Protein AF-A0AAP2D8E0-F1 (afdb_monomer)

Structure (mmCIF, N/CA/C/O backbone):
data_AF-A0AAP2D8E0-F1
#
_entry.id   AF-A0AAP2D8E0-F1
#
loop_
_atom_site.group_PDB
_atom_site.id
_atom_site.type_symbol
_atom_site.label_atom_id
_atom_site.label_alt_id
_atom_site.label_comp_id
_atom_site.label_asym_id
_atom_site.label_entity_id
_atom_site.label_seq_id
_atom_site.pdbx_PDB_ins_code
_atom_site.Cartn_x
_atom_site.Cartn_y
_atom_site.Cartn_z
_atom_site.occupancy
_atom_site.B_iso_or_equiv
_atom_site.auth_seq_id
_atom_site.auth_comp_id
_atom_site.auth_asym_id
_atom_site.auth_atom_id
_atom_site.pdbx_PDB_model_num
ATOM 1 N N . MET A 1 1 ? -10.758 -84.840 29.015 1.00 45.84 1 MET A N 1
ATOM 2 C CA . MET A 1 1 ? -9.457 -84.901 28.307 1.00 45.84 1 MET A CA 1
ATOM 3 C C . MET A 1 1 ? -9.687 -84.865 26.803 1.00 45.84 1 MET A C 1
ATOM 5 O O . MET A 1 1 ? -10.240 -85.826 26.292 1.00 45.84 1 MET A O 1
ATOM 9 N N . LYS A 1 2 ? -9.278 -83.789 26.117 1.00 32.59 2 LYS A N 1
ATOM 10 C CA . LYS A 1 2 ? -8.737 -83.785 24.739 1.00 32.59 2 LYS A CA 1
ATOM 11 C C . LYS A 1 2 ? -8.413 -82.338 24.344 1.00 32.59 2 LYS A C 1
ATOM 13 O O . LYS A 1 2 ? -9.285 -81.480 24.350 1.00 32.59 2 LYS A O 1
ATOM 18 N N . LYS A 1 3 ? -7.126 -82.092 24.083 1.00 36.47 3 LYS A N 1
ATOM 19 C CA . LYS A 1 3 ? -6.570 -80.851 23.531 1.00 36.47 3 LYS A CA 1
ATOM 20 C C . LYS A 1 3 ? -7.046 -80.708 22.082 1.00 36.47 3 LYS A C 1
ATOM 22 O O . LYS A 1 3 ? -6.938 -81.678 21.336 1.00 36.47 3 LYS A O 1
ATOM 27 N N . ILE A 1 4 ? -7.508 -79.526 21.683 1.00 37.38 4 ILE A N 1
ATOM 28 C CA . ILE A 1 4 ? -7.710 -79.171 20.273 1.00 37.38 4 ILE A CA 1
ATOM 29 C C . ILE A 1 4 ? -6.729 -78.047 19.952 1.00 37.38 4 ILE A C 1
ATOM 31 O O . ILE A 1 4 ? -6.720 -77.004 20.602 1.00 37.38 4 ILE A O 1
ATOM 35 N N . TRP A 1 5 ? -5.854 -78.332 18.994 1.00 33.66 5 TRP A N 1
ATOM 36 C CA . TRP A 1 5 ? -4.874 -77.423 18.423 1.00 33.66 5 TRP A CA 1
ATOM 37 C C . TRP A 1 5 ? -5.580 -76.468 17.457 1.00 33.66 5 TRP A C 1
ATOM 39 O O . TRP A 1 5 ? -6.320 -76.924 16.589 1.00 33.66 5 TRP A O 1
ATOM 49 N N . ILE A 1 6 ? -5.347 -75.162 17.600 1.00 38.62 6 ILE A N 1
ATOM 50 C CA . ILE A 1 6 ? -5.780 -74.152 16.628 1.00 38.62 6 ILE A CA 1
ATOM 51 C C . ILE A 1 6 ? -4.593 -73.859 15.712 1.00 38.62 6 ILE A C 1
ATOM 53 O O . ILE A 1 6 ? -3.562 -73.347 16.144 1.00 38.62 6 ILE A O 1
ATOM 57 N N . THR A 1 7 ? -4.750 -74.227 14.448 1.00 38.47 7 THR A N 1
ATOM 58 C CA . THR A 1 7 ? -3.827 -73.962 13.346 1.00 38.47 7 THR A CA 1
ATOM 59 C C . THR A 1 7 ? -3.884 -72.476 12.983 1.00 38.47 7 THR A C 1
ATOM 61 O O . THR A 1 7 ? -4.952 -71.958 12.663 1.00 38.47 7 THR A O 1
ATOM 64 N N . ALA A 1 8 ? -2.748 -71.779 13.024 1.00 34.44 8 ALA A N 1
ATOM 65 C CA . ALA A 1 8 ? -2.636 -70.394 12.572 1.00 34.44 8 ALA A CA 1
ATOM 66 C C . ALA A 1 8 ? -2.487 -70.349 11.039 1.00 34.44 8 ALA A C 1
ATOM 68 O O . ALA A 1 8 ? -1.475 -70.791 10.499 1.00 34.44 8 ALA A O 1
ATOM 69 N N . MET A 1 9 ? -3.492 -69.816 10.337 1.00 36.16 9 MET A N 1
ATOM 70 C CA . MET A 1 9 ? -3.384 -69.433 8.925 1.00 36.16 9 MET A CA 1
ATOM 71 C C . MET A 1 9 ? -2.770 -68.033 8.827 1.00 36.16 9 MET A C 1
ATOM 73 O O . MET A 1 9 ? -3.359 -67.055 9.284 1.00 36.16 9 MET A O 1
ATOM 77 N N . ALA A 1 10 ? -1.590 -67.939 8.217 1.00 35.81 10 ALA A N 1
ATOM 78 C CA . ALA A 1 10 ? -0.974 -66.674 7.843 1.00 35.81 10 ALA A CA 1
ATOM 79 C C . ALA A 1 10 ? -1.683 -66.096 6.605 1.00 35.81 10 ALA A C 1
ATOM 81 O O . ALA A 1 10 ? -1.592 -66.652 5.513 1.00 35.81 10 ALA A O 1
ATOM 82 N N . PHE A 1 11 ? -2.387 -64.976 6.776 1.00 37.94 11 PHE A N 1
ATOM 83 C CA . PHE A 1 11 ? -2.892 -64.156 5.674 1.00 37.94 11 PHE A CA 1
ATOM 84 C C . PHE A 1 11 ? -1.786 -63.186 5.231 1.00 37.94 11 PHE A C 1
ATOM 86 O O . PHE A 1 11 ? -1.487 -62.219 5.931 1.00 37.94 11 PHE A O 1
ATOM 93 N N . LEU A 1 12 ? -1.179 -63.429 4.065 1.00 39.19 12 LEU A N 1
ATOM 94 C CA . LEU A 1 12 ? -0.417 -62.406 3.344 1.00 39.19 12 LEU A CA 1
ATOM 95 C C . LEU A 1 12 ? -1.415 -61.465 2.654 1.00 39.19 12 LEU A C 1
ATOM 97 O O . LEU A 1 12 ? -1.976 -61.792 1.611 1.00 39.19 12 LEU A O 1
ATOM 101 N N . GLY A 1 13 ? -1.654 -60.299 3.252 1.00 39.00 13 GLY A N 1
ATOM 102 C CA . GLY A 1 13 ? -2.365 -59.200 2.604 1.00 39.00 13 GLY A CA 1
ATOM 103 C C . GLY A 1 13 ? -1.424 -58.440 1.672 1.00 39.00 13 GLY A C 1
ATOM 104 O O . GLY A 1 13 ? -0.512 -57.761 2.136 1.00 39.00 13 GLY A O 1
ATOM 105 N N . VAL A 1 14 ? -1.643 -58.549 0.362 1.00 42.00 14 VAL A N 1
ATOM 106 C CA . VAL A 1 14 ? -1.014 -57.686 -0.645 1.00 42.00 14 VAL A CA 1
ATOM 107 C C . VAL A 1 14 ? -1.757 -56.350 -0.645 1.00 42.00 14 VAL A C 1
ATOM 109 O O . VAL A 1 14 ? -2.867 -56.246 -1.162 1.00 42.00 14 VAL A O 1
ATOM 112 N N . THR A 1 15 ? -1.168 -55.320 -0.045 1.00 45.16 15 THR A N 1
ATOM 113 C CA . THR A 1 15 ? -1.638 -53.935 -0.163 1.00 45.16 15 THR A CA 1
ATOM 114 C C . THR A 1 15 ? -1.209 -53.376 -1.519 1.00 45.16 15 THR A C 1
ATOM 116 O O . THR A 1 15 ? -0.060 -52.989 -1.718 1.00 45.16 15 THR A O 1
ATOM 119 N N . LEU A 1 16 ? -2.145 -53.329 -2.470 1.00 40.19 16 LEU A N 1
ATOM 120 C CA . LEU A 1 16 ? -2.007 -52.548 -3.699 1.00 40.19 16 LEU A CA 1
ATOM 121 C C . LEU A 1 16 ? -1.998 -51.052 -3.344 1.00 40.19 16 LEU A C 1
ATOM 123 O O . LEU A 1 16 ? -3.041 -50.445 -3.109 1.00 40.19 16 LEU A O 1
ATOM 127 N N . LEU A 1 17 ? -0.806 -50.457 -3.299 1.00 42.03 17 LEU A N 1
ATOM 128 C CA . LEU A 1 17 ? -0.619 -49.008 -3.313 1.00 42.03 17 LEU A CA 1
ATOM 129 C C . LEU A 1 17 ? -0.937 -48.498 -4.723 1.00 42.03 17 LEU A C 1
ATOM 131 O O . LEU A 1 17 ? -0.081 -48.479 -5.604 1.00 42.03 17 LEU A O 1
ATOM 135 N N . VAL A 1 18 ? -2.188 -48.102 -4.946 1.00 42.44 18 VAL A N 1
ATOM 136 C CA . VAL A 1 18 ? -2.568 -47.332 -6.131 1.00 42.44 18 VAL A CA 1
ATOM 137 C C . VAL A 1 18 ? -2.075 -45.901 -5.916 1.00 42.44 18 VAL A C 1
ATOM 139 O O . VAL A 1 18 ? -2.706 -45.110 -5.214 1.00 42.44 18 VAL A O 1
ATOM 142 N N . SER A 1 19 ? -0.916 -45.567 -6.482 1.00 40.50 19 SER A N 1
ATOM 143 C CA . SER A 1 19 ? -0.457 -44.183 -6.589 1.00 40.50 19 SER A CA 1
ATOM 144 C C . SER A 1 19 ? -1.360 -43.438 -7.572 1.00 40.50 19 SER A C 1
ATOM 146 O O . SER A 1 19 ? -1.155 -43.497 -8.781 1.00 40.50 19 SER A O 1
ATOM 148 N N . PHE A 1 20 ? -2.365 -42.727 -7.063 1.00 45.56 20 PHE A N 1
ATOM 149 C CA . PHE A 1 20 ? -3.040 -41.689 -7.836 1.00 45.56 20 PHE A CA 1
ATOM 150 C C . PHE A 1 20 ? -2.063 -40.526 -8.025 1.00 45.56 20 PHE A C 1
ATOM 152 O O . PHE A 1 20 ? -1.919 -39.665 -7.159 1.00 45.56 20 PHE A O 1
ATOM 159 N N . THR A 1 21 ? -1.367 -40.493 -9.160 1.00 45.09 21 THR A N 1
ATOM 160 C CA . THR A 1 21 ? -0.721 -39.273 -9.644 1.00 45.09 21 THR A CA 1
ATOM 161 C C . THR A 1 21 ? -1.817 -38.335 -10.145 1.00 45.09 21 THR A C 1
ATOM 163 O O . THR A 1 21 ? -2.137 -38.293 -11.333 1.00 45.09 21 THR A O 1
ATOM 166 N N . HIS A 1 22 ? -2.441 -37.587 -9.228 1.00 52.56 22 HIS A N 1
ATOM 167 C CA . HIS A 1 22 ? -3.222 -36.420 -9.626 1.00 52.56 22 HIS A CA 1
ATOM 168 C C . HIS A 1 22 ? -2.292 -35.496 -10.412 1.00 52.56 22 HIS A C 1
ATOM 170 O O . HIS A 1 22 ? -1.355 -34.923 -9.859 1.00 52.56 22 HIS A O 1
ATOM 176 N N . HIS A 1 23 ? -2.519 -35.414 -11.721 1.00 53.47 23 HIS A N 1
ATOM 177 C CA . HIS A 1 23 ? -1.874 -34.416 -12.551 1.00 53.47 23 HIS A CA 1
ATOM 178 C C . HIS A 1 23 ? -2.362 -33.060 -12.048 1.00 53.47 23 HIS A C 1
ATOM 180 O O . HIS A 1 23 ? -3.555 -32.765 -12.085 1.00 53.47 23 HIS A O 1
ATOM 186 N N . PHE A 1 24 ? -1.443 -32.280 -11.485 1.00 64.44 24 PHE A N 1
ATOM 187 C CA . PHE A 1 24 ? -1.704 -30.910 -11.074 1.00 64.44 24 PHE A CA 1
ATOM 188 C C . PHE A 1 24 ? -1.764 -30.057 -12.343 1.00 64.44 24 PHE A C 1
ATOM 190 O O . PHE A 1 24 ? -0.753 -29.530 -12.802 1.00 64.44 24 PHE A O 1
ATOM 197 N N . GLU A 1 25 ? -2.937 -30.018 -12.969 1.00 67.44 25 GLU A N 1
ATOM 198 C CA . GLU A 1 25 ? -3.204 -29.177 -14.130 1.00 67.44 25 GLU A CA 1
ATOM 199 C C . GLU A 1 25 ? -3.671 -27.811 -13.622 1.00 67.44 25 GLU A C 1
ATOM 201 O O . GLU A 1 25 ? -4.670 -27.701 -12.909 1.00 67.44 25 GLU A O 1
ATOM 206 N N . ILE A 1 26 ? -2.882 -26.775 -13.900 1.00 82.62 26 ILE A N 1
ATOM 207 C CA . ILE A 1 26 ? -3.159 -25.416 -13.442 1.00 82.62 26 ILE A CA 1
ATOM 208 C C . ILE A 1 26 ? -3.743 -24.644 -14.607 1.00 82.62 26 ILE A C 1
ATOM 210 O O . ILE A 1 26 ? -3.050 -24.389 -15.589 1.00 82.62 26 ILE A O 1
ATOM 214 N N . ASP A 1 27 ? -4.994 -24.234 -14.455 1.00 89.25 27 ASP A N 1
ATOM 215 C CA . ASP A 1 27 ? -5.608 -23.250 -15.332 1.00 89.25 27 ASP A CA 1
ATOM 216 C C . ASP A 1 27 ? -5.261 -21.845 -14.822 1.00 89.25 27 ASP A C 1
ATOM 218 O O . ASP A 1 27 ? -5.698 -21.428 -13.743 1.00 89.25 27 ASP A O 1
ATOM 222 N N . ILE A 1 28 ? -4.396 -21.144 -15.558 1.00 94.94 28 ILE A N 1
ATOM 223 C CA . ILE A 1 28 ? -3.959 -19.792 -15.209 1.00 94.94 28 ILE A CA 1
ATOM 224 C C . ILE A 1 28 ? -4.933 -18.806 -15.858 1.00 94.94 28 ILE A C 1
ATOM 226 O O . ILE A 1 28 ? -4.985 -18.715 -17.086 1.00 94.94 28 ILE A O 1
ATOM 230 N N . PRO A 1 29 ? -5.704 -18.041 -15.066 1.00 94.62 29 PRO A N 1
ATOM 231 C CA . PRO A 1 29 ? -6.688 -17.133 -15.622 1.00 94.62 29 PRO A CA 1
ATOM 232 C C . PRO A 1 29 ? -6.000 -15.965 -16.327 1.00 94.62 29 PRO A C 1
ATOM 234 O O . PRO A 1 29 ? -4.971 -15.463 -15.876 1.00 94.62 29 PRO A O 1
ATOM 237 N N . ARG A 1 30 ? -6.639 -15.451 -17.380 1.00 95.62 30 ARG A N 1
ATOM 238 C CA . ARG A 1 30 ? -6.215 -14.197 -18.006 1.00 95.62 30 ARG A CA 1
ATOM 239 C C . ARG A 1 30 ? -6.314 -13.045 -17.016 1.00 95.62 30 ARG A C 1
ATOM 241 O O . ARG A 1 30 ? -7.396 -12.765 -16.480 1.00 95.62 30 ARG A O 1
ATOM 248 N N . THR A 1 31 ? -5.205 -12.335 -16.824 1.00 97.31 31 THR A N 1
ATOM 249 C CA . THR A 1 31 ? -5.170 -11.174 -15.932 1.00 97.31 31 THR A CA 1
ATOM 250 C C . THR A 1 31 ? -6.094 -10.086 -16.462 1.00 97.31 31 THR A C 1
ATOM 252 O O . THR A 1 31 ? -7.037 -9.679 -15.790 1.00 97.31 31 THR A O 1
ATOM 255 N N . TRP A 1 32 ? -5.861 -9.615 -17.685 1.00 97.56 32 TRP A N 1
ATOM 256 C CA . TRP A 1 32 ? -6.560 -8.444 -18.214 1.00 97.56 32 TRP A CA 1
ATOM 257 C C . TRP A 1 32 ? -7.765 -8.843 -19.064 1.00 97.56 32 TRP A C 1
ATOM 259 O O . TRP A 1 32 ? -7.654 -8.977 -20.279 1.00 97.56 32 TRP A O 1
ATOM 269 N N . ASP A 1 33 ? -8.894 -9.065 -18.394 1.00 96.94 33 ASP A N 1
ATOM 270 C CA . ASP A 1 33 ? -10.213 -9.297 -18.992 1.00 96.94 33 ASP A CA 1
ATOM 271 C C . ASP A 1 33 ? -11.112 -8.101 -18.653 1.00 96.94 33 ASP A C 1
ATOM 273 O O . ASP A 1 33 ? -11.347 -7.798 -17.479 1.00 96.94 33 ASP A O 1
ATOM 277 N N . LEU A 1 34 ? -11.577 -7.369 -19.666 1.00 96.56 34 LEU A N 1
ATOM 278 C CA . LEU A 1 34 ? -12.283 -6.102 -19.462 1.00 96.56 34 LEU A CA 1
ATOM 279 C C . LEU A 1 34 ? -13.655 -6.282 -18.823 1.00 96.56 34 LEU A C 1
ATOM 281 O O . LEU A 1 34 ? -14.113 -5.383 -18.111 1.00 96.56 34 LEU A O 1
ATOM 285 N N . LYS A 1 35 ? -14.326 -7.409 -19.077 1.00 96.00 35 LYS A N 1
ATOM 286 C CA . LYS A 1 35 ? -15.614 -7.692 -18.445 1.00 96.00 35 LYS A CA 1
ATOM 287 C C . LYS A 1 35 ? -15.405 -7.897 -16.945 1.00 96.00 35 LYS A C 1
ATOM 289 O O . LYS A 1 35 ? -16.061 -7.234 -16.145 1.00 96.00 35 LYS A O 1
ATOM 294 N N . ALA A 1 36 ? -14.448 -8.742 -16.576 1.00 96.75 36 ALA A N 1
ATOM 295 C CA . ALA A 1 36 ? -14.087 -8.998 -15.194 1.00 96.75 36 ALA A CA 1
ATOM 296 C C . ALA A 1 36 ? -13.613 -7.722 -14.496 1.00 96.75 36 ALA A C 1
ATOM 298 O O . ALA A 1 36 ? -14.051 -7.464 -13.384 1.00 96.75 36 ALA A O 1
ATOM 299 N N . ILE A 1 37 ? -12.798 -6.880 -15.146 1.00 96.94 37 ILE A N 1
ATOM 300 C CA . ILE A 1 37 ? -12.348 -5.594 -14.581 1.00 96.94 37 ILE A CA 1
ATOM 301 C C . ILE A 1 37 ? -13.534 -4.685 -14.229 1.00 96.94 37 ILE A C 1
ATOM 303 O O . ILE A 1 37 ? -13.534 -4.083 -13.156 1.00 96.94 37 ILE A O 1
ATOM 307 N N . LYS A 1 38 ? -14.555 -4.602 -15.090 1.00 94.31 38 LYS A N 1
ATOM 308 C CA . LYS A 1 38 ? -15.768 -3.810 -14.815 1.00 94.31 38 LYS A CA 1
ATOM 309 C C . LYS A 1 38 ? -16.577 -4.364 -13.641 1.00 94.31 38 LYS A C 1
ATOM 311 O O . LYS A 1 38 ? -17.125 -3.583 -12.873 1.00 94.31 38 LYS A O 1
ATOM 316 N N . ASP A 1 39 ? -16.621 -5.685 -13.484 1.00 92.94 39 ASP A N 1
ATOM 317 C CA . ASP A 1 39 ? -17.310 -6.338 -12.365 1.00 92.94 39 ASP A CA 1
ATOM 318 C C . ASP A 1 39 ? -16.501 -6.227 -11.051 1.00 92.94 39 ASP A C 1
ATOM 320 O O . ASP A 1 39 ? -17.080 -6.141 -9.966 1.00 92.94 39 ASP A O 1
ATOM 324 N N . PHE A 1 40 ? -15.170 -6.201 -11.152 1.00 91.94 40 PHE A N 1
ATOM 325 C CA . PHE A 1 40 ? -14.174 -6.152 -10.075 1.00 91.94 40 PHE A CA 1
ATOM 326 C C . PHE A 1 40 ? -14.006 -4.760 -9.453 1.00 91.94 40 PHE A C 1
ATOM 328 O O . PHE A 1 40 ? -13.871 -4.646 -8.233 1.00 91.94 40 PHE A O 1
ATOM 335 N N . HIS A 1 41 ? -14.002 -3.708 -10.272 1.00 94.88 41 HIS A N 1
ATOM 336 C CA . HIS A 1 41 ? -13.696 -2.341 -9.853 1.00 94.88 41 HIS A CA 1
ATOM 337 C C . HIS A 1 41 ? -14.961 -1.593 -9.409 1.00 94.88 41 HIS A C 1
ATOM 339 O O . HIS A 1 41 ? -15.967 -1.569 -10.117 1.00 94.88 41 HIS A O 1
ATOM 345 N N . LEU A 1 42 ? -14.923 -0.969 -8.234 1.00 96.38 42 LEU A N 1
ATOM 346 C CA . LEU A 1 42 ? -16.012 -0.121 -7.752 1.00 96.38 42 LEU A CA 1
ATOM 347 C C . LEU A 1 42 ? -15.986 1.242 -8.462 1.00 96.38 42 LEU A C 1
ATOM 349 O O . LEU A 1 42 ? -14.903 1.745 -8.780 1.00 96.38 42 LEU A O 1
ATOM 353 N N . PRO A 1 43 ? -17.157 1.858 -8.709 1.00 95.12 43 PRO A N 1
ATOM 354 C CA . PRO A 1 43 ? -17.226 3.151 -9.370 1.00 95.12 43 PRO A CA 1
ATOM 355 C C . PRO A 1 43 ? -16.712 4.278 -8.457 1.00 95.12 43 PRO A C 1
ATOM 357 O O . PRO A 1 43 ? -16.723 4.138 -7.227 1.00 95.12 43 PRO A O 1
ATOM 360 N N . PRO A 1 44 ? -16.302 5.418 -9.041 1.00 96.06 44 PRO A N 1
ATOM 361 C CA . PRO A 1 44 ? -16.066 6.646 -8.293 1.00 96.06 44 PRO A CA 1
ATOM 362 C C . PRO A 1 44 ? -17.313 7.095 -7.505 1.00 96.06 44 PRO A C 1
ATOM 364 O O . PRO A 1 44 ? -18.437 6.767 -7.888 1.00 96.06 44 PRO A O 1
ATOM 367 N N . PRO A 1 45 ? -17.144 7.886 -6.428 1.00 94.81 45 PRO A N 1
ATOM 368 C CA . PRO A 1 45 ? -18.259 8.423 -5.641 1.00 94.81 45 PRO A CA 1
ATOM 369 C C . PRO A 1 45 ? -19.160 9.356 -6.457 1.00 94.81 45 PRO A C 1
ATOM 371 O O . PRO A 1 45 ? -20.359 9.438 -6.207 1.00 94.81 45 PRO A O 1
ATOM 374 N N . ASP A 1 46 ? -18.582 10.068 -7.424 1.00 91.31 46 ASP A N 1
ATOM 375 C CA . ASP A 1 46 ? -19.330 10.841 -8.404 1.00 91.31 46 ASP A CA 1
ATOM 376 C C . ASP A 1 46 ? -19.706 9.925 -9.575 1.00 91.31 46 ASP A C 1
ATOM 378 O O . ASP A 1 46 ? -18.864 9.553 -10.394 1.00 91.31 46 ASP A O 1
ATOM 382 N N . THR A 1 47 ? -20.985 9.557 -9.639 1.00 86.00 47 THR A N 1
ATOM 383 C CA . THR A 1 47 ? -21.529 8.642 -10.654 1.00 86.00 47 THR A CA 1
ATOM 384 C C . THR A 1 47 ? -21.545 9.232 -12.065 1.00 86.00 47 THR A C 1
ATOM 386 O O . THR A 1 47 ? -21.757 8.489 -13.022 1.00 86.00 47 THR A O 1
ATOM 389 N N . SER A 1 48 ? -21.285 10.537 -12.223 1.00 90.56 48 SER A N 1
ATOM 390 C CA . SER A 1 48 ? -21.103 11.161 -13.539 1.00 90.56 48 SER A CA 1
ATOM 391 C C . SER A 1 48 ? -19.717 10.910 -14.142 1.00 90.56 48 SER A C 1
ATOM 393 O O . SER A 1 48 ? -19.505 11.185 -15.323 1.00 90.56 48 SER A O 1
ATOM 395 N N . VAL A 1 49 ? -18.768 10.390 -13.353 1.00 93.94 49 VAL A N 1
ATOM 396 C CA . VAL A 1 49 ? -17.413 10.100 -13.826 1.00 93.94 49 VAL A CA 1
ATOM 397 C C . VAL A 1 49 ? -17.412 8.845 -14.694 1.00 93.94 49 VAL A C 1
ATOM 399 O O . VAL A 1 49 ? -17.659 7.733 -14.228 1.00 93.94 49 VAL A O 1
ATOM 402 N N . GLU A 1 50 ? -17.040 9.017 -15.955 1.00 95.00 50 GLU A N 1
ATOM 403 C CA . GLU A 1 50 ? -16.795 7.928 -16.887 1.00 95.00 50 GLU A CA 1
ATOM 404 C C . GLU A 1 50 ? -15.387 7.357 -16.676 1.00 95.00 50 GLU A C 1
ATOM 406 O O . GLU A 1 50 ? -14.392 8.087 -16.733 1.00 95.00 50 GLU A O 1
ATOM 411 N N . VAL A 1 51 ? -15.301 6.042 -16.457 1.00 96.62 51 VAL A N 1
ATOM 412 C CA . VAL A 1 51 ? -14.038 5.316 -16.268 1.00 96.62 51 VAL A CA 1
ATOM 413 C C . VAL A 1 51 ? -13.812 4.358 -17.432 1.00 96.62 51 VAL A C 1
ATOM 415 O O . VAL A 1 51 ? -14.590 3.425 -17.633 1.00 96.62 51 VAL A O 1
ATOM 418 N N . ASN A 1 52 ? -12.713 4.551 -18.162 1.00 96.38 52 ASN A N 1
ATOM 419 C CA . ASN A 1 52 ? -12.329 3.702 -19.289 1.00 96.38 52 ASN A CA 1
ATOM 420 C C . ASN A 1 52 ? -10.944 3.091 -19.065 1.00 96.38 52 ASN A C 1
ATOM 422 O O . ASN A 1 52 ? -9.957 3.795 -18.869 1.00 96.38 52 ASN A O 1
ATOM 426 N N . TYR A 1 53 ? -10.864 1.765 -19.114 1.00 96.75 53 TYR A N 1
ATOM 427 C CA . TYR A 1 53 ? -9.618 1.025 -18.919 1.00 96.75 53 TYR A CA 1
ATOM 428 C C . TYR A 1 53 ? -8.866 0.838 -20.241 1.00 96.75 53 TYR A C 1
ATOM 430 O O . TYR A 1 53 ? -9.467 0.840 -21.318 1.00 96.75 53 TYR A O 1
ATOM 438 N N . ALA A 1 54 ? -7.552 0.617 -20.160 1.00 95.50 54 ALA A N 1
ATOM 439 C CA . ALA A 1 54 ? -6.761 0.228 -21.323 1.00 95.50 54 ALA A CA 1
ATOM 440 C C . ALA A 1 54 ? -7.331 -1.062 -21.962 1.00 95.50 54 ALA A C 1
ATOM 442 O O . ALA A 1 54 ? -7.649 -2.003 -21.225 1.00 95.50 54 ALA A O 1
ATOM 443 N N . PRO A 1 55 ? -7.449 -1.144 -23.303 1.00 97.00 55 PRO A N 1
ATOM 444 C CA . PRO A 1 55 ? -7.964 -2.334 -23.978 1.00 97.00 55 PRO A CA 1
ATOM 445 C C . PRO A 1 55 ? -7.153 -3.604 -23.685 1.00 97.00 55 PRO A C 1
ATOM 447 O O . PRO A 1 55 ? -5.952 -3.535 -23.441 1.00 97.00 55 PRO A O 1
ATOM 450 N N . GLU A 1 56 ? -7.759 -4.787 -23.806 1.00 97.69 56 GLU A N 1
ATOM 451 C CA . GLU A 1 56 ? -7.026 -6.057 -23.634 1.00 97.69 56 GLU A CA 1
ATOM 452 C C . GLU A 1 56 ? -5.864 -6.183 -24.613 1.00 97.69 56 GLU A C 1
ATOM 454 O O . GLU A 1 56 ? -4.735 -6.444 -24.204 1.00 97.69 56 GLU A O 1
ATOM 459 N N . ALA A 1 57 ? -6.107 -5.894 -25.894 1.00 97.12 57 ALA A N 1
ATOM 460 C CA . ALA A 1 57 ? -5.062 -5.891 -26.915 1.00 97.12 57 ALA A CA 1
ATOM 461 C C . ALA A 1 57 ? -3.897 -4.950 -26.561 1.00 97.12 57 ALA A C 1
ATOM 463 O O . ALA A 1 57 ? -2.753 -5.249 -26.886 1.00 97.12 57 ALA A O 1
ATOM 464 N N . TYR A 1 58 ? -4.173 -3.845 -25.860 1.00 96.44 58 TYR A N 1
ATOM 465 C CA . TYR A 1 58 ? -3.133 -2.949 -25.368 1.00 96.44 58 TYR A CA 1
ATOM 466 C C . TYR A 1 58 ? -2.281 -3.623 -24.293 1.00 96.44 58 TYR A C 1
ATOM 468 O O . TYR A 1 58 ? -1.058 -3.642 -24.403 1.00 96.44 58 TYR A O 1
ATOM 476 N N . TYR A 1 59 ? -2.924 -4.189 -23.265 1.00 95.81 59 TYR A N 1
ATOM 477 C CA . TYR A 1 59 ? -2.228 -4.842 -22.159 1.00 95.81 59 TYR A CA 1
ATOM 478 C C . TYR A 1 59 ? -1.325 -5.973 -22.658 1.00 95.81 59 TYR A C 1
ATOM 480 O O . TYR A 1 59 ? -0.137 -5.988 -22.352 1.00 95.81 59 TYR A O 1
ATOM 488 N N . TYR A 1 60 ? -1.845 -6.879 -23.491 1.00 96.25 60 TYR A N 1
ATOM 489 C CA . TYR A 1 60 ? -1.058 -8.021 -23.973 1.00 96.25 60 TYR A CA 1
ATOM 490 C C . TYR A 1 60 ? 0.002 -7.651 -25.020 1.00 96.25 60 TYR A C 1
ATOM 492 O O . TYR A 1 60 ? 0.912 -8.446 -25.242 1.00 96.25 60 TYR A O 1
ATOM 500 N N . ALA A 1 61 ? -0.058 -6.448 -25.602 1.00 95.69 61 ALA A N 1
ATOM 501 C CA . ALA A 1 61 ? 1.008 -5.908 -26.445 1.00 95.69 61 ALA A CA 1
ATOM 502 C C . ALA A 1 61 ? 2.182 -5.315 -25.643 1.00 95.69 61 ALA A C 1
ATOM 504 O O . ALA A 1 61 ? 3.239 -5.057 -26.223 1.00 95.69 61 ALA A O 1
ATOM 505 N N . LEU A 1 62 ? 2.028 -5.085 -24.330 1.00 93.94 62 LEU A N 1
ATOM 506 C CA . LEU A 1 62 ? 3.145 -4.665 -23.486 1.00 93.94 62 LEU A CA 1
ATOM 507 C C . LEU A 1 62 ? 4.172 -5.804 -23.366 1.00 93.94 62 LEU A C 1
ATOM 509 O O . LEU A 1 62 ? 3.780 -6.953 -23.130 1.00 93.94 62 LEU A O 1
ATOM 513 N N . PRO A 1 63 ? 5.477 -5.500 -23.472 1.00 93.38 63 PRO A N 1
ATOM 514 C CA . PRO A 1 63 ? 6.524 -6.491 -23.279 1.00 93.38 63 PRO A CA 1
ATOM 515 C C . PRO A 1 63 ? 6.506 -7.043 -21.852 1.00 93.38 63 PRO A C 1
ATOM 517 O O . PRO A 1 63 ? 6.239 -6.319 -20.893 1.00 93.38 63 PRO A O 1
ATOM 520 N N . GLU A 1 64 ? 6.828 -8.322 -21.701 1.00 94.00 64 GLU A N 1
ATOM 521 C CA . GLU A 1 64 ? 6.864 -8.967 -20.391 1.00 94.00 64 GLU A CA 1
ATOM 522 C C . GLU A 1 64 ? 8.165 -8.669 -19.634 1.00 94.00 64 GLU A C 1
ATOM 524 O O . GLU A 1 64 ? 9.232 -8.434 -20.219 1.00 94.00 64 GLU A O 1
ATOM 529 N N . HIS A 1 65 ? 8.088 -8.670 -18.305 1.00 92.44 65 HIS A N 1
ATOM 530 C CA . HIS A 1 65 ? 9.264 -8.608 -17.453 1.00 92.44 65 HIS A CA 1
ATOM 531 C C . HIS A 1 65 ? 10.106 -9.873 -17.595 1.00 92.44 65 HIS A C 1
ATOM 533 O O . HIS A 1 65 ? 9.618 -10.999 -17.550 1.00 92.44 65 HIS A O 1
ATOM 539 N N . THR A 1 66 ? 11.414 -9.663 -17.669 1.00 93.00 66 THR A N 1
ATOM 540 C CA . THR A 1 66 ? 12.416 -10.716 -17.548 1.00 93.00 66 THR A CA 1
ATOM 541 C C . THR A 1 66 ? 12.912 -10.707 -16.108 1.00 93.00 66 THR A C 1
ATOM 543 O O . THR A 1 66 ? 13.549 -9.740 -15.695 1.00 93.00 66 THR A O 1
ATOM 546 N N . ILE A 1 67 ? 12.581 -11.743 -15.335 1.00 94.81 67 ILE A N 1
ATOM 547 C CA . ILE A 1 67 ? 12.932 -11.821 -13.911 1.00 94.81 67 ILE A CA 1
ATOM 548 C C . ILE A 1 67 ? 14.327 -12.428 -13.784 1.00 94.81 67 ILE A C 1
ATOM 550 O O . ILE A 1 67 ? 14.517 -13.623 -14.045 1.00 94.81 67 ILE A O 1
ATOM 554 N N . THR A 1 68 ? 15.302 -11.608 -13.392 1.00 95.38 68 THR A N 1
ATOM 555 C CA . THR A 1 68 ? 16.656 -12.079 -13.088 1.00 95.38 68 THR A CA 1
ATOM 556 C C . THR A 1 68 ? 16.859 -12.226 -11.582 1.00 95.38 68 THR A C 1
ATOM 558 O O . THR A 1 68 ? 15.990 -11.930 -10.759 1.00 95.38 68 THR A O 1
ATOM 561 N N . LYS A 1 69 ? 18.007 -12.755 -11.186 1.00 96.25 69 LYS A N 1
ATOM 562 C CA . LYS A 1 69 ? 18.378 -12.847 -9.782 1.00 96.25 69 LYS A CA 1
ATOM 563 C C . LYS A 1 69 ? 18.625 -11.467 -9.183 1.00 96.25 69 LYS A C 1
ATOM 565 O O . LYS A 1 69 ? 19.304 -10.624 -9.769 1.00 96.25 69 LYS A O 1
ATOM 570 N N . VAL A 1 70 ? 18.123 -11.273 -7.968 1.00 96.69 70 VAL A N 1
ATOM 571 C CA . VAL A 1 70 ? 18.397 -10.085 -7.156 1.00 96.69 70 VAL A CA 1
ATOM 572 C C . VAL A 1 70 ? 19.432 -10.401 -6.084 1.00 96.69 70 VAL A C 1
ATOM 574 O O . VAL A 1 70 ? 19.509 -11.523 -5.583 1.00 96.69 70 VAL A O 1
ATOM 577 N N . TYR A 1 71 ? 20.203 -9.392 -5.699 1.00 97.12 71 TYR A N 1
ATOM 578 C CA . TYR A 1 71 ? 21.263 -9.505 -4.705 1.00 97.12 71 TYR A CA 1
ATOM 579 C C . TYR A 1 71 ? 20.999 -8.553 -3.531 1.00 97.12 71 TYR A C 1
ATOM 581 O O . TYR A 1 71 ? 20.469 -7.453 -3.731 1.00 97.12 71 TYR A O 1
ATOM 589 N N . PRO A 1 72 ? 21.346 -8.945 -2.292 1.00 96.50 72 PRO A N 1
ATOM 590 C CA . PRO A 1 72 ? 21.069 -8.135 -1.113 1.00 96.50 72 PRO A CA 1
ATOM 591 C C . PRO A 1 72 ? 21.826 -6.808 -1.154 1.00 96.50 72 PRO A C 1
ATOM 593 O O . PRO A 1 72 ? 22.997 -6.745 -1.536 1.00 96.50 72 PRO A O 1
ATOM 596 N N . MET A 1 73 ? 21.155 -5.746 -0.714 1.00 95.25 73 MET A N 1
ATOM 597 C CA . MET A 1 73 ? 21.768 -4.440 -0.521 1.00 95.25 73 MET A CA 1
ATOM 598 C C . MET A 1 73 ? 22.202 -4.298 0.938 1.00 95.25 73 MET A C 1
ATOM 600 O O . MET A 1 73 ? 21.363 -4.168 1.828 1.00 95.25 73 MET A O 1
ATOM 604 N N . TYR A 1 74 ? 23.507 -4.326 1.195 1.00 95.81 74 TYR A N 1
ATOM 605 C CA . TYR A 1 74 ? 24.056 -4.092 2.531 1.00 95.81 74 TYR A CA 1
ATOM 606 C C . TYR A 1 74 ? 24.198 -2.592 2.805 1.00 95.81 74 TYR A C 1
ATOM 608 O O . TYR A 1 74 ? 24.417 -1.793 1.888 1.00 95.81 74 TYR A O 1
ATOM 616 N N . ILE A 1 75 ? 24.103 -2.193 4.073 1.00 94.06 75 ILE A N 1
ATOM 617 C CA . ILE A 1 75 ? 24.652 -0.903 4.500 1.00 94.06 75 ILE A CA 1
ATOM 618 C C . ILE A 1 75 ? 26.177 -0.949 4.384 1.00 94.06 75 ILE A C 1
ATOM 620 O O . ILE A 1 75 ? 26.780 -2.013 4.531 1.00 94.06 75 ILE A O 1
ATOM 624 N N . ARG A 1 76 ? 26.807 0.201 4.145 1.00 94.50 76 ARG A N 1
ATOM 625 C CA . ARG A 1 76 ? 28.250 0.322 3.902 1.00 94.50 76 ARG A CA 1
ATOM 626 C C . ARG A 1 76 ? 29.092 -0.380 4.965 1.00 94.50 76 ARG A C 1
ATOM 628 O O . ARG A 1 76 ? 30.090 -0.998 4.634 1.00 94.50 76 ARG A O 1
ATOM 635 N N . GLU A 1 77 ? 28.687 -0.298 6.227 1.00 95.12 77 GLU A N 1
ATOM 636 C CA . GLU A 1 77 ? 29.406 -0.885 7.359 1.00 95.12 77 GLU A CA 1
ATOM 637 C C . GLU A 1 77 ? 29.334 -2.419 7.413 1.00 95.12 77 GLU A C 1
ATOM 639 O O . GLU A 1 77 ? 30.205 -3.046 8.010 1.00 95.12 77 GLU A O 1
ATOM 644 N N . ALA A 1 78 ? 28.306 -3.020 6.811 1.00 96.25 78 ALA A N 1
ATOM 645 C CA . ALA A 1 78 ? 28.109 -4.469 6.752 1.00 96.25 78 ALA A CA 1
ATOM 646 C C . ALA A 1 78 ? 28.499 -5.068 5.389 1.00 96.25 78 ALA A C 1
ATOM 648 O O . ALA A 1 78 ? 28.560 -6.289 5.231 1.00 96.25 78 ALA A O 1
ATOM 649 N N . GLU A 1 79 ? 28.750 -4.218 4.393 1.00 96.31 79 GLU A N 1
ATOM 650 C CA . GLU A 1 79 ? 29.139 -4.634 3.056 1.00 96.31 79 GLU A CA 1
ATOM 651 C C . GLU A 1 79 ? 30.569 -5.182 3.057 1.00 96.31 79 GLU A C 1
ATOM 653 O O . GLU A 1 79 ? 31.520 -4.522 3.479 1.00 96.31 79 GLU A O 1
ATOM 658 N N . ARG A 1 80 ? 30.736 -6.413 2.565 1.00 95.88 80 ARG A N 1
ATOM 659 C CA . ARG A 1 80 ? 32.064 -7.022 2.454 1.00 95.88 80 ARG A CA 1
ATOM 660 C C . ARG A 1 80 ? 32.912 -6.254 1.427 1.00 95.88 80 ARG A C 1
ATOM 662 O O . ARG A 1 80 ? 32.384 -5.895 0.370 1.00 95.88 80 ARG A O 1
ATOM 669 N N . PRO A 1 81 ? 34.222 -6.052 1.671 1.00 96.31 81 PRO A N 1
ATOM 670 C CA . PRO A 1 81 ? 35.103 -5.402 0.704 1.00 96.31 81 PRO A CA 1
ATOM 671 C C . PRO A 1 81 ? 35.018 -6.052 -0.682 1.00 96.31 81 PRO A C 1
ATOM 673 O O . PRO A 1 81 ? 35.092 -7.273 -0.805 1.00 96.31 81 PRO A O 1
ATOM 676 N N . GLY A 1 82 ? 34.848 -5.233 -1.722 1.00 95.50 82 GLY A N 1
ATOM 677 C CA . GLY A 1 82 ? 34.762 -5.694 -3.112 1.00 95.50 82 GLY A CA 1
ATOM 678 C C . GLY A 1 82 ? 33.422 -6.319 -3.519 1.00 95.50 82 GLY A C 1
ATOM 679 O O . GLY A 1 82 ? 33.305 -6.770 -4.656 1.00 95.50 82 GLY A O 1
ATOM 680 N N . TYR A 1 83 ? 32.400 -6.330 -2.653 1.00 96.56 83 TYR A N 1
ATOM 681 C CA . TYR A 1 83 ? 31.097 -6.929 -2.968 1.00 96.56 83 TYR A CA 1
ATOM 682 C C . TYR A 1 83 ? 30.480 -6.372 -4.260 1.00 96.56 83 TYR A C 1
ATOM 684 O O . TYR A 1 83 ? 30.170 -7.146 -5.164 1.00 96.56 83 TYR A O 1
ATOM 692 N N . LEU A 1 84 ? 30.370 -5.047 -4.409 1.00 95.56 84 LEU A N 1
ATOM 693 C CA . LEU A 1 84 ? 29.771 -4.459 -5.616 1.00 95.56 84 LEU A CA 1
ATOM 694 C C . LEU A 1 84 ? 30.594 -4.725 -6.878 1.00 95.56 84 LEU A C 1
ATOM 696 O O . LEU A 1 84 ? 30.026 -4.959 -7.942 1.00 95.56 84 LEU A O 1
ATOM 700 N N . ASP A 1 85 ? 31.922 -4.736 -6.763 1.00 94.38 85 ASP A N 1
ATOM 701 C CA . ASP A 1 85 ? 32.802 -5.068 -7.884 1.00 94.38 85 ASP A CA 1
ATOM 702 C C . ASP A 1 85 ? 32.653 -6.535 -8.295 1.00 94.38 85 ASP A C 1
ATOM 704 O O . ASP A 1 85 ? 32.640 -6.825 -9.489 1.00 94.38 85 ASP A O 1
ATOM 708 N N . SER A 1 86 ? 32.445 -7.444 -7.334 1.00 95.06 86 SER A N 1
ATOM 709 C CA . SER A 1 86 ? 32.154 -8.851 -7.627 1.00 95.06 86 SER A CA 1
ATOM 710 C C . SER A 1 86 ? 30.831 -9.024 -8.376 1.00 95.06 86 SER A C 1
ATOM 712 O O . SER A 1 86 ? 30.779 -9.793 -9.331 1.00 95.06 86 SER A O 1
ATOM 714 N N . LEU A 1 87 ? 29.792 -8.253 -8.022 1.00 95.69 87 LEU A N 1
ATOM 715 C CA . LEU A 1 87 ? 28.508 -8.295 -8.726 1.00 95.69 87 LEU A CA 1
ATOM 716 C C . LEU A 1 87 ? 28.640 -7.830 -10.180 1.00 95.69 87 LEU A C 1
ATOM 718 O O . LEU A 1 87 ? 28.037 -8.425 -11.063 1.00 95.69 87 LEU A O 1
ATOM 722 N N . ARG A 1 88 ? 29.470 -6.817 -10.464 1.00 93.94 88 ARG A N 1
ATOM 723 C CA . ARG A 1 88 ? 29.686 -6.319 -11.839 1.00 93.94 88 ARG A CA 1
ATOM 724 C C . ARG A 1 88 ? 30.276 -7.359 -12.795 1.00 93.94 88 ARG A C 1
ATOM 726 O O . ARG A 1 88 ? 30.151 -7.185 -14.003 1.00 93.94 88 ARG A O 1
ATOM 733 N N . GLN A 1 89 ? 30.928 -8.398 -12.270 1.00 94.50 89 GLN A N 1
ATOM 734 C CA . GLN A 1 89 ? 31.517 -9.472 -13.076 1.00 94.50 89 GLN A CA 1
ATOM 735 C C . GLN A 1 89 ? 30.521 -10.583 -13.426 1.00 94.50 89 GLN A C 1
ATOM 737 O O . GLN A 1 89 ? 30.840 -11.440 -14.249 1.00 94.50 89 GLN A O 1
ATOM 742 N N . LEU A 1 90 ? 29.344 -10.599 -12.797 1.00 95.44 90 LEU A N 1
ATOM 743 C CA . LEU A 1 90 ? 28.349 -11.638 -13.023 1.00 95.44 90 LEU A CA 1
ATOM 744 C C . LEU A 1 90 ? 27.550 -11.364 -14.300 1.00 95.44 90 LEU A C 1
ATOM 746 O O . LEU A 1 90 ? 27.258 -10.218 -14.651 1.00 95.44 90 LEU A O 1
ATOM 750 N N . ASP A 1 91 ? 27.162 -12.445 -14.968 1.00 95.88 91 ASP A N 1
ATOM 751 C CA . ASP A 1 91 ? 26.162 -12.407 -16.027 1.00 95.88 91 ASP A CA 1
ATOM 752 C C . ASP A 1 91 ? 24.742 -12.377 -15.422 1.00 95.88 91 ASP A C 1
ATOM 754 O O . ASP A 1 91 ? 24.529 -12.909 -14.325 1.00 95.88 91 ASP A O 1
ATOM 758 N N . PRO A 1 92 ? 23.751 -11.771 -16.107 1.00 96.06 92 PRO A N 1
ATOM 759 C CA . PRO A 1 92 ? 22.350 -11.872 -15.706 1.00 96.06 92 PRO A CA 1
ATOM 760 C C . PRO A 1 92 ? 21.899 -13.339 -15.604 1.00 96.06 92 PRO A C 1
ATOM 762 O O . PRO A 1 92 ? 22.017 -14.100 -16.562 1.00 96.06 92 PRO A O 1
ATOM 765 N N . GLU A 1 93 ? 21.343 -13.733 -14.458 1.00 96.12 93 GLU A N 1
ATOM 766 C CA . GLU A 1 93 ? 20.816 -15.085 -14.218 1.00 96.12 93 GLU A CA 1
ATOM 767 C C . GLU A 1 93 ? 19.285 -15.042 -14.261 1.00 96.12 93 GLU A C 1
ATOM 769 O O . GLU A 1 93 ? 18.676 -14.403 -13.405 1.00 96.12 93 GLU A O 1
ATOM 774 N N . LEU A 1 94 ? 18.656 -15.698 -15.244 1.00 96.06 94 LEU A N 1
ATOM 775 C CA . LEU A 1 94 ? 17.195 -15.833 -15.318 1.00 96.06 94 LEU A CA 1
ATOM 776 C C . LEU A 1 94 ? 16.700 -16.804 -14.245 1.00 96.06 94 LEU A C 1
ATOM 778 O O . LEU A 1 94 ? 17.196 -17.926 -14.156 1.00 96.06 94 LEU A O 1
ATOM 782 N N . VAL A 1 95 ? 15.705 -16.390 -13.457 1.00 96.25 95 VAL A N 1
ATOM 783 C CA . VAL A 1 95 ? 15.224 -17.181 -12.305 1.00 96.25 95 VAL A CA 1
ATOM 784 C C . VAL A 1 95 ? 13.750 -17.575 -12.386 1.00 96.25 95 VAL A C 1
ATOM 786 O O . VAL A 1 95 ? 13.276 -18.321 -11.535 1.00 96.25 95 VAL A O 1
ATOM 789 N N . PHE A 1 96 ? 13.024 -17.113 -13.406 1.00 97.44 96 PHE A N 1
ATOM 790 C CA . PHE A 1 96 ? 11.626 -17.477 -13.625 1.00 97.44 96 PHE A CA 1
ATOM 791 C C . PHE A 1 96 ? 11.469 -18.241 -14.942 1.00 97.44 96 PHE A C 1
ATOM 793 O O . PHE A 1 96 ? 11.701 -17.686 -16.014 1.00 97.44 96 PHE A O 1
ATOM 800 N N . ASP A 1 97 ? 11.051 -19.502 -14.849 1.00 96.25 97 ASP A N 1
ATOM 801 C CA . ASP A 1 97 ? 10.757 -20.370 -15.990 1.00 96.25 97 ASP A CA 1
ATOM 802 C C . ASP A 1 97 ? 9.476 -21.173 -15.695 1.00 96.25 97 ASP A C 1
ATOM 804 O O . ASP A 1 97 ? 9.531 -22.152 -14.939 1.00 96.25 97 ASP A O 1
ATOM 808 N N . PRO A 1 98 ? 8.321 -20.781 -16.266 1.00 94.75 98 PRO A N 1
ATOM 809 C CA . PRO A 1 98 ? 7.044 -21.425 -15.975 1.00 94.75 98 PRO A CA 1
ATOM 810 C C . PRO A 1 98 ? 6.992 -22.882 -16.451 1.00 94.75 98 PRO A C 1
ATOM 812 O O . PRO A 1 98 ? 6.260 -23.688 -15.878 1.00 94.75 98 PRO A O 1
ATOM 815 N N . SER A 1 99 ? 7.809 -23.274 -17.440 1.00 94.19 99 SER A N 1
ATOM 816 C CA . SER A 1 99 ? 7.820 -24.646 -17.966 1.00 94.19 99 SER A CA 1
ATOM 817 C C . SER A 1 99 ? 8.291 -25.677 -16.932 1.00 94.19 99 SER A C 1
ATOM 819 O O . SER A 1 99 ? 7.943 -26.861 -17.027 1.00 94.19 99 SER A O 1
ATOM 821 N N . ARG A 1 100 ? 9.034 -25.220 -15.916 1.00 93.94 100 ARG A N 1
ATOM 822 C CA . ARG A 1 100 ? 9.590 -26.028 -14.824 1.00 93.94 100 ARG A CA 1
ATOM 823 C C . ARG A 1 100 ? 8.701 -26.076 -13.582 1.00 93.94 100 ARG A C 1
ATOM 825 O O . ARG A 1 100 ? 8.992 -26.864 -12.688 1.00 93.94 100 ARG A O 1
ATOM 832 N N . LEU A 1 101 ? 7.636 -25.277 -13.519 1.00 95.50 101 LEU A N 1
ATOM 833 C CA . LEU A 1 101 ? 6.749 -25.201 -12.357 1.00 95.50 101 LEU A CA 1
ATOM 834 C C . LEU A 1 101 ? 5.649 -26.261 -12.481 1.00 95.50 101 LEU A C 1
ATOM 836 O O . LEU A 1 101 ? 4.806 -26.183 -13.376 1.00 95.50 101 LEU A O 1
ATOM 840 N N . LYS A 1 102 ? 5.671 -27.284 -11.619 1.00 93.38 102 LYS A N 1
ATOM 841 C CA . LYS A 1 102 ? 4.757 -28.443 -11.712 1.00 93.38 102 LYS A CA 1
ATOM 842 C C . LYS A 1 102 ? 3.902 -28.646 -10.472 1.00 93.38 102 LYS A C 1
ATOM 844 O O . LYS A 1 102 ? 2.858 -29.281 -10.554 1.00 93.38 102 LYS A O 1
ATOM 849 N N . THR A 1 103 ? 4.327 -28.117 -9.334 1.00 95.25 103 THR A N 1
ATOM 850 C CA . THR A 1 103 ? 3.651 -28.273 -8.046 1.00 95.25 103 THR A CA 1
ATOM 851 C C . THR A 1 103 ? 3.284 -26.918 -7.462 1.00 95.25 103 THR A C 1
ATOM 853 O O . THR A 1 103 ? 3.910 -25.910 -7.781 1.00 95.25 103 THR A O 1
ATOM 856 N N . GLN A 1 104 ? 2.299 -26.878 -6.563 1.00 95.31 104 GLN A N 1
ATOM 857 C CA . GLN A 1 104 ? 1.938 -25.647 -5.851 1.00 95.31 104 GLN A CA 1
ATOM 858 C C . GLN A 1 104 ? 3.149 -24.990 -5.164 1.00 95.31 104 GLN A C 1
ATOM 860 O O . GLN A 1 104 ? 3.282 -23.770 -5.188 1.00 95.31 104 GLN A O 1
ATOM 865 N N . GLU A 1 105 ? 4.051 -25.797 -4.607 1.00 97.50 105 GLU A N 1
ATOM 866 C CA . GLU A 1 105 ? 5.281 -25.324 -3.972 1.00 97.50 105 GLU A CA 1
ATOM 867 C C . GLU A 1 105 ? 6.233 -24.646 -4.971 1.00 97.50 105 GLU A C 1
ATOM 869 O O . GLU A 1 105 ? 6.851 -23.634 -4.638 1.00 97.50 105 GLU A O 1
ATOM 874 N N . ASP A 1 106 ? 6.323 -25.147 -6.208 1.00 97.50 106 ASP A N 1
ATOM 875 C CA . ASP A 1 106 ? 7.120 -24.502 -7.261 1.00 97.50 106 ASP A CA 1
ATOM 876 C C . ASP A 1 106 ? 6.569 -23.108 -7.583 1.00 97.50 106 ASP A C 1
ATOM 878 O O . ASP A 1 106 ? 7.330 -22.146 -7.683 1.00 97.50 106 ASP A O 1
ATOM 882 N N . TRP A 1 107 ? 5.243 -22.982 -7.692 1.00 97.88 107 TRP A N 1
ATOM 883 C CA . TRP A 1 107 ? 4.579 -21.702 -7.955 1.00 97.88 107 TRP A CA 1
ATOM 884 C C . TRP A 1 107 ? 4.735 -20.708 -6.807 1.00 97.88 107 TRP A C 1
ATOM 886 O O . TRP A 1 107 ? 4.949 -19.524 -7.062 1.00 97.88 107 TRP A O 1
ATOM 896 N N . ILE A 1 108 ? 4.684 -21.174 -5.556 1.00 98.38 108 ILE A N 1
ATOM 897 C CA . ILE A 1 108 ? 4.941 -20.337 -4.375 1.00 98.38 108 ILE A CA 1
ATOM 898 C C . ILE A 1 108 ? 6.383 -19.812 -4.395 1.00 98.38 108 ILE A C 1
ATOM 900 O O . ILE A 1 108 ? 6.592 -18.606 -4.260 1.00 98.38 108 ILE A O 1
ATOM 904 N N . LYS A 1 109 ? 7.375 -20.678 -4.636 1.00 98.38 109 LYS A N 1
ATOM 905 C CA . LYS A 1 109 ? 8.791 -20.273 -4.723 1.00 98.38 109 LYS A CA 1
ATOM 906 C C . LYS A 1 109 ? 9.050 -19.308 -5.875 1.00 98.38 109 LYS A C 1
ATOM 908 O O . LYS A 1 109 ? 9.749 -18.313 -5.706 1.00 98.38 109 LYS A O 1
ATOM 913 N N . ALA A 1 110 ? 8.463 -19.565 -7.042 1.00 98.44 110 ALA A N 1
ATOM 914 C CA . ALA A 1 110 ? 8.556 -18.654 -8.177 1.00 98.44 110 ALA A CA 1
ATOM 915 C C . ALA A 1 110 ? 7.887 -17.301 -7.872 1.00 98.44 110 ALA A C 1
ATOM 917 O O . ALA A 1 110 ? 8.403 -16.249 -8.249 1.00 98.44 110 ALA A O 1
ATOM 918 N N . GLY A 1 111 ? 6.772 -17.313 -7.140 1.00 98.44 111 GLY A N 1
ATOM 919 C CA . GLY A 1 111 ? 6.071 -16.114 -6.697 1.00 98.44 111 GLY A CA 1
ATOM 920 C C . GLY A 1 111 ? 6.867 -15.258 -5.721 1.00 98.44 111 GLY A C 1
ATOM 921 O O . GLY A 1 111 ? 6.812 -14.032 -5.811 1.00 98.44 111 GLY A O 1
ATOM 922 N N . GLU A 1 112 ? 7.649 -15.878 -4.837 1.00 98.44 112 GLU A N 1
ATOM 923 C CA . GLU A 1 112 ? 8.575 -15.168 -3.948 1.00 98.44 112 GLU A CA 1
ATOM 924 C C . GLU A 1 112 ? 9.609 -14.369 -4.758 1.00 98.44 112 GLU A C 1
ATOM 926 O O . GLU A 1 112 ? 9.850 -13.192 -4.480 1.00 98.44 112 GLU A O 1
ATOM 931 N N . LEU A 1 113 ? 10.158 -14.957 -5.828 1.00 97.75 113 LEU A N 1
ATOM 932 C CA . LEU A 1 113 ? 11.082 -14.257 -6.726 1.00 97.75 113 LEU A CA 1
ATOM 933 C C . LEU A 1 113 ? 10.418 -13.030 -7.365 1.00 97.75 113 LEU A C 1
ATOM 935 O O . LEU A 1 113 ? 10.999 -11.945 -7.358 1.00 97.75 113 LEU A O 1
ATOM 939 N N . VAL A 1 114 ? 9.180 -13.174 -7.853 1.00 97.69 114 VAL A N 1
ATOM 940 C CA . VAL A 1 114 ? 8.398 -12.061 -8.424 1.00 97.69 114 VAL A CA 1
ATOM 941 C C . VAL A 1 114 ? 8.102 -10.988 -7.367 1.00 97.69 114 VAL A C 1
ATOM 943 O O . VAL A 1 114 ? 8.207 -9.796 -7.653 1.00 97.69 114 VAL A O 1
ATOM 946 N N . PHE A 1 115 ? 7.793 -11.384 -6.130 1.00 97.75 115 PHE A N 1
ATOM 947 C CA . PHE A 1 115 ? 7.513 -10.468 -5.021 1.00 97.75 115 PHE A CA 1
ATOM 948 C C . PHE A 1 115 ? 8.713 -9.571 -4.681 1.00 97.75 115 PHE A C 1
ATOM 950 O O . PHE A 1 115 ? 8.541 -8.386 -4.367 1.00 97.75 115 PHE A O 1
ATOM 957 N N . HIS A 1 116 ? 9.926 -10.119 -4.769 1.00 96.44 116 HIS A N 1
ATOM 958 C CA . HIS A 1 116 ? 11.175 -9.398 -4.519 1.00 96.44 116 HIS A CA 1
ATOM 959 C C . HIS A 1 116 ? 11.746 -8.690 -5.756 1.00 96.44 116 HIS A C 1
ATOM 961 O O . HIS A 1 116 ? 12.618 -7.828 -5.604 1.00 96.44 116 HIS A O 1
ATOM 967 N N . TRP A 1 117 ? 11.251 -9.000 -6.957 1.00 95.19 117 TRP A N 1
ATOM 968 C CA . TRP A 1 117 ? 11.750 -8.429 -8.203 1.00 95.19 117 TRP A CA 1
ATOM 969 C C . TRP A 1 117 ? 11.390 -6.938 -8.341 1.00 95.19 117 TRP A C 1
ATOM 971 O O . TRP A 1 117 ? 10.211 -6.578 -8.281 1.00 95.19 117 TRP A O 1
ATOM 981 N N . PRO A 1 118 ? 12.380 -6.044 -8.510 1.00 93.62 118 PRO A N 1
ATOM 982 C CA . PRO A 1 118 ? 12.147 -4.615 -8.666 1.00 93.62 118 PRO A CA 1
ATOM 983 C C . PRO A 1 118 ? 11.758 -4.254 -10.098 1.00 93.62 118 PRO A C 1
ATOM 985 O O . PRO A 1 118 ? 12.155 -4.915 -11.054 1.00 93.62 118 PRO A O 1
ATOM 988 N N . VAL A 1 119 ? 11.039 -3.145 -10.232 1.00 90.56 119 VAL A N 1
ATOM 989 C CA . VAL A 1 119 ? 10.496 -2.650 -11.510 1.00 90.56 119 VAL A CA 1
ATOM 990 C C . VAL A 1 119 ? 11.032 -1.273 -11.893 1.00 90.56 119 VAL A C 1
ATOM 992 O O . VAL A 1 119 ? 10.847 -0.850 -13.031 1.00 90.56 119 VAL A O 1
ATOM 995 N N . ALA A 1 120 ? 11.730 -0.598 -10.974 1.00 89.12 120 ALA A N 1
ATOM 996 C CA . ALA A 1 120 ? 12.397 0.677 -11.209 1.00 89.12 120 ALA A CA 1
ATOM 997 C C . ALA A 1 120 ? 13.883 0.602 -10.860 1.00 89.12 120 ALA A C 1
ATOM 999 O O . ALA A 1 120 ? 14.255 0.011 -9.842 1.00 89.12 120 ALA A O 1
ATOM 1000 N N . TYR A 1 121 ? 14.726 1.230 -11.682 1.00 90.00 121 TYR A N 1
ATOM 1001 C CA . TYR A 1 121 ? 16.175 1.038 -11.637 1.00 90.00 121 TYR A CA 1
ATOM 1002 C C . TYR A 1 121 ? 16.954 2.351 -11.591 1.00 90.00 121 TYR A C 1
ATOM 1004 O O . TYR A 1 121 ? 16.577 3.350 -12.200 1.00 90.00 121 TYR A O 1
ATOM 1012 N N . THR A 1 122 ? 18.088 2.343 -10.894 1.00 88.75 122 THR A N 1
ATOM 1013 C CA . THR A 1 122 ? 19.065 3.439 -10.905 1.00 88.75 122 THR A CA 1
ATOM 1014 C C . THR A 1 122 ? 20.483 2.872 -11.029 1.00 88.75 122 THR A C 1
ATOM 1016 O O . THR A 1 122 ? 20.818 1.955 -10.276 1.00 88.75 122 THR A O 1
ATOM 1019 N N . PRO A 1 123 ? 21.333 3.388 -11.937 1.00 90.94 123 PRO A N 1
ATOM 1020 C CA . PRO A 1 123 ? 22.705 2.904 -12.094 1.00 90.94 123 PRO A CA 1
ATOM 1021 C C . PRO A 1 123 ? 23.563 3.036 -10.829 1.00 90.94 123 PRO A C 1
ATOM 1023 O O . PRO A 1 123 ? 23.469 4.028 -10.102 1.00 90.94 123 PRO A O 1
ATOM 1026 N N . VAL A 1 124 ? 24.448 2.060 -10.593 1.00 90.50 124 VAL A N 1
ATOM 1027 C CA . VAL A 1 124 ? 25.410 2.064 -9.477 1.00 90.50 124 VAL A CA 1
ATOM 1028 C C . VAL A 1 124 ? 26.815 2.392 -9.978 1.00 90.50 124 VAL A C 1
ATOM 1030 O O . VAL A 1 124 ? 27.542 1.518 -10.456 1.00 90.50 124 VAL A O 1
ATOM 1033 N N . SER A 1 125 ? 27.243 3.643 -9.798 1.00 85.00 125 SER A N 1
ATOM 1034 C CA . SER A 1 125 ? 28.604 4.091 -10.139 1.00 85.00 125 SER A CA 1
ATOM 1035 C C . SER A 1 125 ? 29.626 3.922 -9.004 1.00 85.00 125 SER A C 1
ATOM 1037 O O . SER A 1 125 ? 30.825 3.854 -9.258 1.00 85.00 125 SER A O 1
ATOM 1039 N N . GLY A 1 126 ? 29.179 3.840 -7.747 1.00 87.00 126 GLY A N 1
ATOM 1040 C CA . GLY A 1 126 ? 30.054 3.733 -6.573 1.00 87.00 126 GLY A CA 1
ATOM 1041 C C . GLY A 1 126 ? 30.649 2.336 -6.356 1.00 87.00 126 GLY A C 1
ATOM 1042 O O . GLY A 1 126 ? 30.069 1.329 -6.756 1.00 87.00 126 GLY A O 1
ATOM 1043 N N . LYS A 1 127 ? 31.799 2.262 -5.673 1.00 87.31 127 LYS A N 1
ATOM 1044 C CA . LYS A 1 127 ? 32.448 0.988 -5.290 1.00 87.31 127 LYS A CA 1
ATOM 1045 C C . LYS A 1 127 ? 31.893 0.361 -4.010 1.00 87.31 127 LYS A C 1
ATOM 1047 O O . LYS A 1 127 ? 32.131 -0.813 -3.760 1.00 87.31 127 LYS A O 1
ATOM 1052 N N . VAL A 1 128 ? 31.169 1.148 -3.219 1.00 89.81 128 VAL A N 1
ATOM 1053 C CA . VAL A 1 128 ? 30.536 0.717 -1.971 1.00 89.81 128 VAL A CA 1
ATOM 1054 C C . VAL A 1 128 ? 29.090 1.189 -1.908 1.00 89.81 128 VAL A C 1
ATOM 1056 O O . VAL A 1 128 ? 28.708 2.117 -2.631 1.00 89.81 128 VAL A O 1
ATOM 1059 N N . SER A 1 129 ? 28.304 0.596 -1.012 1.00 88.00 129 SER A N 1
ATOM 1060 C CA . SER A 1 129 ? 26.918 0.992 -0.775 1.00 88.00 129 SER A CA 1
ATOM 1061 C C . SER A 1 129 ? 26.764 2.497 -0.511 1.00 88.00 129 SER A C 1
ATOM 1063 O O . SER A 1 129 ? 27.485 3.129 0.279 1.00 88.00 129 SER A O 1
ATOM 1065 N N . GLY A 1 130 ? 25.761 3.076 -1.172 1.00 85.94 130 GLY A N 1
ATOM 1066 C CA . GLY A 1 130 ? 25.308 4.448 -0.939 1.00 85.94 130 GLY A CA 1
ATOM 1067 C C . GLY A 1 130 ? 24.456 4.607 0.325 1.00 85.94 130 GLY A C 1
ATOM 1068 O O . GLY A 1 130 ? 24.087 5.729 0.666 1.00 85.94 130 GLY A O 1
ATOM 1069 N N . ILE A 1 131 ? 24.128 3.505 1.007 1.00 88.56 131 ILE A N 1
ATOM 1070 C CA . ILE A 1 131 ? 23.375 3.488 2.263 1.00 88.56 131 ILE A CA 1
ATOM 1071 C C . ILE A 1 131 ? 24.357 3.209 3.398 1.00 88.56 131 ILE A C 1
ATOM 1073 O O . ILE A 1 131 ? 25.132 2.264 3.323 1.00 88.56 131 ILE A O 1
ATOM 1077 N N . ASP A 1 132 ? 24.308 4.004 4.461 1.00 89.62 132 ASP A N 1
ATOM 1078 C CA . ASP A 1 132 ? 25.111 3.802 5.666 1.00 89.62 132 ASP A CA 1
ATOM 1079 C C . ASP A 1 132 ? 24.260 3.981 6.931 1.00 89.62 132 ASP A C 1
ATOM 1081 O O . ASP A 1 132 ? 23.104 4.428 6.878 1.00 89.62 132 ASP A O 1
ATOM 1085 N N . SER A 1 133 ? 24.826 3.618 8.083 1.00 88.06 133 SER A N 1
ATOM 1086 C CA . SER A 1 133 ? 24.143 3.663 9.381 1.00 88.06 133 SER A CA 1
ATOM 1087 C C . SER A 1 133 ? 23.602 5.050 9.745 1.00 88.06 133 SER A C 1
ATOM 1089 O O . SER A 1 133 ? 22.632 5.157 10.504 1.00 88.06 133 SER A O 1
ATOM 1091 N N . SER A 1 134 ? 24.167 6.127 9.183 1.00 86.12 134 SER A N 1
ATOM 1092 C CA . SER A 1 134 ? 23.730 7.493 9.472 1.00 86.12 134 SER A CA 1
ATOM 1093 C C . SER A 1 134 ? 22.303 7.774 9.012 1.00 86.12 134 SER A C 1
ATOM 1095 O O . SER A 1 134 ? 21.610 8.548 9.669 1.00 86.12 134 SER A O 1
ATOM 1097 N N . LEU A 1 135 ? 21.837 7.099 7.955 1.00 80.56 135 LEU A N 1
ATOM 1098 C CA . LEU A 1 135 ? 20.460 7.216 7.464 1.00 80.56 135 LEU A CA 1
ATOM 1099 C C . LEU A 1 135 ? 19.432 6.663 8.457 1.00 80.56 135 LEU A C 1
ATOM 1101 O O . LEU A 1 135 ? 18.261 7.038 8.397 1.00 80.56 135 LEU A O 1
ATOM 1105 N N . PHE A 1 136 ? 19.870 5.794 9.372 1.00 81.25 136 PHE A N 1
ATOM 1106 C CA . PHE A 1 136 ? 19.008 5.153 10.358 1.00 81.25 136 PHE A CA 1
ATOM 1107 C C . PHE A 1 136 ? 19.087 5.812 11.740 1.00 81.25 136 PHE A C 1
ATOM 1109 O O . PHE A 1 136 ? 18.124 5.719 12.507 1.00 81.25 136 PHE A O 1
ATOM 1116 N N . ARG A 1 137 ? 20.181 6.523 12.057 1.00 77.56 137 ARG A N 1
ATOM 1117 C CA . ARG A 1 137 ? 20.362 7.231 13.338 1.00 77.56 137 ARG A CA 1
ATOM 1118 C C . ARG A 1 137 ? 19.271 8.284 13.548 1.00 77.56 137 ARG A C 1
ATOM 1120 O O . ARG A 1 137 ? 19.063 9.148 12.707 1.00 77.56 137 ARG A O 1
ATOM 1127 N N . GLY A 1 138 ? 18.561 8.200 14.675 1.00 69.00 138 GLY A N 1
ATOM 1128 C CA . GLY A 1 138 ? 17.449 9.107 15.002 1.00 69.00 138 GLY A CA 1
ATOM 1129 C C . GLY A 1 138 ? 16.204 8.944 14.119 1.00 69.00 138 GLY A C 1
ATOM 1130 O O . GLY A 1 138 ? 15.208 9.630 14.334 1.00 69.00 138 GLY A O 1
ATOM 1131 N N . SER A 1 139 ? 16.231 8.026 13.149 1.00 70.00 139 SER A N 1
ATOM 1132 C CA . SER A 1 139 ? 15.092 7.720 12.289 1.00 70.00 139 SER A CA 1
ATOM 1133 C C . SER A 1 139 ? 14.251 6.575 12.865 1.00 70.00 139 SER A C 1
ATOM 1135 O O . SER A 1 139 ? 14.680 5.836 13.755 1.00 70.00 139 SER A O 1
ATOM 1137 N N . LYS A 1 140 ? 13.054 6.377 12.304 1.00 73.25 140 LYS A N 1
ATOM 1138 C CA . LYS A 1 140 ? 12.243 5.175 12.555 1.00 73.25 140 LYS A CA 1
ATOM 1139 C C . LYS A 1 140 ? 12.533 4.032 11.562 1.00 73.25 140 LYS A C 1
ATOM 1141 O O . LYS A 1 140 ? 11.871 2.999 11.643 1.00 73.25 140 LYS A O 1
ATOM 1146 N N . GLY A 1 141 ? 13.491 4.206 10.644 1.00 81.50 141 GLY A N 1
ATOM 1147 C CA . GLY A 1 141 ? 13.896 3.184 9.678 1.00 81.50 141 GLY A CA 1
ATOM 1148 C C . GLY A 1 141 ? 14.543 1.967 10.344 1.00 81.50 141 GLY A C 1
ATOM 1149 O O . GLY A 1 141 ? 15.052 2.042 11.466 1.00 81.50 141 GLY A O 1
ATOM 1150 N N . ARG A 1 142 ? 14.501 0.824 9.655 1.00 88.88 142 ARG A N 1
ATOM 1151 C CA . ARG A 1 142 ? 14.993 -0.466 10.154 1.00 88.88 142 ARG A CA 1
ATOM 1152 C C . ARG A 1 142 ? 15.834 -1.180 9.093 1.00 88.88 142 ARG A C 1
ATOM 1154 O O . ARG A 1 142 ? 15.614 -0.988 7.901 1.00 88.88 142 ARG A O 1
ATOM 1161 N N . ILE A 1 143 ? 16.766 -2.003 9.561 1.00 92.44 143 ILE A N 1
ATOM 1162 C CA . ILE A 1 143 ? 17.636 -2.892 8.778 1.00 92.44 143 ILE A CA 1
ATOM 1163 C C . ILE A 1 143 ? 17.707 -4.249 9.475 1.00 92.44 143 ILE A C 1
ATOM 1165 O O . ILE A 1 143 ? 17.379 -4.341 10.664 1.00 92.44 143 ILE A O 1
ATOM 1169 N N . THR A 1 144 ? 18.105 -5.292 8.751 1.00 95.31 144 THR A N 1
ATOM 1170 C CA . THR A 1 144 ? 18.264 -6.624 9.349 1.00 95.31 144 THR A CA 1
ATOM 1171 C C . THR A 1 144 ? 19.468 -6.673 10.296 1.00 95.31 144 THR A C 1
ATOM 1173 O O . THR A 1 144 ? 20.309 -5.769 10.295 1.00 95.31 144 THR A O 1
ATOM 1176 N N . LYS A 1 145 ? 19.578 -7.741 11.098 1.00 93.81 145 LYS A N 1
ATOM 1177 C CA . LYS A 1 145 ? 20.734 -7.960 11.994 1.00 93.81 145 LYS A CA 1
ATOM 1178 C C . LYS A 1 145 ? 22.058 -8.041 11.234 1.00 93.81 145 LYS A C 1
ATOM 1180 O O . LYS A 1 145 ? 23.093 -7.635 11.748 1.00 93.81 145 LYS A O 1
ATOM 1185 N N . GLU A 1 146 ? 22.007 -8.541 10.006 1.00 95.25 146 GLU A N 1
ATOM 1186 C CA . GLU A 1 146 ? 23.136 -8.713 9.093 1.00 95.25 146 GLU A CA 1
ATOM 1187 C C . GLU A 1 146 ? 23.486 -7.415 8.346 1.00 95.25 146 GLU A C 1
ATOM 1189 O O . GLU A 1 146 ? 24.365 -7.414 7.489 1.00 95.25 146 GLU A O 1
ATOM 1194 N N . GLY A 1 147 ? 22.790 -6.308 8.635 1.00 94.81 147 GLY A N 1
ATOM 1195 C CA . GLY A 1 147 ? 23.003 -5.025 7.973 1.00 94.81 147 GLY A CA 1
ATOM 1196 C C . GLY A 1 147 ? 22.435 -4.958 6.556 1.00 94.81 147 GLY A C 1
ATOM 1197 O O . GLY A 1 147 ? 22.913 -4.162 5.750 1.00 94.81 147 GLY A O 1
ATOM 1198 N N . ILE A 1 148 ? 21.423 -5.770 6.232 1.00 95.50 148 ILE A N 1
ATOM 1199 C CA . ILE A 1 148 ? 20.736 -5.723 4.936 1.00 95.50 148 ILE A CA 1
ATOM 1200 C C . ILE A 1 148 ? 19.620 -4.675 4.983 1.00 95.50 148 ILE A C 1
ATOM 1202 O O . ILE A 1 148 ? 18.871 -4.567 5.959 1.00 95.50 148 ILE A O 1
ATOM 1206 N N . TYR A 1 149 ? 19.495 -3.912 3.901 1.00 94.12 149 TYR A N 1
ATOM 1207 C CA . TYR A 1 149 ? 18.379 -3.022 3.619 1.00 94.12 149 TYR A CA 1
ATOM 1208 C C . TYR A 1 149 ? 17.377 -3.735 2.690 1.00 94.12 149 TYR A C 1
ATOM 1210 O O . TYR A 1 149 ? 17.587 -3.755 1.480 1.00 94.12 149 TYR A O 1
ATOM 1218 N N . PRO A 1 150 ? 16.285 -4.334 3.207 1.00 93.56 150 PRO A N 1
ATOM 1219 C CA . PRO A 1 150 ? 15.467 -5.278 2.434 1.00 93.56 150 PRO A CA 1
ATOM 1220 C C . PRO A 1 150 ? 14.467 -4.616 1.475 1.00 93.56 150 PRO A C 1
ATOM 1222 O O . PRO A 1 150 ? 13.714 -5.306 0.796 1.00 93.56 150 PRO A O 1
ATOM 1225 N N . PHE A 1 151 ? 14.423 -3.284 1.427 1.00 92.69 151 PHE A N 1
ATOM 1226 C CA . PHE A 1 151 ? 13.448 -2.539 0.624 1.00 92.69 151 PHE A CA 1
ATOM 1227 C C . PHE A 1 151 ? 13.970 -2.171 -0.771 1.00 92.69 151 PHE A C 1
ATOM 1229 O O . PHE A 1 151 ? 13.258 -1.568 -1.577 1.00 92.69 151 PHE A O 1
ATOM 1236 N N . SER A 1 152 ? 15.229 -2.487 -1.057 1.00 93.31 152 SER A N 1
ATOM 1237 C CA . SER A 1 152 ? 15.864 -2.340 -2.364 1.00 93.31 152 SER A CA 1
ATOM 1238 C C . SER A 1 152 ? 16.863 -3.476 -2.545 1.00 93.31 152 SER A C 1
ATOM 1240 O O . SER A 1 152 ? 17.343 -4.051 -1.569 1.00 93.31 152 SER A O 1
ATOM 1242 N N . SER A 1 153 ? 17.180 -3.798 -3.788 1.00 95.19 153 SER A N 1
ATOM 1243 C CA . SER A 1 153 ? 18.113 -4.872 -4.124 1.00 95.19 153 SER A CA 1
ATOM 1244 C C . SER A 1 153 ? 19.060 -4.425 -5.224 1.00 95.19 153 SER A C 1
ATOM 1246 O O . SER A 1 153 ? 18.783 -3.470 -5.948 1.00 95.19 153 SER A O 1
ATOM 1248 N N . TYR A 1 154 ? 20.195 -5.102 -5.347 1.00 96.75 154 TYR A N 1
ATOM 1249 C CA . TYR A 1 154 ? 21.023 -4.979 -6.537 1.00 96.75 154 TYR A CA 1
ATOM 1250 C C . TYR A 1 154 ? 20.529 -5.940 -7.611 1.00 96.75 154 TYR A C 1
ATOM 1252 O O . TYR A 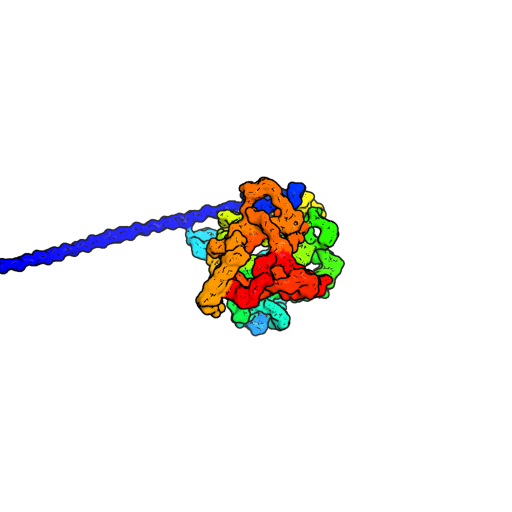1 154 ? 20.129 -7.066 -7.310 1.00 96.75 154 TYR A O 1
ATOM 1260 N N . VAL A 1 155 ? 20.569 -5.490 -8.860 1.00 95.88 155 VAL A N 1
ATOM 1261 C CA . VAL A 1 155 ? 20.099 -6.248 -10.019 1.00 95.88 155 VAL A CA 1
ATOM 1262 C C . VAL A 1 155 ? 21.086 -6.119 -11.165 1.00 95.88 155 VAL A C 1
ATOM 1264 O O . VAL A 1 155 ? 21.694 -5.064 -11.361 1.00 95.88 155 VAL A O 1
ATOM 1267 N N . ILE A 1 156 ? 21.211 -7.208 -11.921 1.00 95.00 156 ILE A N 1
ATOM 1268 C CA . ILE A 1 156 ? 22.009 -7.295 -13.137 1.00 95.00 156 ILE A CA 1
ATOM 1269 C C . ILE A 1 156 ? 21.058 -7.729 -14.250 1.00 95.00 156 ILE A C 1
ATOM 1271 O O . ILE A 1 156 ? 20.626 -8.882 -14.301 1.00 95.00 156 ILE A O 1
ATOM 1275 N N . ASN A 1 157 ? 20.688 -6.774 -15.100 1.00 88.31 157 ASN A N 1
ATOM 1276 C CA . ASN A 1 157 ? 19.837 -7.023 -16.268 1.00 88.31 157 ASN A CA 1
ATOM 1277 C C . ASN A 1 157 ? 20.671 -7.245 -17.532 1.00 88.31 157 ASN A C 1
ATOM 1279 O O . ASN A 1 157 ? 20.258 -7.972 -18.427 1.00 88.31 157 ASN A O 1
ATOM 1283 N N . GLU A 1 158 ? 21.858 -6.641 -17.580 1.00 88.50 158 GLU A N 1
ATOM 1284 C CA . GLU A 1 158 ? 22.811 -6.736 -18.680 1.00 88.50 158 GLU A CA 1
ATOM 1285 C C . GLU A 1 158 ? 24.216 -6.893 -18.098 1.00 88.50 158 GLU A C 1
ATOM 1287 O O . GLU A 1 158 ? 24.527 -6.341 -17.037 1.00 88.50 158 GLU A O 1
ATOM 1292 N N . LYS A 1 159 ? 25.074 -7.651 -18.787 1.00 83.88 159 LYS A N 1
ATOM 1293 C CA . LYS A 1 159 ? 26.455 -7.884 -18.353 1.00 83.88 159 LYS A CA 1
ATOM 1294 C C . LYS A 1 159 ? 27.186 -6.551 -18.161 1.00 83.88 159 LYS A C 1
ATOM 1296 O O . LYS A 1 159 ? 27.168 -5.695 -19.041 1.00 83.88 159 LYS A O 1
ATOM 1301 N N . GLY A 1 160 ? 27.838 -6.381 -17.011 1.00 82.00 160 GLY A N 1
ATOM 1302 C CA . GLY A 1 160 ? 28.574 -5.161 -16.663 1.00 82.00 160 GLY A CA 1
ATOM 1303 C C . GLY A 1 160 ? 27.710 -3.988 -16.174 1.00 82.00 160 GLY A C 1
ATOM 1304 O O . GLY A 1 160 ? 28.266 -2.976 -15.746 1.00 82.00 160 GLY A O 1
ATOM 1305 N N . SER A 1 161 ? 26.376 -4.116 -16.172 1.00 89.50 161 SER A N 1
ATOM 1306 C CA . SER A 1 161 ? 25.449 -3.087 -15.686 1.00 89.50 161 SER A CA 1
ATOM 1307 C C . SER A 1 161 ? 24.882 -3.460 -14.315 1.00 89.50 161 SER A C 1
ATOM 1309 O O . SER A 1 161 ? 23.986 -4.297 -14.196 1.00 89.50 161 SER A O 1
ATOM 1311 N N . LEU A 1 162 ? 25.414 -2.831 -13.263 1.00 95.12 162 LEU A N 1
ATOM 1312 C CA . LEU A 1 162 ? 24.908 -2.979 -11.898 1.00 95.12 162 LEU A CA 1
ATOM 1313 C C . LEU A 1 162 ? 23.896 -1.874 -11.580 1.00 95.12 162 LEU A C 1
ATOM 1315 O O . LEU A 1 162 ? 24.210 -0.681 -11.658 1.00 95.12 162 LEU A O 1
ATOM 1319 N N . LEU A 1 163 ? 22.699 -2.278 -11.165 1.00 94.69 163 LEU A N 1
ATOM 1320 C CA . LEU A 1 163 ? 21.579 -1.386 -10.878 1.00 94.69 163 LEU A CA 1
ATOM 1321 C C . LEU A 1 163 ? 21.129 -1.539 -9.422 1.00 94.69 163 LEU A C 1
ATOM 1323 O O . LEU A 1 163 ? 21.134 -2.643 -8.880 1.00 94.69 163 LEU A O 1
ATOM 1327 N N . VAL A 1 164 ? 20.678 -0.447 -8.802 1.00 93.56 164 VAL A N 1
ATOM 1328 C CA . VAL A 1 164 ? 19.771 -0.524 -7.650 1.00 93.56 164 VAL A CA 1
ATOM 1329 C C . VAL A 1 164 ? 18.363 -0.670 -8.193 1.00 93.56 164 VAL A C 1
ATOM 1331 O O . VAL A 1 164 ? 17.886 0.204 -8.915 1.00 93.56 164 VAL A O 1
ATOM 1334 N N . GLY A 1 165 ? 17.705 -1.756 -7.826 1.00 92.75 165 GLY A N 1
ATOM 1335 C CA . GLY A 1 165 ? 16.292 -1.975 -8.049 1.00 92.75 165 GLY A CA 1
ATOM 1336 C C . GLY A 1 165 ? 15.442 -1.507 -6.867 1.00 92.75 165 GLY A C 1
ATOM 1337 O O . GLY A 1 165 ? 15.800 -1.677 -5.698 1.00 92.75 165 GLY A O 1
ATOM 1338 N N . SER A 1 166 ? 14.292 -0.919 -7.180 1.00 89.62 166 SER A N 1
ATOM 1339 C CA . SER A 1 166 ? 13.293 -0.436 -6.228 1.00 89.62 166 SER A CA 1
ATOM 1340 C C . SER A 1 166 ? 11.867 -0.705 -6.729 1.00 89.62 166 SER A C 1
ATOM 1342 O O . SER A 1 166 ? 11.674 -1.202 -7.841 1.00 89.62 166 SER A O 1
ATOM 1344 N N . LEU A 1 167 ? 10.877 -0.380 -5.891 1.00 88.94 167 LEU A N 1
ATOM 1345 C CA . LEU A 1 167 ? 9.443 -0.523 -6.175 1.00 88.94 167 LEU A CA 1
ATOM 1346 C C . LEU A 1 167 ? 8.986 -1.971 -6.433 1.00 88.94 167 LEU A C 1
ATOM 1348 O O . LEU A 1 167 ? 7.965 -2.193 -7.076 1.00 88.94 167 LEU A O 1
ATOM 1352 N N . SER A 1 168 ? 9.696 -2.967 -5.891 1.00 93.19 168 SER A N 1
ATOM 1353 C CA . SER A 1 168 ? 9.153 -4.329 -5.825 1.00 93.19 168 SER A CA 1
ATOM 1354 C C . SER A 1 168 ? 7.975 -4.389 -4.849 1.00 93.19 168 SER A C 1
ATOM 1356 O O . SER A 1 168 ? 7.801 -3.504 -4.002 1.00 93.19 168 SER A O 1
ATOM 1358 N N . CYS A 1 169 ? 7.185 -5.465 -4.893 1.00 94.69 169 CYS A N 1
ATOM 1359 C CA . CYS A 1 169 ? 6.144 -5.682 -3.884 1.00 94.69 169 CYS A CA 1
ATOM 1360 C C . CYS A 1 169 ? 6.760 -5.703 -2.471 1.00 94.69 169 CYS A C 1
ATOM 1362 O O . CYS A 1 169 ? 6.237 -5.071 -1.547 1.00 94.69 169 CYS A O 1
ATOM 1364 N N . ALA A 1 170 ? 7.928 -6.340 -2.327 1.00 95.56 170 ALA A N 1
ATOM 1365 C CA . ALA A 1 170 ? 8.699 -6.382 -1.090 1.00 95.56 170 ALA A CA 1
ATOM 1366 C C . ALA A 1 170 ? 9.194 -5.004 -0.614 1.00 95.56 170 ALA A C 1
ATOM 1368 O O . ALA A 1 170 ? 9.301 -4.805 0.597 1.00 95.56 170 ALA A O 1
ATOM 1369 N N . SER A 1 171 ? 9.455 -4.042 -1.512 1.00 92.56 171 SER A N 1
ATOM 1370 C CA . SER A 1 171 ? 9.871 -2.680 -1.132 1.00 92.56 171 SER A CA 1
ATOM 1371 C C . SER A 1 171 ? 8.867 -2.001 -0.202 1.00 92.56 171 SER A C 1
ATOM 1373 O O . SER A 1 171 ? 9.271 -1.251 0.686 1.00 92.56 171 SER A O 1
ATOM 1375 N N . CYS A 1 172 ? 7.573 -2.276 -0.384 1.00 92.00 172 CYS A N 1
ATOM 1376 C CA . CYS A 1 172 ? 6.506 -1.707 0.436 1.00 92.00 172 CYS A CA 1
ATOM 1377 C C . CYS A 1 172 ? 5.955 -2.712 1.449 1.00 92.00 172 CYS A C 1
ATOM 1379 O O . CYS A 1 172 ? 5.708 -2.334 2.586 1.00 92.00 172 CYS A O 1
ATOM 1381 N N . HIS A 1 173 ? 5.790 -3.984 1.083 1.00 95.50 173 HIS A N 1
ATOM 1382 C CA . HIS A 1 173 ? 5.119 -5.001 1.903 1.00 95.50 173 HIS A CA 1
ATOM 1383 C C . HIS A 1 173 ? 6.085 -5.895 2.689 1.00 95.50 173 HIS A C 1
ATOM 1385 O O . HIS A 1 173 ? 5.825 -7.078 2.877 1.00 95.50 173 HIS A O 1
ATOM 1391 N N . THR A 1 174 ? 7.204 -5.345 3.159 1.00 95.38 174 THR A N 1
ATOM 1392 C CA . THR A 1 174 ? 8.138 -6.049 4.050 1.00 95.38 174 THR A CA 1
ATOM 1393 C C . THR A 1 174 ? 8.274 -5.290 5.352 1.00 95.38 174 THR A C 1
ATOM 1395 O O . THR A 1 174 ? 8.459 -4.073 5.351 1.00 95.38 174 THR A O 1
ATOM 1398 N N . ARG A 1 175 ? 8.216 -5.995 6.481 1.00 95.06 175 ARG A N 1
ATOM 1399 C CA . ARG A 1 175 ? 8.487 -5.408 7.794 1.00 95.06 175 ARG A CA 1
ATOM 1400 C C . ARG A 1 175 ? 9.800 -5.924 8.347 1.00 95.06 175 ARG A C 1
ATOM 1402 O O . ARG A 1 175 ? 10.060 -7.117 8.303 1.00 95.06 175 ARG A O 1
ATOM 1409 N N . VAL A 1 176 ? 10.579 -5.030 8.944 1.00 94.75 176 VAL A N 1
ATOM 1410 C CA . VAL A 1 176 ? 11.736 -5.400 9.763 1.00 94.75 176 VAL A CA 1
ATOM 1411 C C . VAL A 1 176 ? 11.442 -5.092 11.227 1.00 94.75 176 VAL A C 1
ATOM 1413 O O . VAL A 1 176 ? 11.145 -3.948 11.579 1.00 94.75 176 VAL A O 1
ATOM 1416 N N . THR A 1 177 ? 11.488 -6.094 12.098 1.00 92.12 177 THR A N 1
ATOM 1417 C CA . THR A 1 177 ? 11.206 -5.919 13.529 1.00 92.12 177 THR A CA 1
ATOM 1418 C C . THR A 1 177 ? 12.310 -5.116 14.228 1.00 92.12 177 THR A C 1
ATOM 1420 O O . THR A 1 177 ? 13.379 -4.857 13.677 1.00 92.12 177 THR A O 1
ATOM 1423 N N . LYS A 1 178 ? 12.092 -4.741 15.497 1.00 89.19 178 LYS A N 1
ATOM 1424 C CA . LYS A 1 178 ? 13.149 -4.121 16.320 1.00 89.19 178 LYS A CA 1
ATOM 1425 C C . LYS A 1 178 ? 14.355 -5.041 16.527 1.00 89.19 178 LYS A C 1
ATOM 1427 O O . LYS A 1 178 ? 15.450 -4.535 16.734 1.00 89.19 178 LYS A O 1
ATOM 1432 N N . SER A 1 179 ? 14.154 -6.360 16.490 1.00 89.88 179 SER A N 1
ATOM 1433 C CA . SER A 1 179 ? 15.247 -7.324 16.576 1.00 89.88 179 SER A CA 1
ATOM 1434 C C . SER A 1 179 ? 15.972 -7.500 15.243 1.00 89.88 179 SER A C 1
ATOM 1436 O O . SER A 1 179 ? 17.000 -8.156 15.243 1.00 89.88 179 SER A O 1
ATOM 1438 N N . GLY A 1 180 ? 15.494 -6.925 14.133 1.00 92.56 180 GLY A N 1
ATOM 1439 C CA . GLY A 1 180 ? 16.096 -7.078 12.805 1.00 92.56 180 GLY A CA 1
ATOM 1440 C C . GLY A 1 180 ? 15.602 -8.302 12.026 1.00 92.56 180 GLY A C 1
ATOM 1441 O O . GLY A 1 180 ? 16.216 -8.667 11.031 1.00 92.56 180 GLY A O 1
ATOM 1442 N N . GLU A 1 181 ? 14.517 -8.943 12.467 1.00 94.31 181 GLU A N 1
ATOM 1443 C CA . GLU A 1 181 ? 13.855 -10.037 11.740 1.00 94.31 181 GLU A CA 1
ATOM 1444 C C . GLU A 1 181 ? 12.982 -9.489 10.606 1.00 94.31 181 GLU A C 1
ATOM 1446 O O . GLU A 1 181 ? 12.313 -8.468 10.780 1.00 94.31 181 GLU A O 1
ATOM 1451 N N . VAL A 1 182 ? 12.974 -10.174 9.462 1.00 95.50 182 VAL A N 1
ATOM 1452 C CA . VAL A 1 182 ? 12.173 -9.815 8.286 1.00 95.50 182 VAL A CA 1
ATOM 1453 C C . VAL A 1 182 ? 10.857 -10.587 8.298 1.00 95.50 182 VAL A C 1
ATOM 1455 O O . VAL A 1 182 ? 10.851 -11.805 8.430 1.00 95.50 182 VAL A O 1
ATOM 1458 N N . ILE A 1 183 ? 9.746 -9.876 8.120 1.00 96.31 183 ILE A N 1
ATOM 1459 C CA . ILE A 1 183 ? 8.402 -10.440 8.003 1.00 96.31 183 ILE A CA 1
ATOM 1460 C C . ILE A 1 183 ? 7.835 -10.017 6.639 1.00 96.31 183 ILE A C 1
ATOM 1462 O O . ILE A 1 183 ? 7.360 -8.878 6.498 1.00 96.31 183 ILE A O 1
ATOM 1466 N N . PRO A 1 184 ? 7.898 -10.892 5.621 1.00 96.56 184 PRO A N 1
ATOM 1467 C CA . PRO A 1 184 ? 7.285 -10.643 4.323 1.00 96.56 184 PRO A CA 1
ATOM 1468 C C . PRO A 1 184 ? 5.765 -10.518 4.448 1.00 96.56 184 PRO A C 1
ATOM 1470 O O . PRO A 1 184 ? 5.122 -11.200 5.244 1.00 96.56 184 PRO A O 1
ATOM 1473 N N . GLY A 1 185 ? 5.178 -9.614 3.674 1.00 96.56 185 GLY A N 1
ATOM 1474 C CA . GLY A 1 185 ? 3.737 -9.404 3.621 1.00 96.56 185 GLY A CA 1
ATOM 1475 C C . GLY A 1 185 ? 3.126 -8.621 4.778 1.00 96.56 185 GLY A C 1
ATOM 1476 O O . GLY A 1 185 ? 1.961 -8.253 4.683 1.00 96.56 185 GLY A O 1
ATOM 1477 N N . ALA A 1 186 ? 3.842 -8.342 5.866 1.00 95.81 186 ALA A N 1
ATOM 1478 C CA . ALA A 1 186 ? 3.308 -7.502 6.940 1.00 95.81 186 ALA A CA 1
ATOM 1479 C C . ALA A 1 186 ? 3.141 -6.034 6.489 1.00 95.81 186 ALA A C 1
ATOM 1481 O O . ALA A 1 186 ? 3.625 -5.633 5.429 1.00 95.81 186 ALA A O 1
ATOM 1482 N N . GLN A 1 187 ? 2.482 -5.199 7.310 1.00 95.06 187 GLN A N 1
ATOM 1483 C CA . GLN A 1 187 ? 2.516 -3.743 7.109 1.00 95.06 187 GLN A CA 1
ATOM 1484 C C . GLN A 1 187 ? 3.976 -3.285 7.124 1.00 95.06 187 GLN A C 1
ATOM 1486 O O . GLN A 1 187 ? 4.643 -3.318 8.168 1.00 95.06 187 GLN A O 1
ATOM 1491 N N . GLY A 1 188 ? 4.469 -2.887 5.954 1.00 94.00 188 GLY A N 1
ATOM 1492 C CA . GLY A 1 188 ? 5.877 -2.593 5.816 1.00 94.00 188 GLY A CA 1
ATOM 1493 C C . GLY A 1 188 ? 6.272 -1.296 6.489 1.00 94.00 188 GLY A C 1
ATOM 1494 O O . GLY A 1 188 ? 5.475 -0.381 6.687 1.00 94.00 188 GLY A O 1
ATOM 1495 N N . ASN A 1 189 ? 7.537 -1.230 6.874 1.00 92.75 189 ASN A N 1
ATOM 1496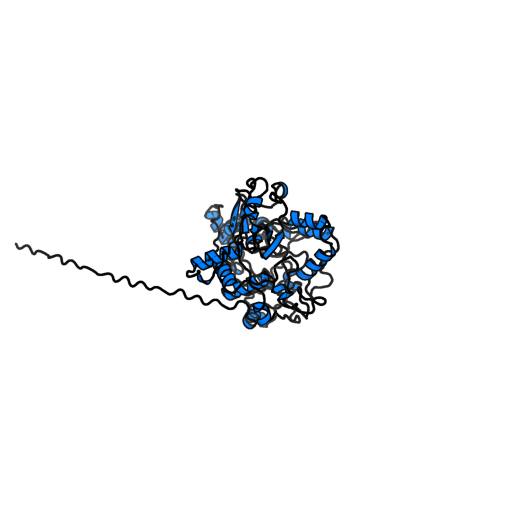 C CA . ASN A 1 189 ? 8.110 -0.104 7.599 1.00 92.75 189 ASN A CA 1
ATOM 1497 C C . ASN A 1 189 ? 9.301 0.501 6.854 1.00 92.75 189 ASN A C 1
ATOM 1499 O O . ASN A 1 189 ? 10.254 0.981 7.473 1.00 92.75 189 ASN A O 1
ATOM 1503 N N . VAL A 1 190 ? 9.212 0.489 5.519 1.00 88.62 190 VAL A N 1
ATOM 1504 C CA . VAL A 1 190 ? 10.153 1.174 4.639 1.00 88.62 190 VAL A CA 1
ATOM 1505 C C . VAL A 1 190 ? 10.273 2.639 5.044 1.00 88.62 190 VAL A C 1
ATOM 1507 O O . VAL A 1 190 ? 9.292 3.318 5.347 1.00 88.62 190 VAL A O 1
ATOM 1510 N N . TYR A 1 191 ? 11.508 3.123 5.062 1.00 81.56 191 TYR A N 1
ATOM 1511 C CA . TYR A 1 191 ? 11.810 4.518 5.332 1.00 81.56 191 TYR A CA 1
ATOM 1512 C C . TYR A 1 191 ? 12.883 4.988 4.352 1.00 81.56 191 TYR A C 1
ATOM 1514 O O . TYR A 1 191 ? 14.078 4.855 4.605 1.00 81.56 191 TYR A O 1
ATOM 1522 N N . ASN A 1 192 ? 12.437 5.490 3.199 1.00 78.75 192 ASN A N 1
ATOM 1523 C CA . ASN A 1 192 ? 13.303 5.999 2.126 1.00 78.75 192 ASN A CA 1
ATOM 1524 C C . ASN A 1 192 ? 13.263 7.526 1.983 1.00 78.75 192 ASN A C 1
ATOM 1526 O O . ASN A 1 192 ? 14.044 8.100 1.223 1.00 78.75 192 ASN A O 1
ATOM 1530 N N . ASN A 1 193 ? 12.398 8.195 2.744 1.00 81.88 193 ASN A N 1
ATOM 1531 C CA . ASN A 1 193 ? 12.087 9.608 2.553 1.00 81.88 193 ASN A CA 1
ATOM 1532 C C . ASN A 1 193 ? 13.316 10.507 2.674 1.00 81.88 193 ASN A C 1
ATOM 1534 O O . ASN A 1 193 ? 13.459 11.433 1.892 1.00 81.88 193 ASN A O 1
ATOM 1538 N N . VAL A 1 194 ? 14.254 10.202 3.576 1.00 80.56 194 VAL A N 1
ATOM 1539 C CA . VAL A 1 194 ? 15.489 10.992 3.737 1.00 80.56 194 VAL A CA 1
ATOM 1540 C C . VAL A 1 194 ? 16.313 11.028 2.448 1.00 80.56 194 VAL A C 1
ATOM 1542 O O . VAL A 1 194 ? 16.869 12.068 2.104 1.00 80.56 194 VAL A O 1
ATOM 1545 N N . ARG A 1 195 ? 16.387 9.914 1.709 1.00 81.25 195 ARG A N 1
ATOM 1546 C CA . ARG A 1 195 ? 17.100 9.863 0.423 1.00 81.25 195 ARG A CA 1
ATOM 1547 C C . ARG A 1 195 ? 16.359 10.673 -0.637 1.00 81.25 195 ARG A C 1
ATOM 1549 O O . ARG A 1 195 ? 16.993 11.414 -1.380 1.00 81.25 195 ARG A O 1
ATOM 1556 N N . PHE A 1 196 ? 15.033 10.567 -0.658 1.00 84.88 196 PHE A N 1
ATOM 1557 C CA . PHE A 1 196 ? 14.193 11.314 -1.590 1.00 84.88 196 PHE A CA 1
ATOM 1558 C C . PHE A 1 196 ? 14.261 12.828 -1.336 1.00 84.88 196 PHE A C 1
ATOM 1560 O O . PHE A 1 196 ? 14.472 13.596 -2.265 1.00 84.88 196 PHE A O 1
ATOM 1567 N N . VAL A 1 197 ? 14.212 13.257 -0.071 1.00 88.62 197 VAL A N 1
ATOM 1568 C CA . VAL A 1 197 ? 14.383 14.658 0.344 1.00 88.62 197 VAL A CA 1
ATOM 1569 C C . VAL A 1 197 ? 15.757 15.188 -0.061 1.00 88.62 197 VAL A C 1
ATOM 1571 O O . VAL A 1 197 ? 15.841 16.259 -0.653 1.00 88.62 197 VAL A O 1
ATOM 1574 N N . LYS A 1 198 ? 16.837 14.429 0.177 1.00 87.19 198 LYS A N 1
ATOM 1575 C CA . LYS A 1 198 ? 18.182 14.813 -0.291 1.00 87.19 198 LYS A CA 1
ATOM 1576 C C . LYS A 1 198 ? 18.231 14.988 -1.811 1.00 87.19 198 LYS A C 1
ATOM 1578 O O . LYS A 1 198 ? 18.853 15.930 -2.285 1.00 87.19 198 LYS A O 1
ATOM 1583 N N . MET A 1 199 ? 17.573 14.106 -2.566 1.00 86.19 199 MET A N 1
ATOM 1584 C CA . MET A 1 199 ? 17.487 14.217 -4.024 1.00 86.19 199 MET A CA 1
ATOM 1585 C C . MET A 1 199 ? 16.717 15.473 -4.452 1.00 86.19 199 MET A C 1
ATOM 1587 O O . MET A 1 199 ? 17.235 16.226 -5.274 1.00 86.19 199 MET A O 1
ATOM 1591 N N . ILE A 1 200 ? 15.543 15.733 -3.869 1.00 90.12 200 ILE A N 1
ATOM 1592 C CA . ILE A 1 200 ? 14.741 16.938 -4.140 1.00 90.12 200 ILE A CA 1
ATOM 1593 C C . ILE A 1 200 ? 15.572 18.204 -3.891 1.00 90.12 200 ILE A C 1
ATOM 1595 O O . ILE A 1 200 ? 15.672 19.063 -4.762 1.00 90.12 200 ILE A O 1
ATOM 1599 N N . LEU A 1 201 ? 16.214 18.291 -2.724 1.00 92.56 201 LEU A N 1
ATOM 1600 C CA . LEU A 1 201 ? 16.969 19.475 -2.306 1.00 92.56 201 LEU A CA 1
ATOM 1601 C C . LEU A 1 201 ? 18.306 19.642 -3.042 1.00 92.56 201 LEU A C 1
ATOM 1603 O O . LEU A 1 201 ? 18.870 20.730 -3.029 1.00 92.56 201 LEU A O 1
ATOM 1607 N N . SER A 1 202 ? 18.821 18.592 -3.691 1.00 91.06 202 SER A N 1
ATOM 1608 C CA . SER A 1 202 ? 20.065 18.684 -4.468 1.00 91.06 202 SER A CA 1
ATOM 1609 C C . SER A 1 202 ? 19.935 19.533 -5.734 1.00 91.06 202 SER A C 1
ATOM 1611 O O . SER A 1 202 ? 20.946 19.973 -6.268 1.00 91.06 202 SER A O 1
ATOM 1613 N N . GLY A 1 203 ? 18.714 19.716 -6.251 1.00 87.94 203 GLY A N 1
ATOM 1614 C CA . GLY A 1 203 ? 18.469 20.414 -7.516 1.00 87.94 203 GLY A CA 1
ATOM 1615 C C . GLY A 1 203 ? 18.886 19.642 -8.775 1.00 87.94 203 GLY A C 1
ATOM 1616 O O . GLY A 1 203 ? 18.662 20.130 -9.879 1.00 87.94 203 GLY A O 1
ATOM 1617 N N . ASN A 1 204 ? 19.434 18.427 -8.642 1.00 88.12 204 ASN A N 1
ATOM 1618 C CA . ASN A 1 204 ? 19.865 17.602 -9.781 1.00 88.12 204 ASN A CA 1
ATOM 1619 C C . ASN A 1 204 ? 18.705 17.190 -10.701 1.00 88.12 204 ASN A C 1
ATOM 1621 O O . ASN A 1 204 ? 18.910 16.938 -11.885 1.00 88.12 204 ASN A O 1
ATOM 1625 N N . VAL A 1 205 ? 17.490 17.103 -10.152 1.00 87.81 205 VAL A N 1
ATOM 1626 C CA . VAL A 1 205 ? 16.256 16.880 -10.909 1.00 87.81 205 VAL A CA 1
ATOM 1627 C C . VAL A 1 205 ? 15.432 18.168 -10.844 1.00 87.81 205 VAL A C 1
ATOM 1629 O O . VAL A 1 205 ? 15.125 18.619 -9.736 1.00 87.81 205 VAL A O 1
ATOM 1632 N N . PRO A 1 206 ? 15.054 18.772 -11.987 1.00 93.31 206 PRO A N 1
ATOM 1633 C CA . PRO A 1 206 ? 14.298 20.019 -11.996 1.00 93.31 206 PRO A CA 1
ATOM 1634 C C . PRO A 1 206 ? 12.967 19.899 -11.248 1.00 93.31 206 PRO A C 1
ATOM 1636 O O . PRO A 1 206 ? 12.206 18.961 -11.471 1.00 93.31 206 PRO A O 1
ATOM 1639 N N . PHE A 1 207 ? 12.626 20.887 -10.418 1.00 94.50 207 PHE A N 1
ATOM 1640 C CA . PHE A 1 207 ? 11.364 20.889 -9.668 1.00 94.50 207 PHE A CA 1
ATOM 1641 C C . PHE A 1 207 ? 10.096 20.680 -10.524 1.00 94.50 207 PHE A C 1
ATOM 1643 O O . PHE A 1 207 ? 9.238 19.903 -10.097 1.00 94.50 207 PHE A O 1
ATOM 1650 N N . PRO A 1 208 ? 9.975 21.251 -11.745 1.00 95.31 208 PRO A N 1
ATOM 1651 C CA . PRO A 1 208 ? 8.823 20.989 -12.610 1.00 95.31 208 PRO A CA 1
ATOM 1652 C C . PRO A 1 208 ? 8.596 19.503 -12.915 1.00 95.31 208 PRO A C 1
ATOM 1654 O O . PRO A 1 208 ? 7.450 19.082 -13.057 1.00 95.31 208 PRO A O 1
ATOM 1657 N N . PHE A 1 209 ? 9.658 18.688 -12.950 1.00 92.06 209 PHE A N 1
ATOM 1658 C CA . PHE A 1 209 ? 9.534 17.238 -13.106 1.00 92.06 209 PHE A CA 1
ATOM 1659 C C . PHE A 1 209 ? 8.782 16.617 -11.924 1.00 92.06 209 PHE A C 1
ATOM 1661 O O . PHE A 1 209 ? 7.841 15.852 -12.121 1.00 92.06 209 PHE A O 1
ATOM 1668 N N . PHE A 1 210 ? 9.144 16.983 -10.690 1.00 91.94 210 PHE A N 1
ATOM 1669 C CA . PHE A 1 210 ? 8.450 16.491 -9.499 1.00 91.94 210 PHE A CA 1
ATOM 1670 C C . PHE A 1 210 ? 7.013 17.005 -9.401 1.00 91.94 210 PHE A C 1
ATOM 1672 O O . PHE A 1 210 ? 6.126 16.250 -8.996 1.00 91.94 210 PHE A O 1
ATOM 1679 N N . GLN A 1 211 ? 6.769 18.265 -9.775 1.00 94.00 211 GLN A N 1
ATOM 1680 C CA . GLN A 1 211 ? 5.416 18.824 -9.811 1.00 94.00 211 GLN A CA 1
ATOM 1681 C C . GLN A 1 211 ? 4.520 18.043 -10.771 1.00 94.00 211 GLN A C 1
ATOM 1683 O O . GLN A 1 211 ? 3.409 17.669 -10.399 1.00 94.00 211 GLN A O 1
ATOM 1688 N N . GLU A 1 212 ? 5.011 17.770 -11.979 1.00 92.75 212 GLU A N 1
ATOM 1689 C CA . GLU A 1 212 ? 4.278 17.018 -12.995 1.00 92.75 212 GLU A CA 1
ATOM 1690 C C . GLU A 1 212 ? 4.065 15.558 -12.578 1.00 92.75 212 GLU A C 1
ATOM 1692 O O . GLU A 1 212 ? 2.959 15.031 -12.683 1.00 92.75 212 GLU A O 1
ATOM 1697 N N . ALA A 1 213 ? 5.094 14.905 -12.035 1.00 91.38 213 ALA A N 1
ATOM 1698 C CA . ALA A 1 213 ? 4.984 13.536 -11.546 1.00 91.38 213 ALA A CA 1
ATOM 1699 C C . ALA A 1 213 ? 3.950 13.425 -10.407 1.00 91.38 213 ALA A C 1
ATOM 1701 O O . ALA A 1 213 ? 3.093 12.542 -10.437 1.00 91.38 213 ALA A O 1
ATOM 1702 N N . THR A 1 214 ? 3.965 14.362 -9.451 1.00 93.06 214 THR A N 1
ATOM 1703 C CA . THR A 1 214 ? 2.984 14.412 -8.349 1.00 93.06 214 THR A CA 1
ATOM 1704 C C . THR A 1 214 ? 1.573 14.699 -8.861 1.00 93.06 214 THR A C 1
ATOM 1706 O O . THR A 1 214 ? 0.616 14.062 -8.416 1.00 93.06 214 THR A O 1
ATOM 1709 N N . PHE A 1 215 ? 1.439 15.604 -9.837 1.00 94.62 215 PHE A N 1
ATOM 1710 C CA . PHE A 1 215 ? 0.163 15.893 -10.489 1.00 94.62 215 PHE A CA 1
ATOM 1711 C C . PHE A 1 215 ? -0.432 14.638 -11.121 1.00 94.62 215 PHE A C 1
ATOM 1713 O O . PHE A 1 215 ? -1.568 14.281 -10.819 1.00 94.62 215 PHE A O 1
ATOM 1720 N N . LYS A 1 216 ? 0.355 13.916 -11.925 1.00 93.50 216 LYS A N 1
ATOM 1721 C CA . LYS A 1 216 ? -0.081 12.659 -12.542 1.00 93.50 216 LYS A CA 1
ATOM 1722 C C . LYS A 1 216 ? -0.496 11.631 -11.494 1.00 93.50 216 LYS A C 1
ATOM 1724 O O . LYS A 1 216 ? -1.508 10.961 -11.672 1.00 93.50 216 LYS A O 1
ATOM 1729 N N . LEU A 1 217 ? 0.233 11.501 -10.385 1.00 91.81 217 LEU A N 1
ATOM 1730 C CA . LEU A 1 217 ? -0.147 10.554 -9.334 1.00 91.81 217 LEU A CA 1
ATOM 1731 C C . LEU A 1 217 ? -1.461 10.917 -8.656 1.00 91.81 217 LEU A C 1
ATOM 1733 O O . LEU A 1 217 ? -2.257 10.021 -8.403 1.00 91.81 217 LEU A O 1
ATOM 1737 N N . THR A 1 218 ? -1.692 12.191 -8.359 1.00 93.94 218 THR A N 1
ATOM 1738 C CA . THR A 1 218 ? -2.686 12.558 -7.341 1.00 93.94 218 THR A CA 1
ATOM 1739 C C . THR A 1 218 ? -3.892 13.322 -7.863 1.00 93.94 218 THR A C 1
ATOM 1741 O O . THR A 1 218 ? -4.909 13.411 -7.174 1.00 93.94 218 THR A O 1
ATOM 1744 N N . HIS A 1 219 ? -3.821 13.860 -9.080 1.00 95.00 219 HIS A N 1
ATOM 1745 C CA . HIS A 1 219 ? -4.934 14.587 -9.664 1.00 95.00 219 HIS A CA 1
ATOM 1746 C C . HIS A 1 219 ? -6.109 13.650 -9.972 1.00 95.00 219 HIS A C 1
ATOM 1748 O O . HIS A 1 219 ? -5.948 12.593 -10.590 1.00 95.00 219 HIS A O 1
ATOM 1754 N N . ALA A 1 220 ? -7.300 14.078 -9.556 1.00 95.19 220 ALA A N 1
ATOM 1755 C CA . ALA A 1 220 ? -8.582 13.529 -9.963 1.00 95.1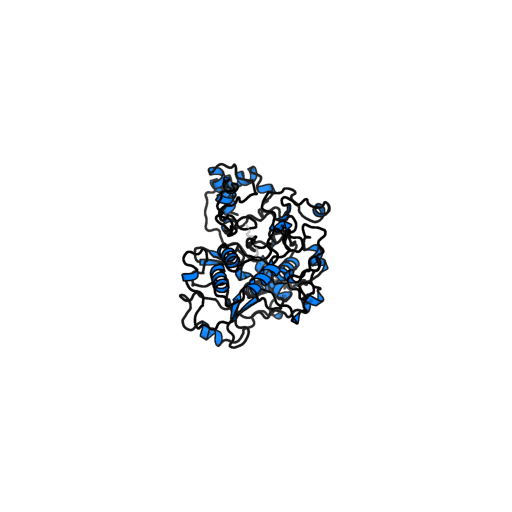9 220 ALA A CA 1
ATOM 1756 C C . ALA A 1 220 ? -9.408 14.668 -10.596 1.00 95.19 220 ALA A C 1
ATOM 1758 O O . ALA A 1 220 ? -9.538 15.716 -9.958 1.00 95.19 220 ALA A O 1
ATOM 1759 N N . PRO A 1 221 ? -9.973 14.498 -11.807 1.00 93.75 221 PRO A N 1
ATOM 1760 C CA . PRO A 1 221 ? -10.684 15.573 -12.513 1.00 93.75 221 PRO A CA 1
ATOM 1761 C C . PRO A 1 221 ? -11.872 16.182 -11.757 1.00 93.75 221 PRO A C 1
ATOM 1763 O O . PRO A 1 221 ? -12.203 17.345 -11.968 1.00 93.75 221 PRO A O 1
ATOM 1766 N N . TRP A 1 222 ? -12.504 15.409 -10.872 1.00 94.19 222 TRP A N 1
ATOM 1767 C CA . TRP A 1 222 ? -13.648 15.835 -10.058 1.00 94.19 222 TRP A CA 1
ATOM 1768 C C . TRP A 1 222 ? -13.252 16.384 -8.680 1.00 94.19 222 TRP A C 1
ATOM 1770 O O . TRP A 1 222 ? -14.115 16.806 -7.910 1.00 94.19 222 TRP A O 1
ATOM 1780 N N . ALA A 1 223 ? -11.961 16.372 -8.325 1.00 94.81 223 ALA A N 1
ATOM 1781 C CA . ALA A 1 223 ? -11.518 16.940 -7.059 1.00 94.81 223 ALA A CA 1
ATOM 1782 C C . ALA A 1 223 ? -11.782 18.460 -7.029 1.00 94.81 223 ALA A C 1
ATOM 1784 O O . ALA A 1 223 ? -11.555 19.153 -8.027 1.00 94.81 223 ALA A O 1
ATOM 1785 N N . PRO A 1 224 ? -12.234 19.018 -5.891 1.00 94.75 224 PRO A N 1
ATOM 1786 C CA . PRO A 1 224 ? -12.484 20.447 -5.784 1.00 94.75 224 PRO A CA 1
ATOM 1787 C C . PRO A 1 224 ? -11.179 21.235 -5.944 1.00 94.75 224 PRO A C 1
ATOM 1789 O O . PRO A 1 224 ? -10.133 20.822 -5.451 1.00 94.75 224 PRO A O 1
ATOM 1792 N N . LYS A 1 225 ? -11.246 22.430 -6.546 1.00 92.44 225 LYS A N 1
ATOM 1793 C CA . LYS A 1 225 ? -10.072 23.304 -6.766 1.00 92.44 225 LYS A CA 1
ATOM 1794 C C . LYS A 1 225 ? -9.321 23.687 -5.482 1.00 92.44 225 LYS A C 1
ATOM 1796 O O . LYS A 1 225 ? -8.167 24.092 -5.552 1.00 92.44 225 LYS A O 1
ATOM 1801 N N . SER A 1 226 ? -9.975 23.598 -4.323 1.00 92.88 226 SER A N 1
ATOM 1802 C CA . SER A 1 226 ? -9.363 23.834 -3.012 1.00 92.88 226 SER A CA 1
ATOM 1803 C C . SER A 1 226 ? -8.424 22.709 -2.565 1.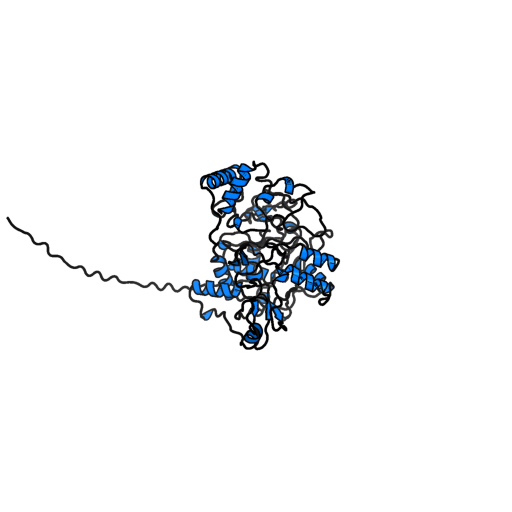00 92.88 226 SER A C 1
ATOM 1805 O O . SER A 1 226 ? -7.605 22.927 -1.673 1.00 92.88 226 SER A O 1
ATOM 1807 N N . LEU A 1 227 ? -8.531 21.518 -3.160 1.00 93.75 227 LEU A N 1
ATOM 1808 C CA . LEU A 1 227 ? -7.636 20.399 -2.910 1.00 93.75 227 LEU A CA 1
ATOM 1809 C C . LEU A 1 227 ? -6.452 20.483 -3.877 1.00 93.75 227 LEU A C 1
ATOM 1811 O O . LEU A 1 227 ? -6.599 20.293 -5.083 1.00 93.75 227 LEU A O 1
ATOM 1815 N N . ALA A 1 228 ? -5.268 20.773 -3.343 1.00 94.00 228 ALA A N 1
ATOM 1816 C CA . ALA A 1 228 ? -4.048 20.777 -4.138 1.00 94.00 228 ALA A CA 1
ATOM 1817 C C . ALA A 1 228 ? -3.768 19.376 -4.709 1.00 94.00 228 ALA A C 1
ATOM 1819 O O . ALA A 1 228 ? -3.947 18.376 -4.020 1.00 94.00 228 ALA A O 1
ATOM 1820 N N . SER A 1 229 ? -3.280 19.315 -5.949 1.00 93.56 229 SER A N 1
ATOM 1821 C CA . SER A 1 229 ? -2.866 18.072 -6.623 1.00 93.56 229 SER A CA 1
ATOM 1822 C C . SER A 1 229 ? -1.362 18.008 -6.906 1.00 93.56 229 SER A C 1
ATOM 1824 O O . SER A 1 229 ? -0.885 17.096 -7.570 1.00 93.56 229 SER A O 1
ATOM 1826 N N . LYS A 1 230 ? -0.593 19.005 -6.467 1.00 94.38 230 LYS A N 1
ATOM 1827 C CA . LYS A 1 230 ? 0.865 19.053 -6.617 1.00 94.38 230 LYS A CA 1
ATOM 1828 C C . LYS A 1 230 ? 1.467 20.074 -5.649 1.00 94.38 230 LYS A C 1
ATOM 1830 O O . LYS A 1 230 ? 0.751 20.998 -5.255 1.00 94.38 230 LYS A O 1
ATOM 1835 N N . PRO A 1 231 ? 2.756 19.944 -5.293 1.00 95.38 231 PRO A N 1
ATOM 1836 C CA . PRO A 1 231 ? 3.455 20.941 -4.490 1.00 95.38 231 PRO A CA 1
ATOM 1837 C C . PRO A 1 231 ? 3.594 22.274 -5.233 1.00 95.38 231 PRO A C 1
ATOM 1839 O O . PRO A 1 231 ? 3.804 22.308 -6.452 1.00 95.38 231 PRO A O 1
ATOM 1842 N N . SER A 1 232 ? 3.553 23.373 -4.484 1.00 95.56 232 SER A N 1
ATOM 1843 C CA . SER A 1 232 ? 3.792 24.728 -4.994 1.00 95.56 232 SER A CA 1
ATOM 1844 C C . SER A 1 232 ? 5.275 25.097 -4.977 1.00 95.56 232 SER A C 1
ATOM 1846 O O . SER A 1 232 ? 5.724 25.831 -5.855 1.00 95.56 232 SER A O 1
ATOM 1848 N N . THR A 1 233 ? 6.044 24.572 -4.015 1.00 96.19 233 THR A N 1
ATOM 1849 C CA . THR A 1 233 ? 7.488 24.831 -3.882 1.00 96.19 233 THR A CA 1
ATOM 1850 C C . THR A 1 233 ? 8.292 23.556 -3.608 1.00 96.19 233 THR A C 1
ATOM 1852 O O . THR A 1 233 ? 7.738 22.515 -3.239 1.00 96.19 233 THR A O 1
ATOM 1855 N N . VAL A 1 234 ? 9.613 23.640 -3.796 1.00 95.81 234 VAL A N 1
ATOM 1856 C CA . VAL A 1 234 ? 10.559 22.550 -3.501 1.00 95.81 234 VAL A CA 1
ATOM 1857 C C . VAL A 1 234 ? 10.523 22.195 -2.015 1.00 95.81 234 VAL A C 1
ATOM 1859 O O . VAL A 1 234 ? 10.537 21.017 -1.659 1.00 95.81 234 VAL A O 1
ATOM 1862 N N . GLU A 1 235 ? 10.429 23.205 -1.153 1.00 95.44 235 GLU A N 1
ATOM 1863 C CA . GLU A 1 235 ? 10.371 23.063 0.302 1.00 95.44 235 GLU A CA 1
ATOM 1864 C C . GLU A 1 235 ? 9.090 22.351 0.726 1.00 95.44 235 GLU A C 1
ATOM 1866 O O . GLU A 1 235 ? 9.155 21.423 1.525 1.00 95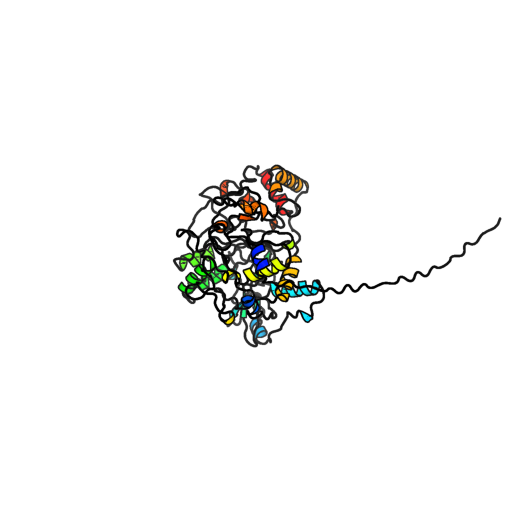.44 235 GLU A O 1
ATOM 1871 N N . GLU A 1 236 ? 7.943 22.706 0.137 1.00 95.50 236 GLU A N 1
ATOM 1872 C CA . GLU A 1 236 ? 6.669 22.036 0.419 1.00 95.50 236 GLU A CA 1
ATOM 1873 C C . GLU A 1 236 ? 6.742 20.535 0.098 1.00 95.50 236 GLU A C 1
ATOM 1875 O O . GLU A 1 236 ? 6.286 19.694 0.879 1.00 95.50 236 GLU A O 1
ATOM 1880 N N . LEU A 1 237 ? 7.359 20.192 -1.036 1.00 94.31 237 LEU A N 1
ATOM 1881 C CA . LEU A 1 237 ? 7.561 18.803 -1.431 1.00 94.31 237 LEU A CA 1
ATOM 1882 C C . LEU A 1 237 ? 8.524 18.077 -0.482 1.00 94.31 237 LEU A C 1
ATOM 1884 O O . LEU A 1 237 ? 8.241 16.959 -0.045 1.00 94.31 237 LEU A O 1
ATOM 1888 N N . ALA A 1 238 ? 9.656 18.701 -0.152 1.00 94.44 238 ALA A N 1
ATOM 1889 C CA . ALA A 1 238 ? 10.630 18.145 0.781 1.00 94.44 238 ALA A CA 1
ATOM 1890 C C . ALA A 1 238 ? 10.001 17.900 2.163 1.00 94.44 238 ALA A C 1
ATOM 1892 O O . ALA A 1 238 ? 10.171 16.823 2.741 1.00 94.44 238 ALA A O 1
ATOM 1893 N N . ASP A 1 239 ? 9.209 18.851 2.655 1.00 94.00 239 ASP A N 1
ATOM 1894 C CA . ASP A 1 239 ? 8.478 18.756 3.913 1.00 94.00 239 ASP A CA 1
ATOM 1895 C C . ASP A 1 239 ? 7.443 17.628 3.895 1.00 94.00 239 ASP A C 1
ATOM 1897 O O . ASP A 1 239 ? 7.338 16.879 4.873 1.00 94.00 239 ASP A O 1
ATOM 1901 N N . PHE A 1 240 ? 6.712 17.448 2.788 1.00 92.62 240 PHE A N 1
ATOM 1902 C CA . PHE A 1 240 ? 5.765 16.340 2.624 1.00 92.62 240 PHE A CA 1
ATOM 1903 C C . PHE A 1 240 ? 6.453 14.980 2.786 1.00 92.62 240 PHE A C 1
ATOM 1905 O O . PHE A 1 240 ? 6.027 14.169 3.615 1.00 92.62 240 PHE A O 1
ATOM 1912 N N . PHE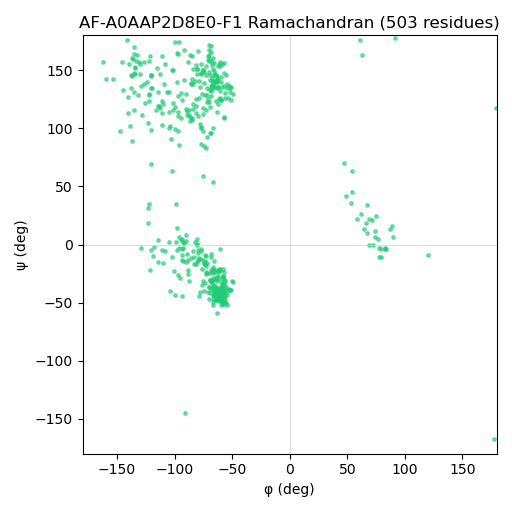 A 1 241 ? 7.561 14.746 2.077 1.00 90.81 241 PHE A N 1
ATOM 1913 C CA . PHE A 1 241 ? 8.307 13.495 2.219 1.00 90.81 241 PHE A CA 1
ATOM 1914 C C . PHE A 1 241 ? 8.917 13.349 3.621 1.00 90.81 241 PHE A C 1
ATOM 1916 O O . PHE A 1 241 ? 8.854 12.267 4.212 1.00 90.81 241 PHE A O 1
ATOM 1923 N N . ASN A 1 242 ? 9.434 14.427 4.213 1.00 89.81 242 ASN A N 1
ATOM 1924 C CA . ASN A 1 242 ? 9.975 14.411 5.575 1.00 89.81 242 ASN A CA 1
ATOM 1925 C C . ASN A 1 242 ? 8.901 14.099 6.646 1.00 89.81 242 ASN A C 1
ATOM 1927 O O . ASN A 1 242 ? 9.183 13.500 7.689 1.00 89.81 242 ASN A O 1
ATOM 1931 N N . ALA A 1 243 ? 7.639 14.450 6.386 1.00 90.88 243 ALA A N 1
ATOM 1932 C CA . ALA A 1 243 ? 6.509 14.121 7.254 1.00 90.88 243 ALA A CA 1
ATOM 1933 C C . ALA A 1 243 ? 6.067 12.651 7.171 1.00 90.88 243 ALA A C 1
ATOM 1935 O O . ALA A 1 243 ? 5.330 12.194 8.051 1.00 90.88 243 ALA A O 1
ATOM 1936 N N . GLY A 1 244 ? 6.526 11.892 6.173 1.00 88.25 244 GLY A N 1
ATOM 1937 C CA . GLY A 1 244 ? 6.191 10.477 6.054 1.00 88.25 244 GLY A CA 1
ATOM 1938 C C . GLY A 1 244 ? 6.665 9.648 7.257 1.00 88.25 244 GLY A C 1
ATOM 1939 O O . GLY A 1 244 ? 7.589 10.009 7.998 1.00 88.25 244 GLY A O 1
ATOM 1940 N N . ARG A 1 245 ? 5.971 8.537 7.498 1.00 88.62 245 ARG A N 1
ATOM 1941 C CA . ARG A 1 245 ? 6.172 7.651 8.650 1.00 88.62 245 ARG A CA 1
ATOM 1942 C C . ARG A 1 245 ? 6.186 6.195 8.183 1.00 88.62 245 ARG A C 1
ATOM 1944 O O . ARG A 1 245 ? 5.544 5.895 7.181 1.00 88.62 245 ARG A O 1
ATOM 1951 N N . PRO A 1 246 ? 6.869 5.286 8.901 1.00 89.19 246 PRO A N 1
ATOM 1952 C CA . PRO A 1 246 ? 6.768 3.861 8.603 1.00 89.19 246 PRO A CA 1
ATOM 1953 C C . PRO A 1 246 ? 5.310 3.387 8.618 1.00 89.19 246 PRO A C 1
ATOM 1955 O O . PRO A 1 246 ? 4.512 3.886 9.410 1.00 89.19 246 PRO A O 1
ATOM 1958 N N . GLY A 1 247 ? 4.963 2.433 7.754 1.00 91.62 247 GLY A N 1
ATOM 1959 C CA . GLY A 1 247 ? 3.584 1.957 7.605 1.00 91.62 247 GLY A CA 1
ATOM 1960 C C . GLY A 1 247 ? 2.712 2.820 6.697 1.00 91.62 247 GLY A C 1
ATOM 1961 O O . GLY A 1 247 ? 1.570 2.445 6.448 1.00 91.62 247 GLY A O 1
ATOM 1962 N N . VAL A 1 248 ? 3.231 3.936 6.180 1.00 92.19 248 VAL A N 1
ATOM 1963 C CA . VAL A 1 248 ? 2.519 4.879 5.312 1.00 92.19 248 VAL A CA 1
ATOM 1964 C C . VAL A 1 248 ? 3.328 5.103 4.040 1.00 92.19 248 VAL A C 1
ATOM 1966 O O . VAL A 1 248 ? 4.545 5.262 4.105 1.00 92.19 248 VAL A O 1
ATOM 1969 N N . SER A 1 249 ? 2.655 5.145 2.894 1.00 89.50 249 SER A N 1
ATOM 1970 C CA . SER A 1 249 ? 3.268 5.494 1.613 1.00 89.50 249 SER A CA 1
ATOM 1971 C C . SER A 1 249 ? 2.386 6.480 0.864 1.00 89.50 249 SER A C 1
ATOM 1973 O O . SER A 1 249 ? 1.156 6.398 0.924 1.00 89.50 249 SER A O 1
ATOM 1975 N N . ASP A 1 250 ? 3.021 7.378 0.116 1.00 87.25 250 ASP A N 1
ATOM 1976 C CA . ASP A 1 250 ? 2.330 8.009 -1.001 1.00 87.25 250 ASP A CA 1
ATOM 1977 C C . ASP A 1 250 ? 1.989 6.924 -2.028 1.00 87.25 250 ASP A C 1
ATOM 1979 O O . ASP A 1 250 ? 2.748 5.961 -2.206 1.00 87.25 250 ASP A O 1
ATOM 1983 N N . ARG A 1 251 ? 0.810 7.025 -2.630 1.00 88.50 251 ARG A N 1
ATOM 1984 C CA . ARG A 1 251 ? 0.268 5.979 -3.489 1.00 88.50 251 ARG A CA 1
ATOM 1985 C C . ARG A 1 251 ? -0.360 6.606 -4.716 1.00 88.50 251 ARG A C 1
ATOM 1987 O O . ARG A 1 251 ? -1.132 7.553 -4.626 1.00 88.50 251 ARG A O 1
ATOM 1994 N N . GLN A 1 252 ? -0.065 6.046 -5.881 1.00 89.50 252 GLN A N 1
ATOM 1995 C CA . GLN A 1 252 ? -0.687 6.503 -7.114 1.00 89.50 252 GLN A CA 1
ATOM 1996 C C . GLN A 1 252 ? -2.218 6.474 -6.993 1.00 89.50 252 GLN A C 1
ATOM 1998 O O . GLN A 1 252 ? -2.790 5.559 -6.405 1.00 89.50 252 GLN A O 1
ATOM 2003 N N . GLY A 1 253 ? -2.891 7.503 -7.495 1.00 93.00 253 GLY A N 1
ATOM 2004 C CA . GLY A 1 253 ? -4.341 7.653 -7.443 1.00 93.00 253 GLY A CA 1
ATOM 2005 C C . GLY A 1 253 ? -4.922 8.116 -6.100 1.00 93.00 253 GLY A C 1
ATOM 2006 O O . GLY A 1 253 ? -6.134 8.326 -6.054 1.00 93.00 253 GLY A O 1
ATOM 2007 N N . THR A 1 254 ? -4.127 8.298 -5.032 1.00 93.75 254 THR A N 1
ATOM 2008 C CA . THR A 1 254 ? -4.580 8.984 -3.801 1.00 93.75 254 THR A CA 1
ATOM 2009 C C . THR A 1 254 ? -4.442 10.502 -3.920 1.00 93.75 254 THR A C 1
ATOM 2011 O O . THR A 1 254 ? -3.715 10.993 -4.774 1.00 93.75 254 THR A O 1
ATOM 2014 N N . ALA A 1 255 ? -5.127 11.268 -3.068 1.00 94.06 255 ALA A N 1
ATOM 2015 C CA . ALA A 1 255 ? -5.009 12.726 -3.074 1.00 94.06 255 ALA A CA 1
ATOM 2016 C C . ALA A 1 255 ? -3.655 13.192 -2.501 1.00 94.06 255 ALA A C 1
ATOM 2018 O O . ALA A 1 255 ? -3.122 12.599 -1.561 1.00 94.06 255 ALA A O 1
ATOM 2019 N N . TYR A 1 256 ? -3.110 14.289 -3.032 1.00 93.56 256 TYR A N 1
ATOM 2020 C CA . TYR A 1 256 ? -1.843 14.854 -2.562 1.00 93.56 256 TYR A CA 1
ATOM 2021 C C . TYR A 1 256 ? -1.951 15.302 -1.098 1.00 93.56 256 TYR A C 1
ATOM 2023 O O . TYR A 1 256 ? -2.929 15.931 -0.703 1.00 93.56 256 TYR A O 1
ATOM 2031 N N . GLN A 1 257 ? -0.939 14.969 -0.288 1.00 92.88 257 GLN A N 1
ATOM 2032 C CA . GLN A 1 257 ? -0.922 15.117 1.177 1.00 92.88 257 GLN A CA 1
ATOM 2033 C C . GLN A 1 257 ? -1.891 14.209 1.960 1.00 92.88 257 GLN A C 1
ATOM 2035 O O . GLN A 1 257 ? -1.984 14.356 3.184 1.00 92.88 257 GLN A O 1
ATOM 2040 N N . TYR A 1 258 ? -2.522 13.227 1.309 1.00 94.31 258 TYR A N 1
ATOM 2041 C CA . TYR A 1 258 ? -3.340 12.180 1.937 1.00 94.31 258 TYR A CA 1
ATOM 2042 C C . TYR A 1 258 ? -2.757 10.794 1.619 1.00 94.31 258 TYR A C 1
ATOM 2044 O O . TYR A 1 258 ? -3.340 10.034 0.843 1.00 94.31 258 TYR A O 1
ATOM 2052 N N . PRO A 1 259 ? -1.580 10.460 2.183 1.00 94.12 259 PRO A N 1
ATOM 2053 C CA . PRO A 1 259 ? -0.950 9.176 1.926 1.00 94.12 259 PRO A CA 1
ATOM 2054 C C . PRO A 1 259 ? -1.781 8.045 2.536 1.00 94.12 259 PRO A C 1
ATOM 2056 O O . PRO A 1 259 ? -2.510 8.247 3.507 1.00 94.12 259 PRO A O 1
ATOM 2059 N N . ALA A 1 260 ? -1.626 6.836 2.009 1.00 93.81 260 ALA A N 1
ATOM 2060 C CA . ALA A 1 260 ? -2.338 5.663 2.496 1.00 93.81 260 ALA A CA 1
ATOM 2061 C C . ALA A 1 260 ? -1.438 4.795 3.378 1.00 93.81 260 ALA A C 1
ATOM 2063 O O . ALA A 1 260 ? -0.227 4.691 3.165 1.00 93.81 260 ALA A O 1
ATOM 2064 N N . ILE A 1 261 ? -2.034 4.099 4.346 1.00 94.81 261 ILE A N 1
ATOM 2065 C CA . ILE A 1 261 ? -1.296 3.048 5.048 1.00 94.81 261 ILE A CA 1
ATOM 2066 C C . ILE A 1 261 ? -1.000 1.879 4.115 1.00 94.81 261 ILE A C 1
ATOM 2068 O O . ILE A 1 261 ? -1.865 1.435 3.355 1.00 94.81 261 ILE A O 1
ATOM 2072 N N . ILE A 1 262 ? 0.198 1.326 4.247 1.00 94.81 262 ILE A N 1
ATOM 2073 C CA . ILE A 1 262 ? 0.589 0.082 3.598 1.00 94.81 262 ILE A CA 1
ATOM 2074 C C . ILE A 1 262 ? -0.211 -1.050 4.266 1.00 94.81 262 ILE A C 1
ATOM 2076 O O . ILE A 1 262 ? -0.116 -1.236 5.486 1.00 94.81 262 ILE A O 1
ATOM 2080 N N . PRO A 1 263 ? -1.060 -1.792 3.533 1.00 93.06 263 PRO A N 1
ATOM 2081 C CA . PRO A 1 263 ? -1.789 -2.909 4.114 1.00 93.06 263 PRO A CA 1
ATOM 2082 C C . PRO A 1 263 ? -0.874 -4.123 4.319 1.00 93.06 263 PRO A C 1
ATOM 2084 O O . PRO A 1 263 ? 0.069 -4.350 3.562 1.00 93.06 263 PRO A O 1
ATOM 2087 N N . SER A 1 264 ? -1.197 -4.929 5.332 1.00 94.88 264 SER A N 1
ATOM 2088 C CA . SER A 1 264 ? -0.683 -6.295 5.429 1.00 94.88 264 SER A CA 1
ATOM 2089 C C . SER A 1 264 ? -1.322 -7.153 4.334 1.00 94.88 264 SER A C 1
ATOM 2091 O O . SER A 1 264 ? -2.538 -7.107 4.153 1.00 94.88 264 SER A O 1
ATOM 2093 N N . LEU A 1 265 ? -0.500 -7.925 3.633 1.00 97.44 265 LEU A N 1
ATOM 2094 C CA . LEU A 1 265 ? -0.881 -8.960 2.674 1.00 97.44 265 LEU A CA 1
ATOM 2095 C C . LEU A 1 265 ? -1.051 -10.336 3.337 1.00 97.44 265 LEU A C 1
ATOM 2097 O O . LEU A 1 265 ? -1.654 -11.227 2.750 1.00 97.44 265 LEU A O 1
ATOM 2101 N N . ILE A 1 266 ? -0.556 -10.523 4.564 1.00 97.56 266 ILE A N 1
ATOM 2102 C CA . ILE A 1 266 ? -0.777 -11.764 5.321 1.00 97.56 266 ILE A CA 1
ATOM 2103 C C . ILE A 1 266 ? -2.284 -11.980 5.515 1.00 97.56 266 ILE A C 1
ATOM 2105 O O . ILE A 1 266 ? -2.972 -11.106 6.049 1.00 97.56 266 ILE A O 1
ATOM 2109 N N . GLY A 1 267 ? -2.788 -13.143 5.091 1.00 96.56 267 GLY A N 1
ATOM 2110 C CA . GLY A 1 267 ? -4.211 -13.493 5.163 1.00 96.56 267 GLY A CA 1
ATOM 2111 C C . GLY A 1 267 ? -5.105 -12.774 4.144 1.00 96.56 267 GLY A C 1
ATOM 2112 O O . GLY A 1 267 ? -6.326 -12.833 4.266 1.00 96.56 267 GLY A O 1
ATOM 2113 N N . ILE A 1 268 ? -4.534 -12.100 3.137 1.00 97.38 268 ILE A N 1
ATOM 2114 C CA . ILE A 1 268 ? -5.311 -11.334 2.146 1.00 97.38 268 ILE A CA 1
ATOM 2115 C C . ILE A 1 268 ? -6.266 -12.198 1.320 1.00 97.38 268 ILE A C 1
ATOM 2117 O O . ILE A 1 268 ? -7.279 -11.681 0.860 1.00 97.38 268 ILE A O 1
ATOM 2121 N N . LYS A 1 269 ? -5.987 -13.505 1.192 1.00 97.50 269 LYS A N 1
ATOM 2122 C CA . LYS A 1 269 ? -6.867 -14.498 0.554 1.00 97.50 269 LYS A CA 1
ATOM 2123 C C . LYS A 1 269 ? -8.310 -14.432 1.076 1.00 97.50 269 LYS A C 1
ATOM 2125 O O . LYS A 1 269 ? -9.237 -14.650 0.309 1.00 97.50 269 LYS A O 1
ATOM 2130 N N . ASP A 1 270 ? -8.488 -14.079 2.349 1.00 97.00 270 ASP A N 1
ATOM 2131 C CA . ASP A 1 270 ? -9.794 -14.043 3.012 1.00 97.00 270 ASP A CA 1
ATOM 2132 C C . ASP A 1 270 ? -10.454 -12.645 2.988 1.00 97.00 270 ASP A C 1
ATOM 2134 O O . ASP A 1 270 ? -11.494 -12.430 3.615 1.00 97.00 270 ASP A O 1
ATOM 2138 N N . ILE A 1 271 ? -9.843 -11.654 2.331 1.00 97.56 271 ILE A N 1
ATOM 2139 C CA . ILE A 1 271 ? -10.293 -10.255 2.348 1.00 97.56 271 ILE A CA 1
ATOM 2140 C C . ILE A 1 271 ? -11.052 -9.927 1.064 1.00 97.56 271 ILE A C 1
ATOM 2142 O O . ILE A 1 271 ? -10.478 -10.006 -0.013 1.00 97.56 271 ILE A O 1
ATOM 2146 N N . ARG A 1 272 ? -12.311 -9.490 1.187 1.00 97.38 272 ARG A N 1
ATOM 2147 C CA . ARG A 1 272 ? -13.235 -9.274 0.054 1.00 97.38 272 ARG A CA 1
ATOM 2148 C C . ARG A 1 272 ? -12.968 -8.005 -0.753 1.00 97.38 272 ARG A C 1
ATOM 2150 O O . ARG A 1 272 ? -13.192 -7.986 -1.955 1.00 97.38 272 ARG A O 1
ATOM 2157 N N . TYR A 1 273 ? -12.528 -6.942 -0.085 1.00 98.19 273 TYR A N 1
ATOM 2158 C CA . TYR A 1 273 ? -12.264 -5.646 -0.707 1.00 98.19 273 TYR A CA 1
ATOM 2159 C C . TYR A 1 273 ? -10.813 -5.230 -0.482 1.00 98.19 273 TYR A C 1
ATOM 2161 O O . TYR A 1 273 ? -10.306 -5.228 0.649 1.00 98.19 273 TYR A O 1
ATOM 2169 N N . LEU A 1 274 ? -10.148 -4.857 -1.567 1.00 97.25 274 LEU A N 1
ATOM 2170 C CA . LEU A 1 274 ? -8.780 -4.359 -1.608 1.00 97.25 274 LEU A CA 1
ATOM 2171 C C . LEU A 1 274 ? -8.789 -2.827 -1.649 1.00 97.25 274 LEU A C 1
ATOM 2173 O O . LEU A 1 274 ? -9.824 -2.207 -1.871 1.00 97.25 274 LEU A O 1
ATOM 2177 N N . ASP A 1 275 ? -7.640 -2.206 -1.381 1.00 94.56 275 ASP A N 1
ATOM 2178 C CA . ASP A 1 275 ? -7.514 -0.787 -1.013 1.00 94.56 275 ASP A CA 1
ATOM 2179 C C . ASP A 1 275 ? -8.212 -0.413 0.295 1.00 94.56 275 ASP A C 1
ATOM 2181 O O . ASP A 1 275 ? -9.064 -1.122 0.822 1.00 94.56 275 ASP A O 1
ATOM 2185 N N . ARG A 1 276 ? -7.860 0.741 0.869 1.00 94.94 276 ARG A N 1
ATOM 2186 C CA . ARG A 1 276 ? -8.613 1.262 2.020 1.00 94.94 276 ARG A CA 1
ATOM 2187 C C . ARG A 1 276 ? -10.018 1.687 1.626 1.00 94.94 276 ARG A C 1
ATOM 2189 O O . ARG A 1 276 ? -10.927 1.506 2.428 1.00 94.94 276 ARG A O 1
ATOM 2196 N N . THR A 1 277 ? -10.183 2.180 0.406 1.00 97.19 277 THR A N 1
ATOM 2197 C CA . THR A 1 277 ? -11.457 2.621 -0.169 1.00 97.19 277 THR A CA 1
ATOM 2198 C C . THR A 1 277 ? -12.327 1.470 -0.674 1.00 97.19 277 THR A C 1
ATOM 2200 O O . THR A 1 277 ? -13.457 1.689 -1.092 1.00 97.19 277 THR A O 1
ATOM 2203 N N . GLY A 1 278 ? -11.828 0.231 -0.646 1.00 97.19 278 GLY A N 1
ATOM 2204 C CA . GLY A 1 278 ? -12.560 -0.906 -1.195 1.00 97.19 278 GLY A CA 1
ATOM 2205 C C . GLY A 1 278 ? -12.681 -0.886 -2.719 1.00 97.19 278 GLY A C 1
ATOM 2206 O O . GLY A 1 278 ? -13.593 -1.504 -3.249 1.00 97.19 278 GLY A O 1
ATOM 2207 N N . LEU A 1 279 ? -11.785 -0.168 -3.407 1.00 97.38 279 LEU A N 1
ATOM 2208 C CA . LEU A 1 279 ? -11.797 0.067 -4.855 1.00 97.38 279 LEU A CA 1
ATOM 2209 C C . LEU A 1 279 ? -11.963 -1.200 -5.697 1.00 97.38 279 LEU A C 1
ATOM 2211 O O . LEU A 1 279 ? -12.517 -1.147 -6.788 1.00 97.38 279 LEU A O 1
ATOM 2215 N N . MET A 1 280 ? -11.455 -2.328 -5.216 1.00 97.69 280 MET A N 1
ATOM 2216 C CA . MET A 1 280 ? -11.360 -3.566 -5.978 1.00 97.69 280 MET A CA 1
ATOM 2217 C C . MET A 1 280 ? -11.901 -4.729 -5.151 1.00 97.69 280 MET A C 1
ATOM 2219 O O . MET A 1 280 ? -11.490 -4.907 -4.002 1.00 97.69 280 MET A O 1
ATOM 2223 N N . LYS A 1 281 ? -12.819 -5.510 -5.724 1.00 97.38 281 LYS A N 1
ATOM 2224 C CA . LYS A 1 281 ? -13.281 -6.784 -5.156 1.00 97.38 281 LYS A CA 1
ATOM 2225 C C . LYS A 1 281 ? -12.194 -7.853 -5.262 1.00 97.38 281 LYS A C 1
ATOM 2227 O O . LYS A 1 281 ? -11.224 -7.702 -5.993 1.00 97.38 281 LYS A O 1
ATOM 2232 N N . HIS A 1 282 ? -12.329 -8.916 -4.489 1.00 97.50 282 HIS A N 1
ATOM 2233 C CA . HIS A 1 282 ? -11.370 -10.003 -4.450 1.00 97.50 282 HIS A CA 1
ATOM 2234 C C . HIS A 1 282 ? -12.105 -11.308 -4.179 1.00 97.50 282 HIS A C 1
ATOM 2236 O O . HIS A 1 282 ? -12.444 -11.639 -3.038 1.00 97.50 282 HIS A O 1
ATOM 2242 N N . ASP A 1 283 ? -12.368 -12.021 -5.270 1.00 95.44 283 ASP A N 1
ATOM 2243 C CA . ASP A 1 283 ? -13.187 -13.230 -5.274 1.00 95.44 283 ASP A CA 1
ATOM 2244 C C . ASP A 1 283 ? -12.323 -14.472 -5.529 1.00 95.44 283 ASP A C 1
ATOM 2246 O O . ASP A 1 283 ? -12.731 -15.597 -5.240 1.00 95.44 283 ASP A O 1
ATOM 2250 N N . GLY A 1 284 ? -11.094 -14.273 -6.013 1.00 95.69 284 GLY A N 1
ATOM 2251 C CA . GLY A 1 284 ? -10.120 -15.335 -6.195 1.00 95.69 284 GLY A CA 1
ATOM 2252 C C . GLY A 1 284 ? -8.808 -14.867 -6.831 1.00 95.69 284 GLY A C 1
ATOM 2253 O O . GLY A 1 284 ? -8.559 -13.664 -6.959 1.00 95.69 284 GLY A O 1
ATOM 2254 N N . PRO A 1 285 ? -7.966 -15.822 -7.269 1.00 96.38 285 PRO A N 1
ATOM 2255 C CA . PRO A 1 285 ? -6.625 -15.536 -7.770 1.00 96.38 285 PRO A CA 1
ATOM 2256 C C . PRO A 1 285 ? -6.584 -14.552 -8.944 1.00 96.38 285 PRO A C 1
ATOM 2258 O O . PRO A 1 285 ? -5.730 -13.673 -8.970 1.00 96.38 285 PRO A O 1
ATOM 2261 N N . ALA A 1 286 ? -7.532 -14.651 -9.882 1.00 97.25 286 ALA A N 1
ATOM 2262 C CA . ALA A 1 286 ? -7.589 -13.771 -11.051 1.00 97.25 286 ALA A CA 1
ATOM 2263 C C . ALA A 1 286 ? -7.729 -12.285 -10.665 1.00 97.25 286 ALA A C 1
ATOM 2265 O O . ALA A 1 286 ? -7.127 -11.411 -11.289 1.00 97.25 286 ALA A O 1
ATOM 2266 N N . ASP A 1 287 ? -8.479 -11.989 -9.602 1.00 98.12 287 ASP A N 1
ATOM 2267 C CA . ASP A 1 287 ? -8.656 -10.622 -9.107 1.00 98.12 287 ASP A CA 1
ATOM 2268 C C . ASP A 1 287 ? -7.404 -10.111 -8.402 1.00 98.12 287 ASP A C 1
ATOM 2270 O O . ASP A 1 287 ? -7.062 -8.936 -8.517 1.00 98.12 287 ASP A O 1
ATOM 2274 N N . MET A 1 288 ? -6.669 -10.997 -7.727 1.00 98.12 288 MET A N 1
ATOM 2275 C CA . MET A 1 288 ? -5.380 -10.649 -7.139 1.00 98.12 288 MET A CA 1
ATOM 2276 C C . MET A 1 288 ? -4.321 -10.368 -8.216 1.00 98.12 288 MET A C 1
ATOM 2278 O O . MET A 1 288 ? -3.559 -9.406 -8.094 1.00 98.12 288 MET A O 1
ATOM 2282 N N . MET A 1 289 ? -4.329 -11.136 -9.311 1.00 98.44 289 MET A N 1
ATOM 2283 C CA . MET A 1 289 ? -3.500 -10.885 -10.496 1.00 98.44 289 MET A CA 1
ATOM 2284 C C . MET A 1 289 ? -3.819 -9.514 -11.110 1.00 98.44 289 MET A C 1
ATOM 2286 O O . MET A 1 289 ? -2.913 -8.705 -11.325 1.00 98.44 289 MET A O 1
ATOM 2290 N N . ARG A 1 290 ? -5.109 -9.200 -11.313 1.00 98.06 290 ARG A N 1
ATOM 2291 C CA . ARG A 1 290 ? -5.573 -7.879 -11.789 1.00 98.06 290 ARG A CA 1
ATOM 2292 C C . ARG A 1 290 ? -5.139 -6.761 -10.863 1.00 98.06 290 ARG A C 1
ATOM 2294 O O . ARG A 1 290 ? -4.589 -5.761 -11.320 1.00 98.06 290 ARG A O 1
ATOM 2301 N N . TYR A 1 291 ? -5.358 -6.938 -9.563 1.00 97.81 291 TYR A N 1
ATOM 2302 C CA . TYR A 1 291 ? -4.968 -5.974 -8.545 1.00 97.81 291 TYR A CA 1
ATOM 2303 C C . TYR A 1 291 ? -3.466 -5.684 -8.608 1.00 97.81 291 TYR A C 1
ATOM 2305 O O . TYR A 1 291 ? -3.063 -4.519 -8.610 1.00 97.81 291 TYR A O 1
ATOM 2313 N N . ALA A 1 292 ? -2.627 -6.717 -8.713 1.00 96.50 292 ALA A N 1
ATOM 2314 C CA . ALA A 1 292 ? -1.188 -6.550 -8.875 1.00 96.50 292 ALA A CA 1
ATOM 2315 C C . ALA A 1 292 ? -0.843 -5.790 -10.169 1.00 96.50 292 ALA A C 1
ATOM 2317 O O . ALA A 1 292 ? -0.086 -4.824 -10.105 1.00 96.50 292 ALA A O 1
ATOM 2318 N N . ALA A 1 293 ? -1.454 -6.128 -11.310 1.00 95.62 293 ALA A N 1
ATOM 2319 C CA . ALA A 1 293 ? -1.238 -5.419 -12.577 1.00 95.62 293 ALA A CA 1
ATOM 2320 C C . ALA A 1 293 ? -1.627 -3.927 -12.509 1.00 95.62 293 ALA A C 1
ATOM 2322 O O . ALA A 1 293 ? -0.876 -3.068 -12.976 1.00 95.62 293 ALA A O 1
ATOM 2323 N N . PHE A 1 294 ? -2.755 -3.595 -11.872 1.00 95.12 294 PHE A N 1
ATOM 2324 C CA . PHE A 1 294 ? -3.142 -2.205 -11.612 1.00 95.12 294 PHE A CA 1
ATOM 2325 C C . PHE A 1 294 ? -2.103 -1.473 -10.765 1.00 95.12 294 PHE A C 1
ATOM 2327 O O . PHE A 1 294 ? -1.696 -0.370 -11.115 1.00 95.12 294 PHE A O 1
ATOM 2334 N N . ASN A 1 295 ? -1.635 -2.088 -9.677 1.00 92.19 295 ASN A N 1
ATOM 2335 C CA . ASN A 1 295 ? -0.653 -1.474 -8.781 1.00 92.19 295 ASN A CA 1
ATOM 2336 C C . ASN A 1 295 ? 0.772 -1.420 -9.359 1.00 92.19 295 ASN A C 1
ATOM 2338 O O . ASN A 1 295 ? 1.616 -0.731 -8.790 1.00 92.19 295 ASN A O 1
ATOM 2342 N N . GLN A 1 296 ? 1.013 -2.086 -10.489 1.00 88.38 296 GLN A N 1
ATOM 2343 C CA . GLN A 1 296 ? 2.256 -2.044 -11.266 1.00 88.38 296 GLN A CA 1
ATOM 2344 C C . GLN A 1 296 ? 2.179 -1.078 -12.462 1.00 88.38 296 GLN A C 1
ATOM 2346 O O . GLN A 1 296 ? 3.033 -1.094 -13.344 1.00 88.38 296 GLN A O 1
ATOM 2351 N N . GLY A 1 297 ? 1.168 -0.202 -12.484 1.00 89.25 297 GLY A N 1
ATOM 2352 C CA . GLY A 1 297 ? 1.122 0.961 -13.368 1.00 89.25 297 GLY A CA 1
ATOM 2353 C C . GLY A 1 297 ? -0.055 0.999 -14.335 1.00 89.25 297 GLY A C 1
ATOM 2354 O O . GLY A 1 297 ? -0.272 2.039 -14.955 1.00 89.25 297 GLY A O 1
ATOM 2355 N N . MET A 1 298 ? -0.851 -0.069 -14.458 1.00 93.06 298 MET A N 1
ATOM 2356 C CA . MET A 1 298 ? -2.029 -0.033 -15.337 1.00 93.06 298 MET A CA 1
ATOM 2357 C C . MET A 1 298 ? -3.116 0.935 -14.843 1.00 93.06 298 MET A C 1
ATOM 2359 O O . MET A 1 298 ? -3.911 1.430 -15.643 1.00 93.06 298 MET A O 1
ATOM 2363 N N . ASP A 1 299 ? -3.136 1.279 -13.552 1.00 93.00 299 ASP A N 1
ATOM 2364 C CA . ASP A 1 299 ? -4.043 2.304 -13.022 1.00 93.00 299 ASP A CA 1
ATOM 2365 C C . ASP A 1 299 ? -3.720 3.717 -13.539 1.00 93.00 299 ASP A C 1
ATOM 2367 O O . ASP A 1 299 ? -4.602 4.571 -13.638 1.00 93.00 299 ASP A O 1
ATOM 2371 N N . MET A 1 300 ? -2.475 3.958 -13.952 1.00 93.88 300 MET A N 1
ATOM 2372 C CA . MET A 1 300 ? -2.066 5.205 -14.599 1.00 93.88 300 MET A CA 1
ATOM 2373 C C . MET A 1 300 ? -2.549 5.307 -16.049 1.00 93.88 300 MET A C 1
ATOM 2375 O O . MET A 1 300 ? -2.564 6.402 -16.605 1.00 93.88 300 MET A O 1
ATOM 2379 N N . LEU A 1 301 ? -2.976 4.199 -16.653 1.00 94.88 301 LEU A N 1
ATOM 2380 C CA . LEU A 1 301 ? -3.532 4.149 -18.007 1.00 94.88 301 LEU A CA 1
ATOM 2381 C C . LEU A 1 301 ? -5.065 4.116 -18.028 1.00 94.88 301 LEU A C 1
ATOM 2383 O O . LEU A 1 301 ? -5.666 4.039 -19.097 1.00 94.88 301 LEU A O 1
ATOM 2387 N N . THR A 1 302 ? -5.701 4.187 -16.857 1.00 95.75 302 THR A N 1
ATOM 2388 C CA . THR A 1 302 ? -7.156 4.311 -16.746 1.00 95.75 302 THR A CA 1
ATOM 2389 C C . THR A 1 302 ? -7.562 5.761 -17.001 1.00 95.75 302 THR A C 1
ATOM 2391 O O . THR A 1 302 ? -7.030 6.679 -16.373 1.00 95.75 302 THR A O 1
ATOM 2394 N N . ALA A 1 303 ? -8.486 5.967 -17.935 1.00 97.00 303 ALA A N 1
ATOM 2395 C CA . ALA A 1 303 ? -9.045 7.269 -18.251 1.00 97.00 303 ALA A CA 1
ATOM 2396 C C . ALA A 1 303 ? -10.224 7.586 -17.329 1.00 97.00 303 ALA A C 1
ATOM 2398 O O . ALA A 1 303 ? -11.078 6.731 -17.093 1.00 97.00 303 ALA A O 1
ATOM 2399 N N . TYR A 1 304 ? -10.294 8.833 -16.878 1.00 96.38 304 TYR A N 1
ATOM 2400 C CA . TYR A 1 304 ? -11.385 9.371 -16.078 1.00 96.38 304 TYR A CA 1
ATOM 2401 C C . TYR A 1 304 ? -11.887 10.658 -16.731 1.00 96.38 304 TYR A C 1
ATOM 2403 O O . TYR A 1 304 ? -11.148 11.641 -16.763 1.00 96.38 304 TYR A O 1
ATOM 2411 N N . ASN A 1 305 ? -13.102 10.670 -17.284 1.00 94.56 305 ASN A N 1
ATOM 2412 C CA . ASN A 1 305 ? -13.616 11.804 -18.074 1.00 94.56 305 ASN A CA 1
ATOM 2413 C C . ASN A 1 305 ? -12.614 12.279 -19.151 1.00 94.56 305 ASN A C 1
ATOM 2415 O O . ASN A 1 305 ? -12.357 13.471 -19.310 1.00 94.56 305 ASN A O 1
ATOM 2419 N N . GLY A 1 306 ? -11.969 11.329 -19.836 1.00 94.06 306 GLY A N 1
ATOM 2420 C CA . GLY A 1 306 ? -10.935 11.595 -20.845 1.00 94.06 306 GLY A CA 1
ATOM 2421 C C . GLY A 1 306 ? -9.536 11.922 -20.301 1.00 94.06 306 GLY A C 1
ATOM 2422 O O . GLY A 1 306 ? -8.580 11.894 -21.069 1.00 94.06 306 GLY A O 1
ATOM 2423 N N . TYR A 1 307 ? -9.368 12.166 -18.996 1.00 96.12 307 TYR A N 1
ATOM 2424 C CA . TYR A 1 307 ? -8.052 12.352 -18.378 1.00 96.12 307 TYR A CA 1
ATOM 2425 C C . TYR A 1 307 ? -7.374 11.007 -18.083 1.00 96.12 307 TYR A C 1
ATOM 2427 O O . TYR A 1 307 ? -7.865 10.217 -17.278 1.00 96.12 307 TYR A O 1
ATOM 2435 N N . ILE A 1 308 ? -6.210 10.776 -18.686 1.00 96.69 308 ILE A N 1
ATOM 2436 C CA . ILE A 1 308 ? -5.337 9.615 -18.494 1.00 96.69 308 ILE A CA 1
ATOM 2437 C C . ILE A 1 308 ? -4.062 10.084 -17.773 1.00 96.69 308 ILE A C 1
ATOM 2439 O O . ILE A 1 308 ? -3.243 10.793 -18.364 1.00 96.69 308 ILE A O 1
ATOM 2443 N N . PRO A 1 309 ? -3.818 9.673 -16.523 1.00 94.88 309 PRO A N 1
ATOM 2444 C CA . PRO A 1 309 ? -2.659 10.095 -15.727 1.00 94.88 309 PRO A CA 1
ATOM 2445 C C . PRO A 1 309 ? -1.305 9.867 -16.410 1.00 94.88 309 PRO A C 1
ATOM 2447 O O . PRO A 1 309 ? -0.413 10.711 -16.367 1.00 94.88 309 PRO A O 1
ATOM 2450 N N . GLY A 1 310 ? -1.162 8.720 -17.067 1.00 93.31 310 GLY A N 1
ATOM 2451 C CA . GLY A 1 310 ? -0.023 8.322 -17.886 1.00 93.31 310 GLY A CA 1
ATOM 2452 C C . GLY A 1 310 ? -0.147 8.709 -19.363 1.00 93.31 310 GLY A C 1
ATOM 2453 O O . GLY A 1 310 ? 0.651 8.267 -20.182 1.00 93.31 310 GLY A O 1
ATOM 2454 N N . GLY A 1 311 ? -1.160 9.498 -19.716 1.00 93.31 311 GLY A N 1
ATOM 2455 C CA . GLY A 1 311 ? -1.480 9.889 -21.081 1.00 93.31 311 GLY A CA 1
ATOM 2456 C C . GLY A 1 311 ? -0.474 10.857 -21.699 1.00 93.31 311 GLY A C 1
ATOM 2457 O O . GLY A 1 311 ? 0.221 11.605 -21.005 1.00 93.31 311 GLY A O 1
ATOM 2458 N N . LYS A 1 312 ? -0.456 10.889 -23.033 1.00 92.06 312 LYS A N 1
ATOM 2459 C CA . LYS A 1 312 ? 0.196 11.928 -23.840 1.00 92.06 312 LYS A CA 1
ATOM 2460 C C . LYS A 1 312 ? -0.808 13.001 -24.262 1.00 92.06 312 LYS A C 1
ATOM 2462 O O . LYS A 1 312 ? -2.002 12.873 -23.996 1.00 92.06 312 LYS A O 1
ATOM 2467 N N . ASN A 1 313 ? -0.310 14.058 -24.906 1.00 92.38 313 ASN A N 1
ATOM 2468 C CA . ASN A 1 313 ? -1.120 15.178 -25.397 1.00 92.38 313 ASN A CA 1
ATOM 2469 C C . ASN A 1 313 ? -1.982 15.788 -24.283 1.00 92.38 313 ASN A C 1
ATOM 2471 O O . ASN A 1 313 ? -3.205 15.704 -24.312 1.00 92.38 313 ASN A O 1
ATOM 2475 N N . ALA A 1 314 ? -1.310 16.343 -23.266 1.00 91.06 314 ALA A N 1
ATOM 2476 C CA . ALA A 1 314 ? -1.941 16.888 -22.061 1.00 91.06 314 ALA A CA 1
ATOM 2477 C C . ALA A 1 314 ? -2.870 15.878 -21.362 1.00 91.06 314 ALA A C 1
ATOM 2479 O O . ALA A 1 314 ? -3.987 16.210 -20.979 1.00 91.06 314 ALA A O 1
ATOM 2480 N N . ASN A 1 315 ? -2.398 14.634 -21.216 1.00 94.56 315 ASN A N 1
ATOM 2481 C CA . ASN A 1 315 ? -3.119 13.546 -20.557 1.00 94.56 315 ASN A CA 1
ATOM 2482 C C . ASN A 1 315 ? -4.423 13.108 -21.249 1.00 94.56 315 ASN A C 1
ATOM 2484 O O . ASN A 1 315 ? -5.182 12.363 -20.647 1.00 94.56 315 ASN A O 1
ATOM 2488 N N . ALA A 1 316 ? -4.697 13.509 -22.491 1.00 95.44 316 ALA A N 1
ATOM 2489 C CA . ALA A 1 316 ? -5.956 13.179 -23.169 1.00 95.44 316 ALA A CA 1
ATOM 2490 C C . ALA A 1 316 ? -5.898 11.892 -24.013 1.00 95.44 316 ALA A C 1
ATOM 2492 O O . ALA A 1 316 ? -6.931 11.388 -24.450 1.00 95.44 316 ALA A O 1
ATOM 2493 N N . GLN A 1 317 ? -4.700 11.364 -24.287 1.00 95.75 317 GLN A N 1
ATOM 2494 C CA . GLN A 1 317 ? -4.525 10.229 -25.194 1.00 95.75 317 GLN A CA 1
ATOM 2495 C C . GLN A 1 317 ? -3.687 9.112 -24.571 1.00 95.75 317 GLN A C 1
ATOM 2497 O O . GLN A 1 317 ? -2.629 9.361 -23.993 1.00 95.75 317 GLN A O 1
ATOM 2502 N N . LEU A 1 318 ? -4.126 7.865 -24.759 1.00 95.00 318 LEU A N 1
ATOM 2503 C CA . LEU A 1 318 ? -3.362 6.678 -24.385 1.00 95.00 318 LEU A CA 1
ATOM 2504 C C . LEU A 1 318 ? -2.064 6.608 -25.227 1.00 95.00 318 LEU A C 1
ATOM 2506 O O . LEU A 1 318 ? -2.146 6.652 -26.460 1.00 95.00 318 LEU A O 1
ATOM 2510 N N . PRO A 1 319 ? -0.867 6.541 -24.614 1.00 93.81 319 PRO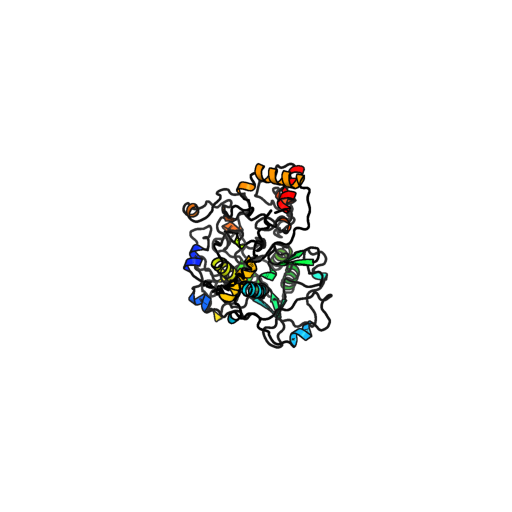 A N 1
ATOM 2511 C CA . PRO A 1 319 ? 0.385 6.364 -25.353 1.00 93.81 319 PRO A CA 1
ATOM 2512 C C . PRO A 1 319 ? 0.426 4.974 -25.986 1.00 93.81 319 PRO A C 1
ATOM 2514 O O . PRO A 1 319 ? -0.201 4.059 -25.459 1.00 93.81 319 PRO A O 1
ATOM 2517 N N . ALA A 1 320 ? 1.172 4.775 -27.074 1.00 93.19 320 ALA A N 1
ATOM 2518 C CA . ALA A 1 320 ? 1.348 3.427 -27.623 1.00 93.19 320 ALA A CA 1
ATOM 2519 C C . ALA A 1 320 ? 2.066 2.513 -26.602 1.00 93.19 320 ALA A C 1
ATOM 2521 O O . ALA A 1 320 ? 2.846 3.027 -25.799 1.00 93.19 320 ALA A O 1
ATOM 2522 N N . PRO A 1 321 ? 1.872 1.176 -26.624 1.00 91.50 321 PRO A N 1
ATOM 2523 C CA . PRO A 1 321 ? 2.519 0.272 -25.664 1.00 91.50 321 PRO A CA 1
ATOM 2524 C C . PRO A 1 321 ? 4.044 0.449 -25.575 1.00 91.50 321 PRO A C 1
ATOM 2526 O O . PRO A 1 321 ? 4.602 0.459 -24.485 1.00 91.50 321 PRO A O 1
ATOM 2529 N N . ALA A 1 322 ? 4.713 0.676 -26.711 1.00 88.44 322 ALA A N 1
ATOM 2530 C CA . ALA A 1 322 ? 6.160 0.906 -26.773 1.00 88.44 322 ALA A CA 1
ATOM 2531 C C . ALA A 1 322 ? 6.610 2.289 -26.253 1.00 88.44 322 ALA A C 1
ATOM 2533 O O . ALA A 1 322 ? 7.789 2.489 -25.979 1.00 88.44 322 ALA A O 1
ATOM 2534 N N . GLU A 1 323 ? 5.689 3.248 -26.134 1.00 87.44 323 GLU A N 1
ATOM 2535 C CA . GLU A 1 323 ? 5.943 4.598 -25.611 1.00 87.44 323 GLU A CA 1
ATOM 2536 C C . GLU A 1 323 ? 5.661 4.693 -24.104 1.00 87.44 323 GLU A C 1
ATOM 2538 O O . GLU A 1 323 ? 6.000 5.694 -23.469 1.00 87.44 323 GLU A O 1
ATOM 2543 N N . TRP A 1 324 ? 4.986 3.692 -23.528 1.00 86.38 324 TRP A N 1
ATOM 2544 C CA . TRP A 1 324 ? 4.542 3.745 -22.145 1.00 86.38 324 TRP A CA 1
ATOM 2545 C C . TRP A 1 324 ? 5.726 3.686 -21.178 1.00 86.38 324 TRP A C 1
ATOM 2547 O O . TRP A 1 324 ? 6.561 2.786 -21.226 1.00 86.38 324 TRP A O 1
ATOM 2557 N N . SER A 1 325 ? 5.774 4.645 -20.259 1.00 79.88 325 SER A N 1
ATOM 2558 C CA . SER A 1 325 ? 6.728 4.677 -19.159 1.00 79.88 325 SER A CA 1
ATOM 2559 C C . SER A 1 325 ? 6.050 5.270 -17.937 1.00 79.88 325 SER A C 1
ATOM 2561 O O . SER A 1 325 ? 5.375 6.301 -18.019 1.00 79.88 325 SER A O 1
ATOM 2563 N N . HIS A 1 326 ? 6.219 4.623 -16.788 1.00 78.62 326 HIS A N 1
ATOM 2564 C CA . HIS A 1 326 ? 5.606 5.115 -15.567 1.00 78.62 326 HIS A CA 1
ATOM 2565 C C . HIS A 1 326 ? 6.356 6.357 -15.059 1.00 78.62 326 HIS A C 1
ATOM 2567 O O . HIS A 1 326 ? 7.588 6.336 -14.993 1.00 78.62 326 HIS A O 1
ATOM 2573 N N . PRO A 1 327 ? 5.663 7.401 -14.565 1.00 66.94 327 PRO A N 1
ATOM 2574 C CA . PRO A 1 327 ? 6.282 8.660 -14.119 1.00 66.94 327 PRO A CA 1
ATOM 2575 C C . PRO A 1 327 ? 7.295 8.554 -12.959 1.00 66.94 327 PRO A C 1
ATOM 2577 O O . PRO A 1 327 ? 7.915 9.548 -12.604 1.00 66.94 327 PRO A O 1
ATOM 2580 N N . PHE A 1 328 ? 7.483 7.364 -12.380 1.00 65.50 328 PHE A N 1
ATOM 2581 C CA . PHE A 1 328 ? 8.416 7.090 -11.274 1.00 65.50 328 PHE A CA 1
ATOM 2582 C C . PHE A 1 328 ? 9.429 5.992 -11.621 1.00 65.50 328 PHE A C 1
ATOM 2584 O O . PHE A 1 328 ? 10.055 5.417 -10.736 1.00 65.50 328 PHE A O 1
ATOM 2591 N N . GLY A 1 329 ? 9.597 5.706 -12.916 1.00 63.56 329 GLY A N 1
ATOM 2592 C CA . GLY A 1 329 ? 10.677 4.858 -13.407 1.00 63.56 329 GLY A CA 1
ATOM 2593 C C . GLY A 1 329 ? 10.367 3.366 -13.464 1.00 63.56 329 GLY A C 1
ATOM 2594 O O . GLY A 1 329 ? 11.312 2.594 -13.603 1.00 63.56 329 GLY A O 1
ATOM 2595 N N . TYR A 1 330 ? 9.094 2.948 -13.390 1.00 71.00 330 TYR A N 1
ATOM 2596 C CA . TYR A 1 330 ? 8.753 1.572 -13.765 1.00 71.00 330 TYR A CA 1
ATOM 2597 C C . TYR A 1 330 ? 9.101 1.389 -15.239 1.00 71.00 330 TYR A C 1
ATOM 2599 O O . TYR A 1 330 ? 8.770 2.244 -16.068 1.00 71.00 330 TYR A O 1
ATOM 2607 N N . THR A 1 331 ? 9.734 0.272 -15.581 1.00 67.50 331 THR A N 1
ATOM 2608 C CA . THR A 1 331 ? 9.880 -0.101 -16.989 1.00 67.50 331 THR A CA 1
ATOM 2609 C C . THR A 1 331 ? 8.497 -0.260 -17.614 1.00 67.50 331 THR A C 1
ATOM 2611 O O . THR A 1 331 ? 7.624 -0.832 -16.968 1.00 67.50 331 THR A O 1
ATOM 2614 N N . GLY A 1 332 ? 8.308 0.194 -18.857 1.00 77.50 332 GLY A N 1
ATOM 2615 C CA . GLY A 1 332 ? 7.086 0.008 -19.655 1.00 77.50 332 GLY A CA 1
ATOM 2616 C C . GLY A 1 332 ? 6.829 -1.449 -20.048 1.00 77.50 332 GLY A C 1
ATOM 2617 O O . GLY A 1 332 ? 6.727 -1.775 -21.225 1.00 77.50 332 GLY A O 1
ATOM 2618 N N . LYS A 1 333 ? 6.810 -2.338 -19.058 1.00 90.12 333 LYS A N 1
ATOM 2619 C CA . LYS A 1 333 ? 6.653 -3.782 -19.161 1.00 90.12 333 LYS A CA 1
ATOM 2620 C C . LYS A 1 333 ? 5.513 -4.219 -18.248 1.00 90.12 333 LYS A C 1
ATOM 2622 O O . LYS A 1 333 ? 5.187 -3.529 -17.284 1.00 90.12 333 LYS A O 1
ATOM 2627 N N . ARG A 1 334 ? 4.919 -5.367 -18.553 1.00 93.50 334 ARG A N 1
ATOM 2628 C CA . ARG A 1 334 ? 3.948 -6.043 -17.685 1.00 93.50 334 ARG A CA 1
ATOM 2629 C C . ARG A 1 334 ? 4.538 -7.325 -17.121 1.00 93.50 334 ARG A C 1
ATOM 2631 O O . ARG A 1 334 ? 5.485 -7.878 -17.669 1.00 93.50 334 ARG A O 1
ATOM 2638 N N . TYR A 1 335 ? 3.944 -7.839 -16.057 1.00 95.88 335 TYR A N 1
ATOM 2639 C CA . TYR A 1 335 ? 4.154 -9.235 -15.692 1.00 95.88 335 TYR A CA 1
ATOM 2640 C C . TYR A 1 335 ? 3.360 -10.148 -16.647 1.00 95.88 335 TYR A C 1
ATOM 2642 O O . TYR A 1 335 ? 2.325 -9.738 -17.186 1.00 95.88 335 TYR A O 1
ATOM 2650 N N . SER A 1 336 ? 3.854 -11.364 -16.884 1.00 97.56 336 SER A N 1
ATOM 2651 C CA . SER A 1 336 ? 3.079 -12.412 -17.561 1.00 97.56 336 SER A CA 1
ATOM 2652 C C . SER A 1 336 ? 1.937 -12.920 -16.671 1.00 97.56 336 SER A C 1
ATOM 2654 O O . SER A 1 336 ? 1.952 -12.697 -15.454 1.00 97.56 336 SER A O 1
ATOM 2656 N N . ASP A 1 337 ? 0.954 -13.612 -17.254 1.00 98.31 337 ASP A N 1
ATOM 2657 C CA . ASP A 1 337 ? -0.127 -14.229 -16.474 1.00 98.31 337 ASP A CA 1
ATOM 2658 C C . ASP A 1 337 ? 0.442 -15.273 -15.492 1.00 98.31 337 ASP A C 1
ATOM 2660 O O . ASP A 1 337 ? 0.051 -15.315 -14.326 1.00 98.31 337 ASP A O 1
ATOM 2664 N N . GLU A 1 338 ? 1.459 -16.036 -15.902 1.00 98.25 338 GLU A N 1
ATOM 2665 C CA . GLU A 1 338 ? 2.179 -16.991 -15.054 1.00 98.25 338 GLU A CA 1
ATOM 2666 C C . GLU A 1 338 ? 2.923 -16.296 -13.911 1.00 98.25 338 GLU A C 1
ATOM 2668 O O . GLU A 1 338 ? 2.887 -16.764 -12.772 1.00 98.25 338 GLU A O 1
ATOM 2673 N N . GLN A 1 339 ? 3.586 -15.167 -14.179 1.00 98.44 339 GLN A N 1
ATOM 2674 C CA . GLN A 1 339 ? 4.291 -14.400 -13.147 1.00 98.44 339 GLN A CA 1
ATOM 2675 C C . GLN A 1 339 ? 3.317 -13.843 -12.102 1.00 98.44 339 GLN A C 1
ATOM 2677 O O . GLN A 1 339 ? 3.585 -13.924 -10.901 1.00 98.44 339 GLN A O 1
ATOM 2682 N N . LEU A 1 340 ? 2.170 -13.312 -12.537 1.00 98.62 340 LEU A N 1
ATOM 2683 C CA . LEU A 1 340 ? 1.135 -12.800 -11.636 1.00 98.62 340 LEU A CA 1
ATOM 2684 C C . LEU A 1 340 ? 0.434 -13.919 -10.867 1.00 98.62 340 LEU A C 1
ATOM 2686 O O . LEU A 1 340 ? 0.115 -13.747 -9.685 1.00 98.62 340 LEU A O 1
ATOM 2690 N N . TYR A 1 341 ? 0.225 -15.072 -11.498 1.00 98.56 341 TYR A N 1
ATOM 2691 C CA . TYR A 1 341 ? -0.309 -16.248 -10.826 1.00 98.56 341 TYR A CA 1
ATOM 2692 C C . TYR A 1 341 ? 0.656 -16.752 -9.751 1.00 98.56 341 TYR A C 1
ATOM 2694 O O . TYR A 1 341 ? 0.244 -16.922 -8.603 1.00 98.56 341 TYR A O 1
ATOM 2702 N N . ALA A 1 342 ? 1.947 -16.896 -10.072 1.00 98.69 342 ALA A N 1
ATOM 2703 C CA . ALA A 1 342 ? 2.986 -17.261 -9.111 1.00 98.69 342 ALA A CA 1
ATOM 2704 C C . ALA A 1 342 ? 3.018 -16.283 -7.924 1.00 98.69 342 ALA A C 1
ATOM 2706 O O . ALA A 1 342 ? 2.918 -16.700 -6.769 1.00 98.69 342 ALA A O 1
ATOM 2707 N N . LEU A 1 343 ? 3.064 -14.972 -8.204 1.00 98.81 343 LEU A N 1
ATOM 2708 C CA . LEU A 1 343 ? 3.007 -13.916 -7.187 1.00 98.81 343 LEU A CA 1
ATOM 2709 C C . LEU A 1 343 ? 1.776 -14.066 -6.284 1.00 98.81 343 LEU A C 1
ATOM 2711 O O . LEU A 1 343 ? 1.879 -13.948 -5.064 1.00 98.81 343 LEU A O 1
ATOM 2715 N N . THR A 1 344 ? 0.618 -14.361 -6.874 1.00 98.69 344 THR A N 1
ATOM 2716 C CA . THR A 1 344 ? -0.629 -14.586 -6.138 1.00 98.69 344 THR A CA 1
ATOM 2717 C C . THR A 1 344 ? -0.534 -15.805 -5.221 1.00 98.69 344 THR A C 1
ATOM 2719 O O . THR A 1 344 ? -0.930 -15.708 -4.059 1.00 98.69 344 THR A O 1
ATOM 2722 N N . GLN A 1 345 ? 0.038 -16.921 -5.691 1.00 98.50 345 GLN A N 1
ATOM 2723 C CA . GLN A 1 345 ? 0.245 -18.114 -4.861 1.00 98.50 345 GLN A CA 1
ATOM 2724 C C . GLN A 1 345 ? 1.138 -17.811 -3.655 1.00 98.50 345 GLN A C 1
ATOM 2726 O O . GLN A 1 345 ? 0.778 -18.163 -2.531 1.00 98.50 345 GLN A O 1
ATOM 2731 N N . TYR A 1 346 ? 2.249 -17.099 -3.869 1.00 98.81 346 TYR A N 1
ATOM 2732 C CA . TYR A 1 346 ? 3.131 -16.678 -2.782 1.00 98.81 346 TYR A CA 1
ATOM 2733 C C . TYR A 1 346 ? 2.417 -15.763 -1.783 1.00 98.81 346 TYR A C 1
ATOM 2735 O O . TYR A 1 346 ? 2.468 -15.988 -0.575 1.00 98.81 346 TYR A O 1
ATOM 2743 N N . ILE A 1 347 ? 1.690 -14.752 -2.267 1.00 98.69 347 ILE A N 1
ATOM 2744 C CA . ILE A 1 347 ? 0.967 -13.834 -1.383 1.00 98.69 347 ILE A CA 1
ATOM 274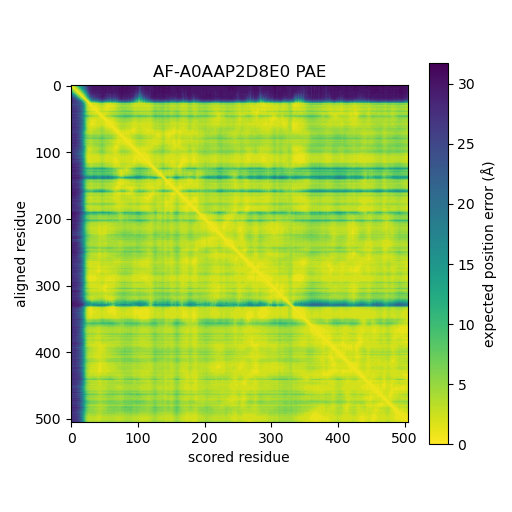5 C C . ILE A 1 347 ? -0.092 -14.582 -0.555 1.00 98.69 347 ILE A C 1
ATOM 2747 O O . ILE A 1 347 ? -0.251 -14.316 0.637 1.00 98.69 347 ILE A O 1
ATOM 2751 N N . TYR A 1 348 ? -0.794 -15.546 -1.152 1.00 98.50 348 TYR A N 1
ATOM 2752 C CA . TYR A 1 348 ? -1.764 -16.380 -0.443 1.00 98.50 348 TYR A CA 1
ATOM 2753 C C . TYR A 1 348 ? -1.127 -17.351 0.556 1.00 98.50 348 TYR A C 1
ATOM 2755 O O . TYR A 1 348 ? -1.800 -17.742 1.512 1.00 98.50 348 TYR A O 1
ATOM 2763 N N . SER A 1 349 ? 0.139 -17.739 0.369 1.00 98.38 349 SER A N 1
ATOM 2764 C CA . SER A 1 349 ? 0.838 -18.624 1.304 1.00 98.38 349 SER A CA 1
ATOM 2765 C C . SER A 1 349 ? 1.402 -17.900 2.529 1.00 98.38 349 SER A C 1
ATOM 2767 O O . SER A 1 349 ? 1.704 -18.559 3.523 1.00 98.38 349 SER A O 1
ATOM 2769 N N . LEU A 1 350 ? 1.524 -16.566 2.493 1.00 98.12 350 LEU A N 1
ATOM 2770 C CA . LEU A 1 350 ? 2.088 -15.762 3.583 1.00 98.12 350 LEU A CA 1
ATOM 2771 C C . LEU A 1 350 ? 1.394 -16.022 4.929 1.00 98.12 350 LEU A C 1
ATOM 2773 O O . LEU A 1 350 ? 0.180 -15.858 5.067 1.00 98.12 350 LEU A O 1
ATOM 2777 N N . GLN A 1 351 ? 2.195 -16.352 5.943 1.00 94.56 351 GLN A N 1
ATOM 2778 C CA . GLN A 1 351 ? 1.737 -16.604 7.309 1.00 94.56 351 GLN A CA 1
ATOM 2779 C C . GLN A 1 351 ? 2.240 -15.532 8.280 1.00 94.56 351 GLN A C 1
ATOM 2781 O O . GLN A 1 351 ? 3.350 -15.020 8.113 1.00 94.56 351 GLN A O 1
ATOM 2786 N N . PRO A 1 352 ? 1.459 -15.191 9.321 1.00 91.94 352 PRO A N 1
ATOM 2787 C CA . PRO A 1 352 ? 1.939 -14.300 10.362 1.00 91.94 352 PRO A CA 1
ATOM 2788 C C . PRO A 1 352 ? 3.031 -14.989 11.191 1.00 91.94 352 PRO A C 1
ATOM 2790 O O . PRO A 1 352 ? 2.938 -16.191 11.459 1.00 91.94 352 PRO A O 1
ATOM 2793 N N . PRO A 1 353 ? 4.039 -14.242 11.671 1.00 91.44 353 PRO A N 1
ATOM 2794 C CA . PRO A 1 353 ? 4.974 -14.777 12.644 1.00 91.44 353 PRO A CA 1
ATOM 2795 C C . PRO A 1 353 ? 4.252 -15.035 13.968 1.00 91.44 353 PRO A C 1
ATOM 2797 O O . PRO A 1 353 ? 3.200 -14.456 14.267 1.00 91.44 353 PRO A O 1
ATOM 2800 N N . LYS A 1 354 ? 4.848 -15.877 14.813 1.00 90.81 354 LYS A N 1
ATOM 2801 C CA . LYS A 1 354 ? 4.367 -16.060 16.182 1.00 90.81 354 LYS A CA 1
ATOM 2802 C C . LYS A 1 354 ? 4.449 -14.724 16.925 1.00 90.81 354 LYS A C 1
ATOM 2804 O O . LYS A 1 354 ? 5.522 -14.132 16.996 1.00 90.81 354 LYS A O 1
ATOM 2809 N N . ASN A 1 355 ? 3.340 -14.281 17.520 1.00 91.38 355 ASN A N 1
ATOM 2810 C CA . ASN A 1 355 ? 3.365 -13.100 18.377 1.00 91.38 355 ASN A CA 1
ATOM 2811 C C . ASN A 1 355 ? 4.287 -13.367 19.592 1.00 91.38 355 ASN A C 1
ATOM 2813 O O . ASN A 1 355 ? 4.042 -14.332 20.327 1.00 91.38 355 ASN A O 1
ATOM 2817 N N . PRO A 1 356 ? 5.350 -12.565 19.807 1.00 89.19 356 PRO A N 1
ATOM 2818 C CA . PRO A 1 356 ? 6.256 -12.738 20.942 1.00 89.19 356 PRO A CA 1
ATOM 2819 C C . PRO A 1 356 ? 5.647 -12.285 22.278 1.00 89.19 356 PRO A C 1
ATOM 2821 O O . PRO A 1 356 ? 6.182 -12.613 23.336 1.00 89.19 356 PRO A O 1
ATOM 2824 N N . GLU A 1 357 ? 4.559 -11.515 22.256 1.00 89.38 357 GLU A N 1
ATOM 2825 C CA . GLU A 1 357 ? 3.910 -10.996 23.454 1.00 89.38 357 GLU A CA 1
ATOM 2826 C C . GLU A 1 357 ? 3.049 -12.067 24.139 1.00 89.38 357 GLU A C 1
ATOM 2828 O O . GLU A 1 357 ? 2.257 -12.772 23.512 1.00 89.38 357 GLU A O 1
ATOM 2833 N N . THR A 1 358 ? 3.163 -12.159 25.464 1.00 91.88 358 THR A N 1
ATOM 2834 C CA . THR A 1 358 ? 2.374 -13.083 26.287 1.00 91.88 358 THR A CA 1
ATOM 2835 C C . THR A 1 358 ? 1.542 -12.322 27.304 1.00 91.88 358 THR A C 1
ATOM 2837 O O . THR A 1 358 ? 2.055 -11.457 28.014 1.00 91.88 358 THR A O 1
ATOM 2840 N N . TYR A 1 359 ? 0.274 -12.701 27.439 1.00 94.81 359 TYR A N 1
ATOM 2841 C CA . TYR A 1 359 ? -0.673 -12.051 28.339 1.00 94.81 359 TYR A CA 1
ATOM 2842 C C . TYR A 1 359 ? -1.397 -13.068 29.221 1.00 94.81 359 TYR A C 1
ATOM 2844 O O . TYR A 1 359 ? -1.541 -14.240 28.868 1.00 94.81 359 TYR A O 1
ATOM 2852 N N . SER A 1 360 ? -1.885 -12.624 30.382 1.00 97.00 360 SER A N 1
ATOM 2853 C CA . SER A 1 360 ? -2.651 -13.505 31.264 1.00 97.00 360 SER A CA 1
ATOM 2854 C C . SER A 1 360 ? -3.986 -13.892 30.619 1.00 97.00 360 SER A C 1
ATOM 2856 O O . SER A 1 360 ? -4.699 -13.049 30.069 1.00 97.00 360 SER A O 1
ATOM 2858 N N . ARG A 1 361 ? -4.375 -15.170 30.740 1.00 97.50 361 ARG A N 1
ATOM 2859 C CA . ARG A 1 361 ? -5.650 -15.676 30.192 1.00 97.50 361 ARG A CA 1
ATOM 2860 C C . ARG A 1 361 ? -6.857 -14.878 30.694 1.00 97.50 361 ARG A C 1
ATOM 2862 O O . ARG A 1 361 ? -7.779 -14.618 29.928 1.00 97.50 361 ARG A O 1
ATOM 2869 N N . LYS A 1 362 ? -6.827 -14.437 31.959 1.00 98.19 362 LYS A N 1
ATOM 2870 C CA . LYS A 1 362 ? -7.877 -13.603 32.566 1.00 98.19 362 LYS A CA 1
ATOM 2871 C C . LYS A 1 362 ? -8.009 -12.244 31.870 1.00 98.19 362 LYS A C 1
ATOM 2873 O O . LYS A 1 362 ? -9.128 -11.797 31.634 1.00 98.19 362 LYS A O 1
ATOM 2878 N N . LEU A 1 363 ? -6.891 -11.596 31.532 1.00 98.19 363 LEU A N 1
ATOM 2879 C CA . LEU A 1 363 ? -6.909 -10.294 30.862 1.00 98.19 363 LEU A CA 1
ATOM 2880 C C . LEU A 1 363 ? -7.388 -10.415 29.411 1.00 98.19 363 LEU A C 1
ATOM 2882 O O . LEU A 1 363 ? -8.212 -9.611 28.987 1.00 98.19 363 LEU A O 1
ATOM 2886 N N . ILE A 1 364 ? -6.951 -11.458 28.697 1.00 98.31 364 ILE A N 1
ATOM 2887 C CA . ILE A 1 364 ? -7.430 -11.770 27.340 1.00 98.31 364 ILE A CA 1
ATOM 2888 C C . ILE A 1 364 ? -8.945 -12.023 27.355 1.00 98.31 364 ILE A C 1
ATOM 2890 O O . ILE A 1 364 ? -9.674 -11.447 26.551 1.00 98.31 364 ILE A O 1
ATOM 2894 N N . ALA A 1 365 ? -9.439 -12.839 28.294 1.00 98.56 365 ALA A N 1
ATOM 2895 C CA . ALA A 1 365 ? -10.866 -13.134 28.420 1.00 98.56 365 ALA A CA 1
ATOM 2896 C C . ALA A 1 365 ? -11.696 -11.875 28.719 1.00 98.56 365 ALA A C 1
ATOM 2898 O O . ALA A 1 365 ? -12.736 -11.667 28.093 1.00 98.56 365 ALA A O 1
ATOM 2899 N N . ARG A 1 366 ? -11.212 -10.999 29.614 1.00 98.56 366 ARG A N 1
ATOM 2900 C CA . ARG A 1 366 ? -11.839 -9.691 29.873 1.00 98.56 366 ARG A CA 1
ATOM 2901 C C . ARG A 1 366 ? -11.861 -8.827 28.611 1.00 98.56 366 ARG A C 1
ATOM 2903 O O . ARG A 1 366 ? -12.907 -8.285 28.276 1.00 98.56 366 ARG A O 1
ATOM 2910 N N . GLY A 1 367 ? -10.742 -8.734 27.894 1.00 98.62 367 GLY A N 1
ATOM 2911 C CA . GLY A 1 367 ? -10.645 -7.978 26.645 1.00 98.62 367 GLY A CA 1
ATOM 2912 C C . GLY A 1 367 ? -11.610 -8.468 25.568 1.00 98.62 367 GLY A C 1
ATOM 2913 O O . GLY A 1 367 ? -12.295 -7.661 24.948 1.00 98.62 367 GLY A O 1
ATOM 2914 N N . LYS A 1 368 ? -11.737 -9.791 25.407 1.00 98.69 368 LYS A N 1
ATOM 2915 C CA . LYS A 1 368 ? -12.713 -10.406 24.497 1.00 98.69 368 LYS A CA 1
ATOM 2916 C C . LYS A 1 368 ? -14.156 -10.082 24.895 1.00 98.69 368 LYS A C 1
ATOM 2918 O O . LYS A 1 368 ? -14.978 -9.801 24.028 1.00 98.69 368 LYS A O 1
ATOM 2923 N N . ALA A 1 369 ? -14.472 -10.102 26.192 1.00 98.62 369 ALA A N 1
ATOM 2924 C CA . ALA A 1 369 ? -15.797 -9.719 26.674 1.00 98.62 369 ALA A CA 1
ATOM 2925 C C . ALA A 1 369 ? -16.106 -8.247 26.352 1.00 98.62 369 ALA A C 1
ATOM 2927 O O . ALA A 1 369 ? -17.165 -7.962 25.798 1.00 98.62 369 ALA A O 1
ATOM 2928 N N . ILE A 1 370 ? -15.156 -7.338 26.600 1.00 98.62 370 ILE A N 1
ATOM 2929 C CA . ILE A 1 370 ? -15.282 -5.909 26.270 1.00 98.62 370 ILE A CA 1
ATOM 2930 C C . ILE A 1 370 ? -15.446 -5.702 24.765 1.00 98.62 370 ILE A C 1
ATOM 2932 O O . ILE A 1 370 ? -16.300 -4.922 24.357 1.00 98.62 370 ILE A O 1
ATOM 2936 N N . PHE A 1 371 ? -14.674 -6.411 23.938 1.00 98.62 371 PHE A N 1
ATOM 2937 C CA . PHE A 1 371 ? -14.781 -6.351 22.479 1.00 98.62 371 PHE A CA 1
ATOM 2938 C C . PHE A 1 371 ? -16.204 -6.678 21.999 1.00 98.62 371 PHE A C 1
ATOM 2940 O O . PHE A 1 371 ? -16.761 -5.973 21.159 1.00 98.62 371 PHE A O 1
ATOM 2947 N N . ASN A 1 372 ? -16.821 -7.712 22.575 1.00 97.81 372 ASN A N 1
ATOM 2948 C CA . ASN A 1 372 ? -18.195 -8.089 22.249 1.00 97.81 372 ASN A CA 1
ATOM 2949 C C . ASN A 1 372 ? -19.211 -7.064 22.782 1.00 97.81 372 ASN A C 1
ATOM 2951 O O . ASN A 1 372 ? -20.092 -6.636 22.042 1.00 97.81 372 ASN A O 1
ATOM 2955 N N . GLN A 1 373 ? -19.078 -6.648 24.046 1.00 96.88 373 GLN A N 1
ATOM 2956 C CA . GLN A 1 373 ? -20.014 -5.733 24.716 1.00 96.88 373 GLN A CA 1
ATOM 2957 C C . GLN A 1 373 ? -19.977 -4.310 24.148 1.00 96.88 373 GLN A C 1
ATOM 2959 O O . GLN A 1 373 ? -21.003 -3.643 24.098 1.00 96.88 373 GLN A O 1
ATOM 2964 N N . SER A 1 374 ? -18.813 -3.859 23.677 1.00 96.12 374 SER A N 1
ATOM 2965 C CA . SER A 1 374 ? -18.633 -2.534 23.065 1.00 96.12 374 SER A CA 1
ATOM 2966 C C . SER A 1 374 ? -19.088 -2.489 21.601 1.00 96.12 374 SER A C 1
ATOM 2968 O O . SER A 1 374 ? -18.857 -1.495 20.915 1.00 96.12 374 SER A O 1
ATOM 2970 N N . GLY A 1 375 ? -19.675 -3.580 21.093 1.00 95.88 375 GLY A N 1
ATOM 2971 C CA . GLY A 1 375 ? -20.157 -3.684 19.720 1.00 95.88 375 GLY A CA 1
ATOM 2972 C C . GLY A 1 375 ? -19.058 -3.839 18.669 1.00 95.88 375 GLY A C 1
ATOM 2973 O O . GLY A 1 375 ? -19.377 -3.858 17.489 1.00 95.88 375 GLY A O 1
ATOM 2974 N N . CYS A 1 376 ? -17.779 -4.000 19.035 1.00 98.12 376 CYS A N 1
ATOM 2975 C CA . CYS A 1 376 ? -16.691 -4.118 18.054 1.00 98.12 376 CYS A CA 1
ATOM 2976 C C . CYS A 1 376 ? -16.911 -5.295 17.088 1.00 98.12 376 CYS A C 1
ATOM 2978 O O . CYS A 1 376 ? -16.572 -5.204 15.911 1.00 98.12 376 CYS A O 1
ATOM 2980 N N . VAL A 1 377 ? -17.524 -6.377 17.579 1.00 97.44 377 VAL A N 1
ATOM 2981 C CA . VAL A 1 377 ? -17.829 -7.607 16.830 1.00 97.44 377 VAL A CA 1
ATOM 2982 C C . VAL A 1 377 ? -18.785 -7.408 15.643 1.00 97.44 377 VAL A C 1
ATOM 2984 O O . VAL A 1 377 ? -18.760 -8.216 14.713 1.00 97.44 377 VAL A O 1
ATOM 2987 N N . THR A 1 378 ? -19.598 -6.344 15.635 1.00 96.44 378 THR A N 1
ATOM 2988 C CA . THR A 1 378 ? -20.554 -6.073 14.543 1.00 96.44 378 THR A CA 1
ATOM 2989 C C . THR A 1 378 ? -19.841 -5.664 13.256 1.00 96.44 378 THR A C 1
ATOM 2991 O O . THR A 1 378 ? -20.233 -6.085 12.172 1.00 96.44 378 THR A O 1
ATOM 2994 N N . CYS A 1 379 ? -18.751 -4.903 13.385 1.00 98.00 379 CYS A N 1
ATOM 2995 C CA . CYS A 1 379 ? -17.890 -4.512 12.274 1.00 98.00 379 CYS A CA 1
ATOM 2996 C C . CYS A 1 379 ? -16.714 -5.485 12.110 1.00 98.00 379 CYS A C 1
ATOM 2998 O O . CYS A 1 379 ? -16.400 -5.897 10.995 1.00 98.00 379 CYS A O 1
ATOM 3000 N N . HIS A 1 380 ? -16.068 -5.872 13.212 1.00 98.38 380 HIS A N 1
ATOM 3001 C CA . HIS A 1 380 ? -14.859 -6.697 13.248 1.00 98.38 380 HIS A CA 1
ATOM 3002 C C . HIS A 1 380 ? -15.169 -8.151 13.626 1.00 98.38 380 HIS A C 1
ATOM 3004 O O . HIS A 1 380 ? -14.735 -8.664 14.658 1.00 98.38 380 HIS A O 1
ATOM 3010 N N . THR A 1 381 ? -15.942 -8.826 12.780 1.00 97.94 381 THR A N 1
ATOM 3011 C CA . THR A 1 381 ? -16.496 -10.156 13.063 1.00 97.94 381 THR A CA 1
ATOM 3012 C C . THR A 1 381 ? -15.438 -11.278 12.978 1.00 97.94 381 THR A C 1
ATOM 3014 O O . THR A 1 381 ? -14.716 -11.359 11.982 1.00 97.94 381 THR A O 1
ATOM 3017 N N . PRO A 1 382 ? -15.300 -12.158 13.993 1.00 97.06 382 PRO A N 1
ATOM 3018 C CA . PRO A 1 382 ? -14.470 -13.367 13.919 1.00 97.06 382 PRO A CA 1
ATOM 3019 C C . PRO A 1 382 ? -14.930 -14.341 12.812 1.00 97.06 382 PRO A C 1
ATOM 3021 O O . PRO A 1 382 ? -16.107 -14.331 12.465 1.00 97.06 382 PRO A O 1
ATOM 3024 N N . PRO A 1 383 ? -14.051 -15.227 12.296 1.00 96.06 383 PRO A N 1
ATOM 3025 C CA . PRO A 1 383 ? -12.643 -15.414 12.670 1.00 96.06 383 PRO A CA 1
ATOM 3026 C C . PRO A 1 383 ? -11.687 -14.428 11.983 1.00 96.06 383 PRO A C 1
ATOM 3028 O O . PRO A 1 383 ? -10.521 -14.337 12.360 1.00 96.06 383 PRO A O 1
ATOM 3031 N N . LEU A 1 384 ? -12.168 -13.677 10.988 1.00 96.50 384 LEU A N 1
ATOM 3032 C CA . LEU A 1 384 ? -11.345 -12.739 10.223 1.00 96.50 384 LEU A CA 1
ATOM 3033 C C . LEU A 1 384 ? -11.125 -11.407 10.949 1.00 96.50 384 LEU A C 1
ATOM 3035 O O . LEU A 1 384 ? -10.245 -10.635 10.570 1.00 96.50 384 LEU A O 1
ATOM 3039 N N . TYR A 1 385 ? -11.921 -11.132 11.984 1.00 98.12 385 TYR A N 1
ATOM 3040 C CA . TYR A 1 385 ? -11.985 -9.849 12.690 1.00 98.12 385 TYR A CA 1
ATOM 3041 C C . TYR A 1 385 ? -12.217 -8.664 11.746 1.00 98.12 385 TYR A C 1
ATOM 3043 O O . TYR A 1 385 ? -11.705 -7.560 11.929 1.00 98.12 385 TYR A O 1
ATOM 3051 N N . THR A 1 386 ? -13.013 -8.931 10.720 1.00 98.19 386 THR A N 1
ATOM 3052 C CA . THR A 1 386 ? -13.623 -7.997 9.783 1.00 98.19 386 THR A CA 1
ATOM 3053 C C . THR A 1 386 ? -14.889 -8.663 9.266 1.00 98.19 386 THR A C 1
ATOM 3055 O O . THR A 1 386 ? -14.914 -9.871 9.048 1.00 98.19 386 THR A O 1
ATOM 3058 N N . SER A 1 387 ? -15.937 -7.877 9.068 1.00 98.12 387 SER A N 1
ATOM 3059 C CA . SER A 1 387 ? -17.142 -8.302 8.358 1.00 98.12 387 SER A CA 1
ATOM 3060 C C . SER A 1 387 ? -16.948 -8.329 6.839 1.00 98.12 387 SER A C 1
ATOM 3062 O O . SER A 1 387 ? -17.869 -8.719 6.131 1.00 98.12 387 SER A O 1
ATOM 3064 N N . ASN A 1 388 ? -15.776 -7.910 6.335 1.00 97.50 388 ASN A N 1
ATOM 3065 C CA . ASN A 1 388 ? -15.490 -7.738 4.910 1.00 97.50 388 ASN A CA 1
ATOM 3066 C C . ASN A 1 388 ? -16.440 -6.751 4.206 1.00 97.50 388 ASN A C 1
ATOM 3068 O O . ASN A 1 388 ? -16.549 -6.776 2.989 1.00 97.50 388 ASN A O 1
ATOM 3072 N N . LYS A 1 389 ? -17.087 -5.853 4.961 1.00 98.44 389 LYS A N 1
ATOM 3073 C CA . LYS A 1 389 ? -18.021 -4.855 4.430 1.00 98.44 389 LYS A CA 1
ATOM 3074 C C . LYS A 1 389 ? -17.381 -3.486 4.209 1.00 98.44 389 LYS A C 1
ATOM 3076 O O . LYS A 1 389 ? -16.322 -3.164 4.761 1.00 98.44 389 LYS A O 1
ATOM 3081 N N . LEU A 1 390 ? -18.078 -2.670 3.430 1.00 98.62 390 LEU A N 1
ATOM 3082 C CA . LEU A 1 390 ? -17.800 -1.265 3.164 1.00 98.62 390 LEU A CA 1
ATOM 3083 C C . LEU A 1 390 ? -18.660 -0.364 4.053 1.00 98.62 390 LEU A C 1
ATOM 3085 O O . LEU A 1 390 ? -19.841 -0.631 4.250 1.00 98.62 390 LEU A O 1
ATOM 3089 N N . THR A 1 391 ? -18.084 0.723 4.559 1.00 98.19 391 THR A N 1
ATOM 3090 C CA . THR A 1 391 ? -18.801 1.778 5.289 1.00 98.19 391 THR A CA 1
ATOM 3091 C C . THR A 1 391 ? -18.753 3.070 4.483 1.00 98.19 391 THR A C 1
ATOM 3093 O O . THR A 1 391 ? -17.645 3.446 4.076 1.00 98.19 391 THR A O 1
ATOM 3096 N N . PRO A 1 392 ? -19.875 3.774 4.260 1.00 98.31 392 PRO A N 1
ATOM 3097 C CA . PRO A 1 392 ? -19.839 5.062 3.580 1.00 98.31 392 PRO A CA 1
ATOM 3098 C C . PRO A 1 392 ? -19.085 6.093 4.420 1.00 98.31 392 PRO A C 1
ATOM 3100 O O . PRO A 1 392 ? -19.082 6.040 5.654 1.00 98.31 392 PRO A O 1
ATOM 3103 N N . VAL A 1 393 ? -18.430 7.038 3.754 1.00 98.19 393 VAL A N 1
ATOM 3104 C CA . VAL A 1 393 ? -17.820 8.191 4.424 1.00 98.19 393 VAL A CA 1
ATOM 3105 C C . VAL A 1 393 ? -18.830 9.320 4.603 1.00 98.19 393 VAL A C 1
ATOM 3107 O O . VAL A 1 393 ? -19.850 9.389 3.924 1.00 98.19 393 VAL A O 1
ATOM 3110 N N . ASN A 1 394 ? -18.529 10.266 5.492 1.00 97.12 394 ASN A N 1
ATOM 3111 C CA . ASN A 1 394 ? -19.330 11.484 5.587 1.00 97.12 394 ASN A CA 1
ATOM 3112 C C . ASN A 1 394 ? -19.296 12.258 4.260 1.00 97.12 394 ASN A C 1
ATOM 3114 O O . ASN A 1 394 ? -18.215 12.520 3.727 1.00 97.12 394 ASN A O 1
ATOM 3118 N N . GLY A 1 395 ? -20.472 12.679 3.789 1.00 95.50 395 GLY A N 1
ATOM 3119 C CA . GLY A 1 395 ? -20.632 13.380 2.513 1.00 95.50 395 GLY A CA 1
ATOM 3120 C C . GLY A 1 395 ? -20.867 12.458 1.315 1.00 95.50 395 GLY A C 1
ATOM 3121 O O . GLY A 1 395 ? -20.906 12.952 0.195 1.00 95.50 395 GLY A O 1
ATOM 3122 N N . PHE A 1 396 ? -21.032 11.153 1.540 1.00 97.62 396 PHE A N 1
ATOM 3123 C CA . PHE A 1 396 ? -21.419 10.195 0.514 1.00 97.62 396 PHE A CA 1
ATOM 3124 C C . PHE A 1 396 ? -22.653 9.412 0.964 1.00 97.62 396 PHE A C 1
ATOM 3126 O O . PHE A 1 396 ? -22.616 8.744 1.996 1.00 97.62 396 PHE A O 1
ATOM 3133 N N . GLU A 1 397 ? -23.722 9.491 0.178 1.00 96.75 397 GLU A N 1
ATOM 3134 C CA . GLU A 1 397 ? -24.897 8.639 0.339 1.00 96.75 397 GLU A CA 1
ATOM 3135 C C . GLU A 1 397 ? -24.799 7.497 -0.681 1.00 96.75 397 GLU A C 1
ATOM 3137 O O . GLU A 1 397 ? -24.755 7.778 -1.883 1.00 96.75 397 GLU A O 1
ATOM 3142 N N . PRO A 1 398 ? -24.730 6.228 -0.242 1.00 96.94 398 PRO A N 1
ATOM 3143 C CA . PRO A 1 398 ? -24.759 5.081 -1.139 1.00 96.94 398 PRO A CA 1
ATOM 3144 C C . PRO A 1 398 ? -25.940 5.131 -2.122 1.00 96.94 398 PRO A C 1
ATOM 3146 O O . PRO A 1 398 ? -27.090 5.185 -1.683 1.00 96.94 398 PRO A O 1
ATOM 3149 N N . PRO A 1 399 ? -25.697 5.058 -3.444 1.00 96.00 399 PRO A N 1
ATOM 3150 C CA . PRO A 1 399 ? -26.768 4.852 -4.410 1.00 96.00 399 PRO A CA 1
ATOM 3151 C C . PRO A 1 399 ? -27.553 3.571 -4.105 1.00 96.00 399 PRO A C 1
ATOM 3153 O O . PRO A 1 399 ? -26.991 2.587 -3.624 1.00 96.00 399 PRO A O 1
ATOM 3156 N N . GLN A 1 400 ? -28.853 3.556 -4.404 1.00 95.38 400 GLN A N 1
ATOM 3157 C CA . GLN A 1 400 ? -29.722 2.443 -4.011 1.00 95.38 400 GLN A CA 1
ATOM 3158 C C . GLN A 1 400 ? -29.271 1.092 -4.592 1.00 95.38 400 GLN A C 1
ATOM 3160 O O . GLN A 1 400 ? -29.336 0.073 -3.910 1.00 95.38 400 GLN A O 1
ATOM 3165 N N . ASP A 1 401 ? -28.768 1.081 -5.826 1.00 95.06 401 ASP A N 1
ATOM 3166 C CA . ASP A 1 401 ? -28.293 -0.129 -6.502 1.00 95.06 401 ASP A CA 1
ATOM 3167 C C . ASP A 1 401 ? -26.967 -0.661 -5.931 1.00 95.06 401 ASP A C 1
ATOM 3169 O O . ASP A 1 401 ? -26.612 -1.818 -6.161 1.00 95.06 401 ASP A O 1
ATOM 3173 N N . HIS A 1 402 ? -26.227 0.147 -5.162 1.00 96.31 402 HIS A N 1
ATOM 3174 C CA . HIS A 1 402 ? -25.014 -0.316 -4.494 1.00 96.31 402 HIS A CA 1
ATOM 3175 C C . HIS A 1 402 ? -25.321 -1.358 -3.410 1.00 96.31 402 HIS A C 1
ATOM 3177 O O . HIS A 1 402 ? -24.496 -2.246 -3.195 1.00 96.31 402 HIS A O 1
ATOM 3183 N N . PHE A 1 403 ? -26.488 -1.289 -2.757 1.00 96.88 403 PHE A N 1
ATOM 3184 C CA . PHE A 1 403 ? -26.882 -2.245 -1.714 1.00 96.88 403 PHE A CA 1
ATOM 3185 C C . PHE A 1 403 ? -27.098 -3.667 -2.245 1.00 96.88 403 PHE A C 1
ATOM 3187 O O . PHE A 1 403 ? -26.933 -4.621 -1.488 1.00 96.88 403 PHE A O 1
ATOM 3194 N N . ASP A 1 404 ? -27.396 -3.808 -3.538 1.00 95.25 404 ASP A N 1
ATOM 3195 C CA . ASP A 1 404 ? -27.543 -5.110 -4.196 1.00 95.25 404 ASP A CA 1
ATOM 3196 C C . ASP A 1 404 ? -26.204 -5.639 -4.741 1.00 95.25 404 ASP A C 1
ATOM 3198 O O . ASP A 1 404 ? -26.016 -6.844 -4.907 1.00 95.25 404 ASP A O 1
ATOM 3202 N N . LYS A 1 405 ? -25.257 -4.738 -5.041 1.00 94.62 405 LYS A N 1
ATOM 3203 C CA . LYS A 1 405 ? -23.982 -5.061 -5.709 1.00 94.62 405 LYS A CA 1
ATOM 3204 C C . LYS A 1 405 ? -22.806 -5.239 -4.754 1.00 94.62 405 LYS A C 1
ATOM 3206 O O . LYS A 1 405 ? -21.822 -5.894 -5.118 1.00 94.62 405 LYS A O 1
ATOM 3211 N N . TYR A 1 406 ? -22.860 -4.605 -3.584 1.00 96.44 406 TYR A N 1
ATOM 3212 C CA . TYR A 1 406 ? -21.743 -4.515 -2.651 1.00 96.44 406 TYR A CA 1
ATOM 3213 C C . TYR A 1 406 ? -22.180 -4.793 -1.212 1.00 96.44 406 TYR A C 1
ATOM 3215 O O . TYR A 1 406 ? -23.271 -4.425 -0.782 1.00 96.44 406 TYR A O 1
ATOM 3223 N N . ASP A 1 407 ? -21.276 -5.378 -0.430 1.00 97.25 407 ASP A N 1
ATOM 3224 C CA . ASP A 1 407 ? -21.500 -5.655 0.981 1.00 97.25 407 ASP A CA 1
ATOM 3225 C C . ASP A 1 407 ? -21.357 -4.367 1.802 1.00 97.25 407 ASP A C 1
ATOM 3227 O O . ASP A 1 407 ? -20.285 -4.043 2.318 1.00 97.25 407 ASP A O 1
ATOM 3231 N N . ILE A 1 408 ? -22.444 -3.606 1.923 1.00 98.31 408 ILE A N 1
ATOM 3232 C CA . ILE A 1 408 ? -22.446 -2.317 2.622 1.00 98.31 408 ILE A CA 1
ATOM 3233 C C . ILE A 1 408 ? -22.948 -2.485 4.055 1.00 98.31 408 ILE A C 1
ATOM 3235 O O . ILE A 1 408 ? -24.020 -3.025 4.328 1.00 98.31 408 ILE A O 1
ATOM 3239 N N . PHE A 1 409 ? -22.161 -1.982 4.999 1.00 97.69 409 PHE A N 1
ATOM 3240 C CA . PHE A 1 409 ? -22.596 -1.688 6.353 1.00 97.69 409 PHE A CA 1
ATOM 3241 C C . PHE A 1 409 ? -22.876 -0.186 6.429 1.00 97.69 409 PHE A C 1
ATOM 3243 O O . PHE A 1 409 ? -21.942 0.611 6.518 1.00 97.69 409 PHE A O 1
ATOM 3250 N N . ASN A 1 410 ? -24.155 0.198 6.331 1.00 97.19 410 ASN A N 1
ATOM 3251 C CA . ASN A 1 410 ? -24.584 1.587 6.122 1.00 97.19 410 ASN A CA 1
ATOM 3252 C C . ASN A 1 410 ? -24.463 2.465 7.381 1.00 97.19 410 ASN A C 1
ATOM 3254 O O . ASN A 1 410 ? -25.443 2.983 7.909 1.00 97.19 410 ASN A O 1
ATOM 3258 N N . VAL A 1 411 ? -23.248 2.573 7.911 1.00 95.69 411 VAL A N 1
ATOM 3259 C CA . VAL A 1 411 ? -22.904 3.375 9.080 1.00 95.69 411 VAL A CA 1
ATOM 3260 C C . VAL A 1 411 ? -21.562 4.033 8.813 1.00 95.69 411 VAL A C 1
ATOM 3262 O O . VAL A 1 411 ? -20.535 3.358 8.772 1.00 95.69 411 VAL A O 1
ATOM 3265 N N . SER A 1 412 ? -21.551 5.357 8.685 1.00 96.62 412 SER A N 1
ATOM 3266 C CA . SER A 1 412 ? -20.296 6.104 8.690 1.00 96.62 412 SER A CA 1
ATOM 3267 C C . SER A 1 412 ? -19.704 6.131 10.093 1.00 96.62 412 SER A C 1
ATOM 3269 O O . SER A 1 412 ? -20.378 6.430 11.080 1.00 96.62 412 SER A O 1
ATOM 3271 N N . VAL A 1 413 ? -18.399 5.882 10.178 1.00 96.06 413 VAL A N 1
ATOM 3272 C CA . VAL A 1 413 ? -17.641 6.034 11.424 1.00 96.06 413 VAL A CA 1
ATOM 3273 C C . VAL A 1 413 ? -16.981 7.406 11.544 1.00 96.06 413 VAL A C 1
ATOM 3275 O O . VAL A 1 413 ? -16.239 7.617 12.493 1.00 96.06 413 VAL A O 1
ATOM 3278 N N . GLY A 1 414 ? -17.219 8.342 10.618 1.00 96.06 414 GLY A N 1
ATOM 3279 C CA . GLY A 1 414 ? -16.769 9.738 10.721 1.00 96.06 414 GLY A CA 1
ATOM 3280 C C . GLY A 1 414 ? -15.264 9.974 10.547 1.00 96.06 414 GLY A C 1
ATOM 3281 O O . GLY A 1 414 ? -14.740 10.983 11.027 1.00 96.06 414 GLY A O 1
ATOM 3282 N N . THR A 1 415 ? -14.551 9.040 9.916 1.00 95.38 415 THR A N 1
ATOM 3283 C CA . THR A 1 415 ? -13.152 9.229 9.503 1.00 95.38 415 THR A CA 1
ATOM 3284 C C . THR A 1 415 ? -13.047 10.243 8.359 1.00 95.38 415 THR A C 1
ATOM 3286 O O . THR A 1 415 ? -14.028 10.484 7.661 1.00 95.38 415 THR A O 1
ATOM 3289 N N . ASP A 1 416 ? -11.859 10.823 8.158 1.00 95.88 416 ASP A N 1
ATOM 3290 C CA . ASP A 1 416 ? -11.581 11.745 7.044 1.00 95.88 416 ASP A CA 1
ATOM 3291 C C . ASP A 1 416 ? -12.034 11.177 5.687 1.00 95.88 416 ASP A C 1
ATOM 3293 O O . ASP A 1 416 ? -11.726 10.033 5.362 1.00 95.88 416 ASP A O 1
ATOM 3297 N N . SER A 1 417 ? -12.790 11.957 4.911 1.00 97.00 417 SER A N 1
ATOM 3298 C CA . SER A 1 417 ? -13.443 11.492 3.681 1.00 97.00 417 SER A CA 1
ATOM 3299 C C . SER A 1 417 ? -12.677 11.826 2.402 1.00 97.00 417 SER A C 1
ATOM 3301 O O . SER A 1 417 ? -13.087 11.385 1.330 1.00 97.00 417 SER A O 1
ATOM 3303 N N . VAL A 1 418 ? -11.565 12.569 2.478 1.00 95.94 418 VAL A N 1
ATOM 3304 C CA . VAL A 1 418 ? -10.926 13.159 1.290 1.00 95.94 418 VAL A CA 1
ATOM 3305 C C . VAL A 1 418 ? -10.469 12.092 0.305 1.00 95.94 418 VAL A C 1
ATOM 3307 O O . VAL A 1 418 ? -10.810 12.171 -0.872 1.00 95.94 418 VAL A O 1
ATOM 3310 N N . THR A 1 419 ? -9.762 11.061 0.770 1.00 95.62 419 THR A N 1
ATOM 3311 C CA . THR A 1 419 ? -9.290 9.983 -0.113 1.00 95.62 419 THR A CA 1
ATOM 3312 C C . THR A 1 419 ? -10.451 9.205 -0.734 1.00 95.62 419 THR A C 1
ATOM 3314 O O . THR A 1 419 ? -10.391 8.852 -1.910 1.00 95.62 419 THR A O 1
ATOM 3317 N N . ALA A 1 420 ? -11.525 8.960 0.019 1.00 97.50 420 ALA A N 1
ATOM 3318 C CA . ALA A 1 420 ? -12.694 8.242 -0.483 1.00 97.50 420 ALA A CA 1
ATOM 3319 C C . ALA A 1 420 ? -13.549 9.063 -1.466 1.00 97.50 420 ALA A C 1
ATOM 3321 O O . ALA A 1 420 ? -14.226 8.456 -2.292 1.00 97.50 420 ALA A O 1
ATOM 3322 N N . LEU A 1 421 ? -13.517 10.400 -1.395 1.00 97.44 421 LEU A N 1
ATOM 3323 C CA . LEU A 1 421 ? -14.338 11.294 -2.224 1.00 97.44 421 LEU A CA 1
ATOM 3324 C C . LEU A 1 421 ? -13.595 11.883 -3.433 1.00 97.44 421 LEU A C 1
ATOM 3326 O O . LEU A 1 421 ? -14.134 11.952 -4.534 1.00 97.44 421 LEU A O 1
ATOM 3330 N N . TYR A 1 422 ? -12.354 12.320 -3.239 1.00 96.56 422 TYR A N 1
ATOM 3331 C CA . TYR A 1 422 ? -11.670 13.247 -4.149 1.00 96.56 422 TYR A CA 1
ATOM 3332 C C . TYR A 1 422 ? -10.346 12.691 -4.676 1.00 96.56 422 TYR A C 1
ATOM 3334 O O . TYR A 1 422 ? -9.397 13.434 -4.921 1.00 96.56 422 TYR A O 1
ATOM 3342 N N . SER A 1 423 ? -10.264 11.372 -4.833 1.00 96.38 423 SER A N 1
ATOM 3343 C CA . SER A 1 423 ? -9.107 10.698 -5.418 1.00 96.38 423 SER A CA 1
ATOM 3344 C C . SER A 1 423 ? -9.552 9.674 -6.453 1.00 96.38 423 SER A C 1
ATOM 3346 O O . SER A 1 423 ? -10.672 9.173 -6.375 1.00 96.38 423 SER A O 1
ATOM 3348 N N . ARG A 1 424 ? -8.671 9.305 -7.390 1.00 96.19 424 ARG A N 1
ATOM 3349 C CA . ARG A 1 424 ? -8.967 8.296 -8.427 1.00 96.19 424 ARG A CA 1
ATOM 3350 C C . ARG A 1 424 ? -9.184 6.889 -7.865 1.00 96.19 424 ARG A C 1
ATOM 3352 O O . ARG A 1 424 ? -9.709 6.028 -8.563 1.00 96.19 424 ARG A O 1
ATOM 3359 N N . ARG A 1 425 ? -8.798 6.670 -6.606 1.00 96.12 425 ARG A N 1
ATOM 3360 C CA . ARG A 1 425 ? -9.085 5.451 -5.838 1.00 96.12 425 ARG A CA 1
ATOM 3361 C C . ARG A 1 425 ? -10.313 5.571 -4.937 1.00 96.12 425 ARG A C 1
ATOM 3363 O O . ARG A 1 425 ? -10.642 4.613 -4.242 1.00 96.12 425 ARG A O 1
ATOM 3370 N N . GLY A 1 426 ? -10.943 6.739 -4.885 1.00 97.06 426 GLY A N 1
ATOM 3371 C CA . GLY A 1 426 ? -12.133 6.982 -4.087 1.00 97.06 426 GLY A CA 1
ATOM 3372 C C . GLY A 1 426 ? -13.343 6.245 -4.647 1.00 97.06 426 GLY A C 1
ATOM 3373 O O . GLY A 1 426 ? -13.522 6.178 -5.857 1.00 97.06 426 GLY A O 1
ATOM 3374 N N . THR A 1 427 ? -14.173 5.719 -3.752 1.00 97.75 427 THR A N 1
ATOM 3375 C CA . THR A 1 427 ? -15.428 5.008 -4.065 1.00 97.75 427 THR A CA 1
ATOM 3376 C C . THR A 1 427 ? -16.618 5.552 -3.269 1.00 97.75 427 THR A C 1
ATOM 3378 O O . THR A 1 427 ? -17.728 5.048 -3.394 1.00 97.75 427 THR A O 1
ATOM 3381 N N . GLY A 1 428 ? -16.381 6.520 -2.375 1.00 98.12 428 GLY A N 1
ATOM 3382 C CA . GLY A 1 428 ? -17.334 6.924 -1.336 1.00 98.12 428 GLY A CA 1
ATOM 3383 C C . GLY A 1 428 ? -17.317 6.041 -0.081 1.00 98.12 428 GLY A C 1
ATOM 3384 O O . GLY A 1 428 ? -17.974 6.367 0.908 1.00 98.12 428 GLY A O 1
ATOM 3385 N N . TYR A 1 429 ? -16.522 4.968 -0.066 1.00 98.50 429 TYR A N 1
ATOM 3386 C CA . TYR A 1 429 ? -16.453 4.027 1.049 1.00 98.50 429 TYR A CA 1
ATOM 3387 C C . TYR A 1 429 ? -15.047 3.904 1.638 1.00 98.50 429 TYR A C 1
ATOM 3389 O O . TYR A 1 429 ? -14.040 4.197 0.994 1.00 98.50 429 TYR A O 1
ATOM 3397 N N . TYR A 1 430 ? -14.986 3.373 2.858 1.00 98.25 430 TYR A N 1
ATOM 3398 C CA . TYR A 1 430 ? -13.825 2.644 3.358 1.00 98.25 430 TYR A CA 1
ATOM 3399 C C . TYR A 1 430 ? -14.222 1.222 3.733 1.00 98.25 430 TYR A C 1
ATOM 3401 O O . TYR A 1 430 ? -15.312 0.989 4.250 1.00 98.25 430 TYR A O 1
ATOM 3409 N N . LYS A 1 431 ? -13.319 0.262 3.535 1.00 97.88 431 LYS A N 1
ATOM 3410 C CA . LYS A 1 431 ? -13.533 -1.102 4.025 1.00 97.88 431 LYS A CA 1
ATOM 3411 C C . LYS A 1 431 ? -13.278 -1.207 5.521 1.00 97.88 431 LYS A C 1
ATOM 3413 O O . LYS A 1 431 ? -12.347 -0.587 6.046 1.00 97.88 431 LYS A O 1
ATOM 3418 N N . ILE A 1 432 ? -14.016 -2.090 6.184 1.00 98.06 432 ILE A N 1
ATOM 3419 C CA . ILE A 1 432 ? -13.731 -2.461 7.569 1.00 98.06 432 ILE A CA 1
ATOM 3420 C C . ILE A 1 432 ? -12.468 -3.339 7.582 1.00 98.06 432 ILE A C 1
ATOM 3422 O O . ILE A 1 432 ? -12.456 -4.426 6.996 1.00 98.06 432 ILE A O 1
ATOM 3426 N N . PRO A 1 433 ? -11.357 -2.895 8.194 1.00 96.69 433 PRO A N 1
ATOM 3427 C CA . PRO A 1 433 ? -10.115 -3.652 8.141 1.00 96.69 433 PRO A CA 1
ATOM 3428 C C . PRO A 1 433 ? -10.163 -4.881 9.053 1.00 96.69 433 PRO A C 1
ATOM 3430 O O . PRO A 1 433 ? -10.777 -4.848 10.115 1.00 96.69 433 PRO A O 1
ATOM 3433 N N . SER A 1 434 ? -9.468 -5.954 8.664 1.00 97.38 434 SER A N 1
ATOM 3434 C CA . SER A 1 434 ? -9.175 -7.051 9.593 1.00 97.38 434 SER A CA 1
ATOM 3435 C C . SER A 1 434 ? -8.290 -6.548 10.733 1.00 97.38 434 SER A C 1
ATOM 3437 O O . SER A 1 434 ? -7.362 -5.767 10.502 1.00 97.38 434 SER A O 1
ATOM 3439 N N . LEU A 1 435 ? -8.577 -7.008 11.952 1.00 97.56 435 LEU A N 1
ATOM 3440 C CA . LEU A 1 435 ? -7.736 -6.774 13.130 1.00 97.56 435 LEU A CA 1
ATOM 3441 C C . LEU A 1 435 ? -6.698 -7.884 13.361 1.00 97.56 435 LEU A C 1
ATOM 3443 O O . LEU A 1 435 ? -5.950 -7.807 14.331 1.00 97.56 435 LEU A O 1
ATOM 3447 N N . ARG A 1 436 ? -6.626 -8.906 12.496 1.00 96.06 436 ARG A N 1
ATOM 3448 C CA . ARG A 1 436 ? -5.600 -9.956 12.608 1.00 96.06 436 ARG A CA 1
ATOM 3449 C C . ARG A 1 436 ? -4.211 -9.354 12.426 1.00 96.06 436 ARG A C 1
ATOM 3451 O O . ARG A 1 436 ? -3.990 -8.546 11.520 1.00 96.06 436 ARG A O 1
ATOM 3458 N N . GLY A 1 437 ? -3.275 -9.731 13.292 1.00 94.38 437 GLY A N 1
ATOM 3459 C CA . GLY A 1 437 ? -1.906 -9.222 13.253 1.00 94.38 437 GLY A CA 1
ATOM 3460 C C . GLY A 1 437 ? -1.782 -7.728 13.569 1.00 94.38 437 GLY A C 1
ATOM 3461 O O . GLY A 1 437 ? -0.760 -7.123 13.242 1.00 94.38 437 GLY A O 1
ATOM 3462 N N . VAL A 1 438 ? -2.793 -7.106 14.194 1.00 95.25 438 VAL A N 1
ATOM 3463 C CA . VAL A 1 438 ? -2.768 -5.668 14.530 1.00 95.25 438 VAL A CA 1
ATOM 3464 C C . VAL A 1 438 ? -1.614 -5.302 15.469 1.00 95.25 438 VAL A C 1
ATOM 3466 O O . VAL A 1 438 ? -1.135 -4.173 15.445 1.00 95.25 438 VAL A O 1
ATOM 3469 N N . TRP A 1 439 ? -1.093 -6.271 16.228 1.00 93.94 439 TRP A N 1
ATOM 3470 C CA . TRP A 1 439 ? 0.102 -6.111 17.062 1.00 93.94 439 TRP A CA 1
ATOM 3471 C C . TRP A 1 439 ? 1.371 -5.748 16.268 1.00 93.94 439 TRP A C 1
ATOM 3473 O O . TRP A 1 439 ? 2.308 -5.193 16.838 1.00 93.94 439 TRP A O 1
ATOM 3483 N N . MET A 1 440 ? 1.412 -6.030 14.959 1.00 92.00 440 MET A N 1
ATOM 3484 C CA . MET A 1 440 ? 2.535 -5.673 14.083 1.00 92.00 440 MET A CA 1
ATOM 3485 C C . MET A 1 440 ? 2.400 -4.283 13.450 1.00 92.00 440 MET A C 1
ATOM 3487 O O . MET A 1 440 ? 3.335 -3.850 12.780 1.00 92.00 440 MET A O 1
ATOM 3491 N N . GLN A 1 441 ? 1.259 -3.604 13.589 1.00 92.31 441 GLN A N 1
ATOM 3492 C CA . GLN A 1 441 ? 1.002 -2.343 12.889 1.00 92.31 441 GLN A CA 1
ATOM 3493 C C . GLN A 1 441 ? 1.598 -1.147 13.641 1.00 92.31 441 GLN A C 1
ATOM 3495 O O . GLN A 1 441 ? 1.467 -1.042 14.858 1.00 92.31 441 GLN A O 1
ATOM 3500 N N . ASP A 1 442 ? 2.210 -0.226 12.892 1.00 90.25 442 ASP A N 1
ATOM 3501 C CA . ASP A 1 442 ? 2.707 1.067 13.393 1.00 90.25 442 ASP A CA 1
ATOM 3502 C C . ASP A 1 442 ? 1.898 2.254 12.843 1.00 90.25 442 ASP A C 1
ATOM 3504 O O . ASP A 1 442 ? 2.174 3.397 13.200 1.00 90.25 442 ASP A O 1
ATOM 3508 N N . ALA A 1 443 ? 0.943 2.010 11.941 1.00 94.62 443 ALA A N 1
ATOM 3509 C CA . ALA A 1 443 ? 0.126 3.041 11.314 1.00 94.62 443 ALA A CA 1
ATOM 3510 C C . ALA A 1 443 ? -1.349 2.621 11.299 1.00 94.62 443 ALA A C 1
ATOM 3512 O O . ALA A 1 443 ? -1.727 1.650 10.636 1.00 94.62 443 ALA A O 1
ATOM 3513 N N . PHE A 1 444 ? -2.174 3.386 12.016 1.00 96.31 444 PHE A N 1
ATOM 3514 C CA . PHE A 1 444 ? -3.605 3.147 12.198 1.00 96.31 444 PHE A CA 1
ATOM 3515 C C . PHE A 1 444 ? -4.466 4.159 11.430 1.00 96.31 444 PHE A C 1
ATOM 3517 O O . PHE A 1 444 ? -4.056 5.293 11.171 1.00 96.31 444 PHE A O 1
ATOM 3524 N N . PHE A 1 445 ? -5.697 3.738 11.115 1.00 95.69 445 PHE A N 1
ATOM 3525 C CA . PHE A 1 445 ? -6.615 4.382 10.163 1.00 95.69 445 PHE A CA 1
ATOM 3526 C C . PHE A 1 445 ? -6.071 4.443 8.732 1.00 95.69 445 PHE A C 1
ATOM 3528 O O . PHE A 1 445 ? -4.975 3.982 8.445 1.00 95.69 445 PHE A O 1
ATOM 3535 N N . HIS A 1 446 ? -6.874 4.943 7.794 1.00 95.06 446 HIS A N 1
ATOM 3536 C CA . HIS A 1 446 ? -6.558 4.886 6.365 1.00 95.06 446 HIS A CA 1
ATOM 3537 C C . HIS A 1 446 ? -5.341 5.749 5.978 1.00 95.06 446 HIS A C 1
ATOM 3539 O O . HIS A 1 446 ? -4.606 5.339 5.082 1.00 95.06 446 HIS A O 1
ATOM 3545 N N . ASN A 1 447 ? -5.076 6.841 6.712 1.00 94.00 447 ASN A N 1
ATOM 3546 C CA . ASN A 1 447 ? -3.946 7.756 6.479 1.00 94.00 447 ASN A CA 1
ATOM 3547 C C . ASN A 1 447 ? -2.781 7.607 7.478 1.00 94.00 447 ASN A C 1
ATOM 3549 O O . ASN A 1 447 ? -1.822 8.376 7.431 1.00 94.00 447 ASN A O 1
ATOM 3553 N N . GLY A 1 448 ? -2.851 6.661 8.422 1.00 95.69 448 GLY A N 1
ATOM 3554 C CA . GLY A 1 448 ? -1.739 6.396 9.342 1.00 95.69 448 GLY A CA 1
ATOM 3555 C C . GLY A 1 448 ? -1.448 7.534 10.318 1.00 95.69 448 GLY A C 1
ATOM 3556 O O . GLY A 1 448 ? -0.288 7.789 10.637 1.00 95.69 448 GLY A O 1
ATOM 3557 N N . ASN A 1 449 ? -2.473 8.268 10.765 1.00 96.69 449 ASN A N 1
ATOM 3558 C CA . ASN A 1 449 ? -2.281 9.418 11.654 1.00 96.69 449 ASN A CA 1
ATOM 3559 C C . ASN A 1 449 ? -1.903 9.012 13.089 1.00 96.69 449 ASN A C 1
ATOM 3561 O O . ASN A 1 449 ? -1.292 9.802 13.803 1.00 96.69 449 ASN A O 1
ATOM 3565 N N . LEU A 1 450 ? -2.242 7.795 13.516 1.00 97.31 450 LEU A N 1
ATOM 3566 C CA . LEU A 1 450 ? -1.944 7.277 14.857 1.00 97.31 450 LEU A CA 1
ATOM 3567 C C . LEU A 1 450 ? -0.979 6.098 14.754 1.00 97.31 450 LEU A C 1
ATOM 3569 O O . LEU A 1 450 ? -1.005 5.382 13.749 1.00 97.31 450 LEU A O 1
ATOM 3573 N N . THR A 1 451 ? -0.165 5.877 15.788 1.00 95.62 451 THR A N 1
ATOM 3574 C CA . THR A 1 451 ? 0.864 4.819 15.779 1.00 95.62 451 THR A CA 1
ATOM 3575 C C . THR A 1 451 ? 0.663 3.745 16.840 1.00 95.62 451 THR A C 1
ATOM 3577 O O . THR A 1 451 ? 1.417 2.776 16.877 1.00 95.62 451 THR A O 1
ATOM 3580 N N . THR A 1 452 ? -0.364 3.879 17.682 1.00 96.44 452 THR A N 1
ATOM 3581 C CA . THR A 1 452 ? -0.668 2.935 18.764 1.00 96.44 452 THR A CA 1
ATOM 3582 C C . THR A 1 452 ? -2.170 2.686 18.909 1.00 96.44 452 THR A C 1
ATOM 3584 O O . THR A 1 452 ? -2.992 3.533 18.552 1.00 96.44 452 THR A O 1
ATOM 3587 N N . LEU A 1 453 ? -2.542 1.531 19.473 1.00 97.50 453 LEU A N 1
ATOM 3588 C CA . LEU A 1 453 ? -3.938 1.233 19.816 1.00 97.50 453 LEU A CA 1
ATOM 3589 C C . LEU A 1 453 ? -4.433 2.106 20.978 1.00 97.50 453 LEU A C 1
ATOM 3591 O O . LEU A 1 453 ? -5.610 2.446 21.039 1.00 97.50 453 LEU A O 1
ATOM 3595 N N . GLU A 1 454 ? -3.537 2.497 21.881 1.00 97.62 454 GLU A N 1
ATOM 3596 C CA . GLU A 1 454 ? -3.814 3.422 22.975 1.00 97.62 454 GLU A CA 1
ATOM 3597 C C . GLU A 1 454 ? -4.342 4.759 22.435 1.00 97.62 454 GLU A C 1
ATOM 3599 O O . GLU A 1 454 ? -5.375 5.241 22.892 1.00 97.62 454 GLU A O 1
ATOM 3604 N N . GLU A 1 455 ? -3.704 5.310 21.397 1.00 97.50 455 GLU A N 1
ATOM 3605 C CA . GLU A 1 455 ? -4.177 6.529 20.734 1.00 97.50 455 GLU A CA 1
ATOM 3606 C C . GLU A 1 455 ? -5.508 6.331 20.004 1.00 97.50 455 GLU A C 1
ATOM 3608 O O . GLU A 1 455 ? -6.344 7.233 20.014 1.00 97.50 455 GLU A O 1
ATOM 3613 N N . VAL A 1 456 ? -5.745 5.163 19.388 1.00 97.56 456 VAL A N 1
ATOM 3614 C CA . VAL A 1 456 ? -7.028 4.858 18.722 1.00 97.56 456 VAL A CA 1
ATOM 3615 C C . VAL A 1 456 ? -8.202 5.024 19.696 1.00 97.56 456 VAL A C 1
ATOM 3617 O O . VAL A 1 456 ? -9.242 5.573 19.311 1.00 97.56 456 VAL A O 1
ATOM 3620 N N . PHE A 1 457 ? -8.009 4.626 20.958 1.00 97.81 457 PHE A N 1
ATOM 3621 C CA . PHE A 1 457 ? -9.005 4.712 22.030 1.00 97.81 457 PHE A CA 1
ATOM 3622 C C . PHE A 1 457 ? -8.872 5.961 22.928 1.00 97.81 457 PHE A C 1
ATOM 3624 O O . PHE A 1 457 ? -9.600 6.080 23.917 1.00 97.81 457 PHE A O 1
ATOM 3631 N N . ASP A 1 458 ? -7.986 6.912 22.610 1.00 97.06 458 ASP A N 1
ATOM 3632 C CA . ASP A 1 458 ? -7.835 8.157 23.374 1.00 97.06 458 ASP A CA 1
ATOM 3633 C C . ASP A 1 458 ? -8.748 9.262 22.826 1.00 97.06 458 ASP A C 1
ATOM 3635 O O . ASP A 1 458 ? -8.567 9.755 21.714 1.00 97.06 458 ASP A O 1
ATOM 3639 N N . ARG A 1 459 ? -9.701 9.733 23.641 1.00 96.62 459 ARG A N 1
ATOM 3640 C CA . ARG A 1 459 ? -10.611 10.832 23.282 1.00 96.62 459 ARG A CA 1
ATOM 3641 C C . ARG A 1 459 ? -9.875 12.128 22.928 1.00 96.62 459 ARG A C 1
ATOM 3643 O O . ARG A 1 459 ? -10.390 12.910 22.126 1.00 96.62 459 ARG A O 1
ATOM 3650 N N . LYS A 1 460 ? -8.667 12.359 23.460 1.00 96.75 460 LYS A N 1
ATOM 3651 C CA . LYS A 1 460 ? -7.855 13.549 23.150 1.00 96.75 460 LYS A CA 1
ATOM 3652 C C . LYS A 1 460 ? -7.563 13.682 21.661 1.00 96.75 460 LYS A C 1
ATOM 3654 O O . LYS A 1 460 ? -7.466 14.812 21.187 1.00 96.75 460 LYS A O 1
ATOM 3659 N N . ARG A 1 461 ? -7.502 12.574 20.906 1.00 97.62 461 ARG A N 1
ATOM 3660 C CA . ARG A 1 461 ? -7.261 12.628 19.456 1.00 97.62 461 ARG A CA 1
ATOM 3661 C C . ARG A 1 461 ? -8.337 13.391 18.689 1.00 97.62 461 ARG A C 1
ATOM 3663 O O . ARG A 1 461 ? -8.084 13.854 17.584 1.00 97.62 461 ARG A O 1
ATOM 3670 N N . LEU A 1 462 ? -9.537 13.529 19.256 1.00 97.00 462 LEU A N 1
ATOM 3671 C CA . LEU A 1 462 ? -10.644 14.254 18.633 1.00 97.00 462 LEU A CA 1
ATOM 3672 C C . LEU A 1 462 ? -10.510 15.780 18.760 1.00 97.00 462 LEU A C 1
ATOM 3674 O O . LEU A 1 462 ? -11.241 16.513 18.092 1.00 97.00 462 LEU A O 1
ATOM 3678 N N . MET A 1 463 ? -9.596 16.268 19.601 1.00 96.75 463 MET A N 1
ATOM 3679 C CA . MET A 1 463 ? -9.436 17.693 19.879 1.00 96.75 463 MET A CA 1
ATOM 3680 C C . MET A 1 463 ? -8.596 18.388 18.793 1.00 96.75 463 MET A C 1
ATOM 3682 O O . MET A 1 463 ? -7.575 17.844 18.374 1.00 96.75 463 MET A O 1
ATOM 3686 N N . PRO A 1 464 ? -8.935 19.626 18.377 1.00 95.12 464 PRO A N 1
ATOM 3687 C CA . PRO A 1 464 ? -8.159 20.367 17.372 1.00 95.12 464 PRO A CA 1
ATOM 3688 C C . PRO A 1 464 ? -6.681 20.587 17.738 1.00 95.12 464 PRO A C 1
ATOM 3690 O O . PRO A 1 464 ? -5.834 20.683 16.850 1.00 95.12 464 PRO A O 1
ATOM 3693 N N . GLY A 1 465 ? -6.373 20.658 19.038 1.00 96.62 465 GLY A N 1
ATOM 3694 C CA . GLY A 1 465 ? -5.017 20.827 19.570 1.00 96.62 465 GLY A CA 1
ATOM 3695 C C . GLY A 1 465 ? -4.180 19.544 19.640 1.00 96.62 465 GLY A C 1
ATOM 3696 O O . GLY A 1 465 ? -3.040 19.598 20.091 1.00 96.62 465 GLY A O 1
ATOM 3697 N N . TYR A 1 466 ? -4.715 18.393 19.223 1.00 97.94 466 TYR A N 1
ATOM 3698 C CA . TYR A 1 466 ? -3.979 17.131 19.244 1.00 97.94 466 TYR A CA 1
ATOM 3699 C C . TYR A 1 466 ? -2.819 17.130 18.239 1.00 97.94 466 TYR A C 1
ATOM 3701 O O . TYR A 1 466 ? -2.925 17.675 17.139 1.00 97.94 466 TYR A O 1
ATOM 3709 N N . VAL A 1 467 ? -1.704 16.500 18.609 1.00 97.06 467 VAL A N 1
ATOM 3710 C CA . VAL A 1 467 ? -0.553 16.291 17.724 1.00 97.06 467 VAL A CA 1
ATOM 3711 C C . VAL A 1 467 ? -0.469 14.796 17.409 1.00 97.06 467 VAL A C 1
ATOM 3713 O O . VAL A 1 467 ? -0.025 14.034 18.267 1.00 97.06 467 VAL A O 1
ATOM 3716 N N . PRO A 1 468 ? -0.892 14.362 16.207 1.00 95.75 468 PRO A N 1
ATOM 3717 C CA . PRO A 1 468 ? -0.752 12.975 15.782 1.00 95.75 468 PRO A CA 1
ATOM 3718 C C . PRO A 1 468 ? 0.693 12.473 15.879 1.00 95.75 468 PRO A C 1
ATOM 3720 O O . PRO A 1 468 ? 1.624 13.149 15.431 1.00 95.75 468 PRO A O 1
ATOM 3723 N N . SER A 1 469 ? 0.882 11.268 16.422 1.00 94.81 469 SER A N 1
ATOM 3724 C CA . SER A 1 469 ? 2.187 10.590 16.455 1.00 94.81 469 SER A CA 1
ATOM 3725 C C . SER A 1 469 ? 2.599 9.987 15.104 1.00 94.81 469 SER A C 1
ATOM 3727 O O . SER A 1 469 ? 3.788 9.723 14.869 1.00 94.81 469 SER A O 1
ATOM 3729 N N . GLY A 1 470 ? 1.616 9.759 14.228 1.00 94.44 470 GLY A N 1
ATOM 3730 C CA . GLY A 1 470 ? 1.774 9.235 12.878 1.00 94.44 470 GLY A CA 1
ATOM 3731 C C . GLY A 1 470 ? 1.954 10.338 11.840 1.00 94.44 470 GLY A C 1
ATOM 3732 O O . GLY A 1 470 ? 2.638 11.339 12.083 1.00 94.44 470 GLY A O 1
ATOM 3733 N N . TYR A 1 471 ? 1.404 10.123 10.644 1.00 94.44 471 TYR A N 1
ATOM 3734 C CA . TYR A 1 471 ? 1.436 11.129 9.588 1.00 94.44 471 TYR A CA 1
ATOM 3735 C C . TYR A 1 471 ? 0.599 12.348 9.993 1.00 94.44 471 TYR A C 1
ATOM 3737 O O . TYR A 1 471 ? -0.527 12.230 10.480 1.00 94.44 471 TYR A O 1
ATOM 3745 N N . LYS A 1 472 ? 1.155 13.534 9.762 1.00 94.56 472 LYS A N 1
ATOM 3746 C CA . LYS A 1 472 ? 0.491 14.826 9.923 1.00 94.56 472 LYS A CA 1
ATOM 3747 C C . LYS A 1 472 ? 0.955 15.707 8.765 1.00 94.56 472 LYS A C 1
ATOM 3749 O O . LYS A 1 472 ? 2.172 15.856 8.631 1.00 94.56 472 LYS A O 1
ATOM 3754 N N . PRO A 1 473 ? 0.048 16.322 7.987 1.00 92.94 473 PRO A N 1
ATOM 3755 C CA . PRO A 1 473 ? 0.438 17.235 6.922 1.00 92.94 473 PRO A CA 1
ATOM 3756 C C . PRO A 1 473 ? 1.410 18.310 7.439 1.00 92.94 473 PRO A C 1
ATOM 3758 O O . PRO A 1 473 ? 1.172 18.859 8.525 1.00 92.94 473 PRO A O 1
ATOM 3761 N N . PRO A 1 474 ? 2.497 18.622 6.710 1.00 91.06 474 PRO A N 1
ATOM 3762 C CA . PRO A 1 474 ? 3.555 19.496 7.223 1.00 91.06 474 PRO A CA 1
ATOM 3763 C C . PRO A 1 474 ? 3.066 20.894 7.610 1.00 91.06 474 PRO A C 1
ATOM 3765 O O . PRO A 1 474 ? 3.482 21.439 8.629 1.00 91.06 474 PRO A O 1
ATOM 3768 N N . HIS A 1 475 ? 2.100 21.427 6.858 1.00 90.31 475 HIS A N 1
ATOM 3769 C CA . HIS A 1 475 ? 1.513 22.750 7.076 1.00 90.31 475 HIS A CA 1
ATOM 3770 C C . HIS A 1 475 ? 0.666 22.859 8.362 1.00 90.31 475 HIS A C 1
ATOM 3772 O O . HIS A 1 475 ? 0.231 23.952 8.726 1.00 90.31 475 HIS A O 1
ATOM 3778 N N . ARG A 1 476 ? 0.402 21.750 9.071 1.00 93.25 476 ARG A N 1
ATOM 3779 C CA . ARG A 1 476 ? -0.383 21.742 10.316 1.00 93.25 476 ARG A CA 1
ATOM 3780 C C . ARG A 1 476 ? 0.508 21.516 11.524 1.00 93.25 476 ARG A C 1
ATOM 3782 O O . ARG A 1 476 ? 1.258 20.546 11.568 1.00 93.25 476 ARG A O 1
ATOM 3789 N N . LYS A 1 477 ? 0.367 22.337 12.567 1.00 94.69 477 LYS A N 1
ATOM 3790 C CA . LYS A 1 477 ? 1.015 22.084 13.871 1.00 94.69 477 LYS A CA 1
ATOM 3791 C C . LYS A 1 477 ? 0.249 21.040 14.688 1.00 94.69 477 LYS A C 1
ATOM 3793 O O . LYS A 1 477 ? 0.855 20.110 15.210 1.00 94.69 477 LYS A O 1
ATOM 3798 N N . THR A 1 478 ? -1.074 21.160 14.717 1.00 97.00 478 THR A N 1
ATOM 3799 C CA . THR A 1 478 ? -2.009 20.252 15.390 1.00 97.00 478 THR A CA 1
ATOM 3800 C C . THR A 1 478 ? -3.130 19.860 14.427 1.00 97.00 478 THR A C 1
ATOM 3802 O O . THR A 1 478 ? -3.402 20.566 13.452 1.00 97.00 478 THR A O 1
ATOM 3805 N N . MET A 1 479 ? -3.777 18.723 14.671 1.00 96.25 479 MET A N 1
ATOM 3806 C CA . MET A 1 479 ? -5.012 18.338 13.993 1.00 96.25 479 MET A CA 1
ATOM 3807 C C . MET A 1 479 ? -5.776 17.287 14.798 1.00 96.25 479 MET A C 1
ATOM 3809 O O . MET A 1 479 ? -5.186 16.358 15.346 1.00 96.25 479 MET A O 1
ATOM 3813 N N . ALA A 1 480 ? -7.104 17.393 14.789 1.00 96.88 480 ALA A N 1
ATOM 3814 C CA . ALA A 1 480 ? -7.960 16.311 15.250 1.00 96.88 480 ALA A CA 1
ATOM 3815 C C . ALA A 1 480 ? -7.875 15.117 14.285 1.00 96.88 480 ALA A C 1
ATOM 3817 O O . ALA A 1 480 ? -7.963 15.287 13.068 1.00 96.88 480 ALA A O 1
ATOM 3818 N N . VAL A 1 481 ? -7.784 13.910 14.832 1.00 97.38 481 VAL A N 1
ATOM 3819 C CA . VAL A 1 481 ? -7.942 12.643 14.113 1.00 97.38 481 VAL A CA 1
ATOM 3820 C C . VAL A 1 481 ? -9.328 12.104 14.442 1.00 97.38 481 VAL A C 1
ATOM 3822 O O . VAL A 1 481 ? -9.521 11.425 15.450 1.00 97.38 481 VAL A O 1
ATOM 3825 N N . LYS A 1 482 ? -10.319 12.473 13.626 1.00 96.00 482 LYS A N 1
ATOM 3826 C CA . LYS A 1 482 ? -11.736 12.154 13.852 1.00 96.00 482 LYS A CA 1
ATOM 3827 C C . LYS A 1 482 ? -12.101 10.725 13.437 1.00 96.00 482 LYS A C 1
ATOM 3829 O O . LYS A 1 482 ? -11.357 10.044 12.737 1.00 96.00 482 LYS A O 1
ATOM 3834 N N . GLY A 1 483 ? -13.284 10.311 13.875 1.00 94.75 483 GLY A N 1
ATOM 3835 C CA . GLY A 1 483 ? -13.925 9.062 13.496 1.00 94.75 483 GLY A CA 1
ATOM 3836 C C . GLY A 1 483 ? -13.621 7.885 14.416 1.00 94.75 483 GLY A C 1
ATOM 3837 O O . GLY A 1 483 ? -12.877 8.029 15.384 1.00 94.75 483 GLY A O 1
ATOM 3838 N N . HIS A 1 484 ? -14.225 6.733 14.130 1.00 95.69 484 HIS A N 1
ATOM 3839 C CA . HIS A 1 484 ? -14.182 5.519 14.947 1.00 95.69 484 HIS A CA 1
ATOM 3840 C C . HIS A 1 484 ? -14.455 5.822 16.439 1.00 95.69 484 HIS A C 1
ATOM 3842 O O . HIS A 1 484 ? -13.533 5.776 17.257 1.00 95.69 484 HIS A O 1
ATOM 3848 N N . PRO A 1 485 ? -15.697 6.189 16.813 1.00 94.06 485 PRO A N 1
ATOM 3849 C CA . PRO A 1 485 ? -16.022 6.616 18.179 1.00 94.06 485 PRO A CA 1
ATOM 3850 C C . PRO A 1 485 ? -16.045 5.464 19.201 1.00 94.06 485 PRO A C 1
ATOM 3852 O O . PRO A 1 485 ? -16.126 5.697 20.405 1.00 94.06 485 PRO A O 1
ATOM 3855 N N . PHE A 1 486 ? -15.971 4.217 18.736 1.00 95.06 486 PHE A N 1
ATOM 3856 C CA . PHE A 1 486 ? -16.039 3.025 19.573 1.00 95.06 486 PHE A CA 1
ATOM 3857 C C . PHE A 1 486 ? -14.820 2.902 20.493 1.00 95.06 486 PHE A C 1
ATOM 3859 O O . PHE A 1 486 ? -13.676 3.056 20.061 1.00 95.06 486 PHE A O 1
ATOM 3866 N N . GLY A 1 487 ? -15.076 2.590 21.765 1.00 95.56 487 GLY A N 1
ATOM 3867 C CA . GLY A 1 487 ? -14.044 2.373 22.782 1.00 95.56 487 GLY A CA 1
ATOM 3868 C C . GLY A 1 487 ? -13.497 3.641 23.452 1.00 95.56 487 GLY A C 1
ATOM 3869 O O . GLY A 1 487 ? -12.700 3.525 24.381 1.00 95.56 487 GLY A O 1
ATOM 3870 N N . LEU A 1 488 ? -13.925 4.840 23.034 1.00 96.44 488 LEU A N 1
ATOM 3871 C CA . LEU A 1 488 ? -13.427 6.108 23.592 1.00 96.44 488 LEU A CA 1
ATOM 3872 C C . LEU A 1 488 ? -13.837 6.341 25.056 1.00 96.44 488 LEU A C 1
ATOM 3874 O O . LEU A 1 488 ? -13.081 6.957 25.806 1.00 96.44 488 LEU A O 1
ATOM 3878 N N . ASP A 1 489 ? -15.006 5.831 25.449 1.00 95.62 489 ASP A N 1
ATOM 3879 C CA . ASP A 1 489 ? -15.593 5.988 26.790 1.00 95.62 489 ASP A CA 1
ATOM 3880 C C . ASP A 1 489 ? -15.242 4.850 27.757 1.00 95.62 489 ASP A C 1
ATOM 3882 O O . ASP A 1 489 ? -15.690 4.834 28.903 1.00 95.62 489 ASP A O 1
ATOM 3886 N N . LEU A 1 490 ? -14.435 3.883 27.312 1.00 97.69 490 LEU A N 1
ATOM 3887 C CA . LEU A 1 490 ? -13.982 2.793 28.169 1.00 97.69 490 LEU A CA 1
ATOM 3888 C C . LEU A 1 490 ? -13.082 3.319 29.291 1.00 97.69 490 LEU A C 1
ATOM 3890 O O . LEU A 1 490 ? -12.280 4.236 29.096 1.00 97.69 490 LEU A O 1
ATOM 3894 N N . SER A 1 491 ? -13.161 2.678 30.458 1.00 97.69 491 SER A N 1
ATOM 3895 C CA . SER A 1 491 ? -12.197 2.916 31.532 1.00 97.69 491 SER A CA 1
ATOM 3896 C C . SER A 1 491 ? -10.781 2.540 31.078 1.00 97.69 491 SER A C 1
ATOM 3898 O O . SER A 1 491 ? -10.601 1.671 30.224 1.00 97.69 491 SER A O 1
ATOM 3900 N N . GLU A 1 492 ? -9.749 3.125 31.686 1.00 97.31 492 GLU A N 1
ATOM 3901 C CA . GLU A 1 492 ? -8.355 2.788 31.350 1.00 97.31 492 GLU A CA 1
ATOM 3902 C C . GLU A 1 492 ? -8.043 1.294 31.561 1.00 97.31 492 GLU A C 1
ATOM 3904 O O . GLU A 1 492 ? -7.307 0.678 30.786 1.00 97.31 492 GLU A O 1
ATOM 3909 N N . ALA A 1 493 ? -8.665 0.670 32.568 1.00 97.94 493 ALA A N 1
ATOM 3910 C CA . ALA A 1 493 ? -8.550 -0.767 32.799 1.00 97.94 493 ALA A CA 1
ATOM 3911 C C . ALA A 1 493 ? -9.186 -1.594 31.666 1.00 97.94 493 ALA A C 1
ATOM 3913 O O . ALA A 1 493 ? -8.628 -2.622 31.269 1.00 97.94 493 ALA A O 1
ATOM 3914 N N . ASP A 1 494 ? -10.324 -1.146 31.132 1.00 98.44 494 ASP A N 1
ATOM 3915 C CA . ASP A 1 494 ? -11.010 -1.817 30.028 1.00 98.44 494 ASP A CA 1
ATOM 3916 C C . ASP A 1 494 ? -10.301 -1.601 28.695 1.00 98.44 494 ASP A C 1
ATOM 3918 O O . ASP A 1 494 ? -10.124 -2.567 27.954 1.00 98.44 494 ASP A O 1
ATOM 3922 N N . LYS A 1 495 ? -9.792 -0.393 28.421 1.00 98.38 495 LYS A N 1
ATOM 3923 C CA . LYS A 1 495 ? -8.931 -0.136 27.255 1.00 98.38 495 LYS A CA 1
ATOM 3924 C C . LYS A 1 495 ? -7.717 -1.054 27.267 1.00 98.38 495 LYS A C 1
ATOM 3926 O O . LYS A 1 495 ? -7.448 -1.726 26.277 1.00 98.38 495 LYS A O 1
ATOM 3931 N N . LYS A 1 496 ? -7.024 -1.169 28.405 1.00 98.25 496 LYS A N 1
ATOM 3932 C CA . LYS A 1 496 ? -5.871 -2.072 28.544 1.00 98.25 496 LYS A CA 1
ATOM 3933 C C . LYS A 1 496 ? -6.236 -3.533 28.264 1.00 98.25 496 LYS A C 1
ATOM 3935 O O . LYS A 1 496 ? -5.485 -4.234 27.580 1.00 98.25 496 LYS A O 1
ATOM 3940 N N . ALA A 1 497 ? -7.369 -4.001 28.786 1.00 98.62 497 ALA A N 1
ATOM 3941 C CA . ALA A 1 497 ? -7.846 -5.360 28.543 1.00 98.62 497 ALA A CA 1
ATOM 3942 C C . ALA A 1 497 ? -8.220 -5.578 27.068 1.00 98.62 497 ALA A C 1
ATOM 3944 O O . ALA A 1 497 ? -7.812 -6.578 26.478 1.00 98.62 497 ALA A O 1
ATOM 3945 N N . LEU A 1 498 ? -8.933 -4.629 26.456 1.00 98.75 498 LEU A N 1
ATOM 3946 C CA . LEU A 1 498 ? -9.298 -4.656 25.041 1.00 98.75 498 LEU A CA 1
ATOM 3947 C C . LEU A 1 498 ? -8.056 -4.697 24.146 1.00 98.75 498 LEU A C 1
ATOM 3949 O O . LEU A 1 498 ? -7.929 -5.605 23.332 1.00 98.75 498 LEU A O 1
ATOM 3953 N N . ILE A 1 499 ? -7.107 -3.779 24.346 1.00 98.44 499 ILE A N 1
ATOM 3954 C CA . ILE A 1 499 ? -5.838 -3.727 23.603 1.00 98.44 499 ILE A CA 1
ATOM 3955 C C . ILE A 1 499 ? -5.074 -5.045 23.741 1.00 98.44 499 ILE A C 1
ATOM 3957 O O . ILE A 1 499 ? -4.561 -5.561 22.753 1.00 98.44 499 ILE A O 1
ATOM 3961 N N . THR A 1 500 ? -5.038 -5.621 24.946 1.00 98.25 500 THR A N 1
ATOM 3962 C CA . THR A 1 500 ? -4.425 -6.936 25.176 1.00 98.25 500 THR A CA 1
ATOM 3963 C C . THR A 1 500 ? -5.062 -8.009 24.298 1.00 98.25 500 THR A C 1
ATOM 3965 O O . THR A 1 500 ? -4.348 -8.739 23.621 1.00 98.25 500 THR A O 1
ATOM 3968 N N . PHE A 1 501 ? -6.395 -8.097 24.272 1.00 98.44 501 PHE A N 1
ATOM 3969 C CA . PHE A 1 501 ? -7.093 -9.053 23.413 1.00 98.44 501 PHE A CA 1
ATOM 3970 C C . PHE A 1 501 ? -6.816 -8.800 21.928 1.00 98.44 501 PHE A C 1
ATOM 3972 O O . PHE A 1 501 ? -6.487 -9.747 21.220 1.00 98.44 501 PHE A O 1
ATOM 3979 N N . LEU A 1 502 ? -6.868 -7.544 21.477 1.00 98.12 502 LEU A N 1
ATOM 3980 C CA . LEU A 1 502 ? -6.573 -7.176 20.090 1.00 98.12 502 LEU A CA 1
ATOM 3981 C C . LEU A 1 502 ? -5.171 -7.611 19.670 1.00 98.12 502 LEU A C 1
ATOM 3983 O O . LEU A 1 502 ? -4.995 -8.133 18.578 1.00 98.12 502 LEU A O 1
ATOM 3987 N N . LYS A 1 503 ? -4.180 -7.466 20.553 1.00 97.00 503 LYS A N 1
ATOM 3988 C CA . LYS A 1 503 ? -2.813 -7.913 20.272 1.00 97.00 503 LYS A CA 1
ATOM 3989 C C . LYS A 1 503 ? -2.687 -9.435 20.147 1.00 97.00 503 LYS A C 1
ATOM 3991 O O . LYS A 1 503 ? -1.727 -9.896 19.548 1.00 97.00 503 LYS A O 1
ATOM 3996 N N . THR A 1 504 ? -3.635 -10.226 20.653 1.00 96.00 504 THR A N 1
ATOM 3997 C CA . THR A 1 504 ? -3.643 -11.691 20.459 1.00 96.00 504 THR A CA 1
ATOM 3998 C C . THR A 1 504 ? -4.270 -12.160 19.145 1.00 96.00 504 THR A C 1
ATOM 4000 O O . THR A 1 504 ? -4.237 -13.360 18.871 1.00 96.00 504 THR A O 1
ATOM 4003 N N . LEU A 1 505 ? -4.846 -11.242 18.360 1.00 94.38 505 LEU A N 1
ATOM 4004 C CA . LEU A 1 505 ? -5.429 -11.510 17.042 1.00 94.38 505 LEU A CA 1
ATOM 4005 C C . LEU A 1 505 ? -4.363 -11.464 15.949 1.00 94.38 505 LEU A C 1
ATOM 4007 O O . LEU A 1 505 ? -4.523 -12.201 14.951 1.00 94.38 505 LEU A O 1
#

InterPro domains:
  IPR009056 Cytochrome c-like domain [PS51007] (155-351)
  IPR009056 Cytochrome c-like domain [PS51007] (362-505)
  IPR036909 Cytochrome c-like domain superfamily [G3DSA:1.10.760.10] (355-505)
  IPR036909 Cytochrome c-like domain superfamily [SSF46626] (1-356)
  IPR036909 Cytochrome c-like domain superfamily [SSF46626] (351-505)
  IPR051395 Cytochrome c-dependent Peroxidase and MauG [PTHR30600] (98-505)

pLDDT: mean 91.46, std 12.34, range [32.59, 98.81]

Solvent-accessible surface area (backbone atoms only — not comparable to full-atom values): 27527 Å² total; per-residue (Å²): 143,82,91,81,87,82,82,84,80,85,81,84,79,83,80,83,81,79,80,79,77,75,76,71,78,81,87,79,58,74,41,76,41,70,69,58,48,60,75,33,43,56,59,50,52,56,80,85,62,47,78,46,70,68,51,52,73,52,60,73,62,29,48,63,66,83,53,47,50,72,40,88,31,38,24,40,88,53,45,59,90,57,50,58,58,56,57,35,73,45,69,52,45,79,67,72,62,74,91,76,50,66,47,74,67,44,30,26,56,49,4,48,53,52,33,60,43,49,47,23,75,45,81,58,88,64,72,62,52,94,44,48,70,72,77,38,60,97,46,87,40,64,45,34,76,77,31,34,38,80,45,40,30,34,33,35,85,44,70,65,45,43,26,41,25,28,77,14,58,32,27,51,24,29,20,52,45,98,83,19,50,80,40,69,29,32,37,6,34,50,65,60,37,72,62,52,31,53,47,59,74,64,57,82,55,58,64,69,58,56,32,52,39,39,28,40,31,11,53,30,93,83,35,56,89,88,59,59,30,49,59,92,46,71,64,56,44,36,41,48,42,65,34,56,40,47,16,40,38,82,50,78,29,30,25,54,87,50,38,35,35,42,63,53,40,46,62,43,79,79,42,39,48,39,67,62,26,33,33,29,46,40,88,49,66,48,39,48,25,33,52,52,47,36,76,68,50,52,57,35,50,32,24,45,75,57,43,15,53,58,24,39,81,90,20,56,36,83,55,55,49,93,68,38,58,46,86,83,47,35,58,49,45,38,74,45,54,67,51,31,49,15,28,38,44,25,47,59,64,38,66,80,75,82,77,88,80,83,78,58,69,69,44,35,52,50,5,49,50,47,38,54,74,64,50,47,43,77,53,35,22,78,94,57,23,22,60,54,25,32,22,34,28,64,96,43,79,81,56,79,68,48,67,82,74,42,61,65,46,94,53,58,51,51,42,86,33,58,50,19,58,37,13,68,47,9,34,24,21,35,41,47,64,58,42,56,55,47,65,67,49,48,33,41,69,64,52,9,33,32,45,48,71,68,55,64,37,37,62,62,36,57,35,64,81,21,65,55,81,28,34,52,56,64,95,50,88,43,43,46,60,54,39,56,74,66,60,40,86,51,52,73,70,51,46,53,21,31,51,52,28,46,50,75,64

Mean predicted aligned error: 5.97 Å

Organism: NCBI:txid2782352

Nearest PDB structures (foldseek):
  5c2w-assembly1_C  TM=4.962E-01  e=1.061E-07  Candidatus Kuenenia stuttgartensis
  3rn0-assembly1_A  TM=4.582E-01  e=4.648E-05  Paracoccus denitrificans PD1222
  4y5r-assembly1_A  TM=4.190E-01  e=3.122E-05  Paracoccus denitrificans PD1222
  6e1c-assembly1_A  TM=4.324E-01  e=6.725E-04  Methylosinus trichosporium OB3b

Sequence (505 aa):
MKKIWITAMAFLGVTLLVSFTHHFEIDIPRTWDLKAI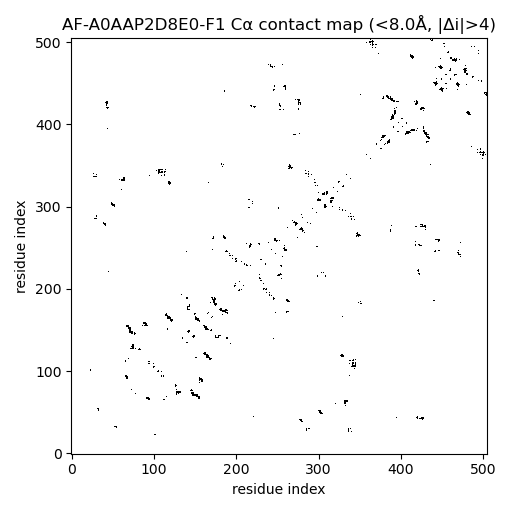KDFHLPPPDTSVEVNYAPEAYYYALPEHTITKVYPMYIREAERPGYLDSLRQLDPELVFDPSRLKTQEDWIKAGELVFHWPVAYTPVSGKVSGIDSSLFRGSKGRITKEGIYPFSSYVINEKGSLLVGSLSCASCHTRVTKSGEVIPGAQGNVYNNVRFVKMILSGNVPFPFFQEATFKLTHAPWAPKSLASKPSTVEELADFFNAGRPGVSDRQGTAYQYPAIIPSLIGIKDIRYLDRTGLMKHDGPADMMRYAAFNQGMDMLTAYNGYIPGGKNANAQLPAPAEWSHPFGYTGKRYSDEQLYALTQYIYSLQPPKNPETYSRKLIARGKAIFNQSGCVTCHTPPLYTSNKLTPVNGFEPPQDHFDKYDIFNVSVGTDSVTALYSRRGTGYYKIPSLRGVWMQDAFFHNGNLTTLEEVFDRKRLMPGYVPSGYKPPHRKTMAVKGHPFGLDLSEADKKALITFLKTL

Radius of gyration: 25.62 Å; Cα contacts (8 Å, |Δi|>4): 970; chains: 1; bounding box: 65×110×60 Å

Secondary structure (DSSP, 8-state):
------------------------------S--HHHHHHHBPPPSSTT--EEPPPHHHHHHSPBP--B-EEEEE-TTTSPTTHHHHHHTSPP-B---GGG--SHHHHHHHHHHHHH--SEEEE--SSS-S--GGGTTTSS----TT-EEEEEEEEEEETTEEEEEE--HHHHSEEE-TT--EEETS------HHHHHHHHHH-SS-HHHHHHHHHHHH--TTS-TTS-SS-SSHHHHHHHHHH--TTEE--TTSPTT-PEEPPP-TTGGG-SEESTT--EE-SSHHHHHHHHHHHTTGGGG-EETTB-TT-BTTTTBPPPGGG---TT-B-S-B--HHHHHHHHHHHHH--PPPP-----HHHHHHHHHHHHHTTHHHHS-TTTTS---EEEPTT-PPPTTHHHHS-B---------HHHHSSTT--SEEE----TTGGG-S-BTTTT-B-SHHHHT-GGGGSTT---SS---TT-S--------TTTTS-HHHHHHHHHHHHT-

Foldseek 3Di:
DDDDDDDDDDDDDDDPPPPPPPQPDDDQDDQDDPVVVVLWFFDALPPVKDKDFDDPVQQVPFAADQQWDWAWQAAQVLDDQQNQVVVLQDATHGDDDLVPQRDLVSLLVLLVSQQQGFQFKDFDPDRTHPHHCVLVVVAPDAAAPSRTDSLWTWHDPGRSTIIIGHDGNRNQQWDQDPNRDIAGQALHFHQCLVVVLCVLVVCPDPPVLQQLLQLLQAADPPFDPVFDSGDPDSVLVSLLSVLAGTQWDAAGFFHPLQTFGRHRLAVCQVAQADAQQSRTGCPDLSSQLNVVQCRLCSVQQMAIVQARSQAPPNRNHRDRLVPGARSRGRPSHTHDSSNSSSSSSNSNVRHDDPQPDDDDPVLLVLLVVLCVVLVQCVALPPPQGGPSFKEAAPPRDDDPCCVVSGRHPDDHQHFDCCRQNGTSSHNRIGGRHGLPQVLSFQADDGRRQAGDLVLVQAPCLQDQQDRGPHRDNSPDPGGRGGGDNGNNPDDPSNSSSNSVNSNVD